Protein AF-A0AAE0PU61-F1 (afdb_monomer)

Organism: NCBI:txid175788

Mean predicted aligned error: 19.9 Å

Secondary structure (DSSP, 8-state):
-GGGT-SEEEEE-----EEEEEEEETTEEEEEEES-SSS--EEEEEEHHHHTTEEEEEE--SSEEEEEEEETTEEEEEEEEEPPPTTS-HHHHHHHHHHHHHHHHTS-TTSEEEEEEE------S--TTTTTTB-S---S---HHHHHHHHHHHHTTEEEHHHHS---GGGT--EEETTEEE--EEEEEEGGGGGGEEEEEE--S--SSSSB--EEEEE------HHHHHHHHHHTT-S---SSHHHHHHHHHHHHHHHH-------------TT--HHHHHHHHHHHHHHHHHHHH--HHHHHHHHHHHHHHHHHHHHHHHHHHHHHHHHTTSTTTHHHHHHHHHHHHHHH-S-SS-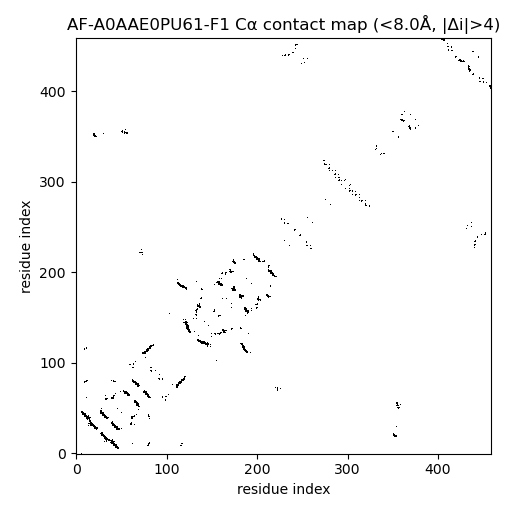--EE-TTS-EE-SHHHHHHHHHHHHHTT---------------------PPPPHHHHHHHHHHSPSSPPP-TT---HHHHHHHTHHHHHHHHHHHHHHT--

Foldseek 3Di:
DVVVPDFKDKDKFPLDDDQWWADPDPQKIKGKHDHGSPGIIIIMIGGNVQLQQWQDWADQYSFWIWTWGDDLNAIEIEIEGEADADPDDPVSRVVRLVSVVVVLVVDDPRHKYKYWYQQNWFLAAQQVVQVQAAARAGDHHGDPSNVVVSVSCVVSQKHFLLRNDDDDPQFSFFFDDPHDTGHRITMIIHSVQSVQWDDWTWDPDDPPDPTGTDIDTHGHDPNPCVLLVLLLVLLVVPPAQPLDDVRNLCSQVVSCCVRVNDPPPPDPPPPCPLLDDPVLVVLVVLLVVLVVVCVVPVDPVSVVVSVVSVVVSVVVSVVSVVVSVVVLVVCCVDPVSVVVVVVVVVVVVCNGDSHNDNQWDADPVRDIDNDPVVVVVRVCVVCVVPDDDDDDDDDDDDDDDDDWDDDDADDLVVLVVVLVPDDFPDQDDVSNRGSSSLVSSPVSSSVSCSSVVNVVRRD

pLDDT: mean 71.34, std 15.71, range [29.19, 94.38]

InterPro domains:
  IPR005135 Endonuclease/exonuclease/phosphatase [PF03372] (5-191)
  IPR027124 SWR1-complex protein 5/Craniofacial development protein 1/2 [PTHR23227] (2-211)
  IPR036691 Endonuclease/exonuclease/phosphatase superfamily [G3DSA:3.60.10.10] (1-221)
  IPR036691 Endonuclease/exonuclease/phosphatase superfamily [SSF56219] (4-207)

Radius of gyration: 30.16 Å; Cα contacts (8 Å, |Δi|>4): 672; chains: 1; bounding box: 73×70×90 Å

Nearest PDB structures (foldseek):
  5inm-assembly3_C  TM=6.857E-01  e=8.714E-07  Mus musculus
  4gyz-assembly8_H  TM=6.698E-01  e=1.082E-06  Mus musculus
  4gyz-assembly4_D  TM=6.738E-01  e=1.417E-06  Mus musculus
  4gyz-assembly6_F  TM=6.454E-01  e=8.256E-07  Mus musculus
  5inn-assembly3_C  TM=6.880E-01  e=4.175E-06  Mus musculus

Structure (mmCIF, N/CA/C/O backbone):
data_AF-A0AAE0PU61-F1
#
_entry.id   AF-A0AAE0PU61-F1
#
loop_
_atom_site.group_PDB
_atom_site.id
_atom_site.type_symbol
_atom_site.label_atom_id
_atom_site.label_alt_id
_atom_site.label_comp_id
_atom_site.label_asym_id
_atom_site.label_entity_id
_atom_site.label_seq_id
_atom_site.pdbx_PDB_ins_code
_atom_site.Cartn_x
_atom_site.Cartn_y
_atom_site.Cartn_z
_atom_site.occupancy
_atom_site.B_iso_or_equiv
_atom_site.auth_seq_id
_atom_site.auth_comp_id
_atom_site.auth_asym_id
_atom_site.auth_atom_id
_atom_site.pdbx_PDB_model_num
ATOM 1 N N . MET A 1 1 ? -6.285 -12.494 -4.888 1.00 71.38 1 MET A N 1
ATOM 2 C CA . MET A 1 1 ? -6.160 -11.889 -3.542 1.00 71.38 1 MET A CA 1
ATOM 3 C C . MET A 1 1 ? -6.629 -12.823 -2.428 1.00 71.38 1 MET A C 1
ATOM 5 O O . MET A 1 1 ? -5.791 -13.165 -1.607 1.00 71.38 1 MET A O 1
ATOM 9 N N . GLU A 1 2 ? -7.872 -13.331 -2.422 1.00 77.75 2 GLU A N 1
ATOM 10 C CA . GLU A 1 2 ? -8.379 -14.229 -1.353 1.00 77.75 2 GLU A CA 1
ATOM 11 C C . GLU A 1 2 ? -7.504 -15.466 -1.082 1.00 77.75 2 GLU A C 1
ATOM 13 O O . GLU A 1 2 ? -7.088 -15.694 0.051 1.00 77.75 2 GLU A O 1
ATOM 18 N N . ARG A 1 3 ? -7.150 -16.237 -2.124 1.00 77.81 3 ARG A N 1
ATOM 19 C CA . ARG A 1 3 ? -6.332 -17.462 -1.984 1.00 77.81 3 ARG A CA 1
ATOM 20 C C . ARG A 1 3 ? -4.969 -17.213 -1.335 1.00 77.81 3 ARG A C 1
ATOM 22 O O . ARG A 1 3 ? -4.445 -18.078 -0.641 1.00 77.81 3 ARG A O 1
ATOM 29 N N . ARG A 1 4 ? -4.393 -16.034 -1.578 1.00 74.88 4 ARG A N 1
ATOM 30 C CA . ARG A 1 4 ? -3.062 -15.636 -1.100 1.00 74.88 4 ARG A CA 1
ATOM 31 C C . ARG A 1 4 ? -3.112 -14.727 0.125 1.00 74.88 4 ARG A C 1
ATOM 33 O O . ARG A 1 4 ? -2.050 -14.375 0.621 1.00 74.88 4 ARG A O 1
ATOM 40 N N . LYS A 1 5 ? -4.315 -14.394 0.615 1.00 82.06 5 LYS A N 1
ATOM 41 C CA . LYS A 1 5 ? -4.548 -13.473 1.737 1.00 82.06 5 LYS A CA 1
ATOM 42 C C . LYS A 1 5 ? -3.778 -12.157 1.561 1.00 82.06 5 LYS A C 1
ATOM 44 O O . LYS A 1 5 ? -3.074 -11.722 2.459 1.00 82.06 5 LYS A O 1
ATOM 49 N N . VAL A 1 6 ? -3.864 -11.584 0.359 1.00 85.31 6 VAL A N 1
ATOM 50 C CA . VAL A 1 6 ? -3.263 -10.279 0.050 1.00 85.31 6 VAL A CA 1
ATOM 51 C C . VAL A 1 6 ? -4.215 -9.191 0.524 1.00 85.31 6 VAL A C 1
ATOM 53 O O . VAL A 1 6 ? -5.368 -9.172 0.090 1.00 85.31 6 VAL A O 1
ATOM 56 N N . ASP A 1 7 ? -3.728 -8.307 1.391 1.00 89.50 7 ASP A N 1
ATOM 57 C CA . ASP A 1 7 ? -4.545 -7.245 1.979 1.00 89.50 7 ASP A CA 1
ATOM 58 C C . ASP A 1 7 ? -4.499 -5.928 1.186 1.00 89.50 7 ASP A C 1
ATOM 60 O O . ASP A 1 7 ? -5.493 -5.200 1.127 1.00 89.50 7 ASP A O 1
ATOM 64 N N . ILE A 1 8 ? -3.351 -5.638 0.567 1.00 91.88 8 ILE A N 1
ATOM 65 C CA . ILE A 1 8 ? -3.090 -4.449 -0.251 1.00 91.88 8 ILE A CA 1
ATOM 66 C C . ILE A 1 8 ? -2.424 -4.910 -1.546 1.00 91.88 8 ILE A C 1
ATOM 68 O O . ILE A 1 8 ? -1.459 -5.675 -1.502 1.00 91.88 8 ILE A O 1
ATOM 72 N N . LEU A 1 9 ? -2.927 -4.453 -2.689 1.00 90.62 9 LEU A N 1
ATOM 73 C CA . LEU A 1 9 ? -2.391 -4.798 -4.002 1.00 90.62 9 LEU A CA 1
ATOM 74 C C . LEU A 1 9 ? -2.256 -3.548 -4.870 1.00 90.62 9 LEU A C 1
ATOM 76 O O . LEU A 1 9 ? -3.255 -2.907 -5.181 1.00 90.62 9 LEU A O 1
ATOM 80 N N . CYS A 1 10 ? -1.039 -3.247 -5.311 1.00 91.06 10 CYS A N 1
ATOM 81 C CA . CYS A 1 10 ? -0.798 -2.277 -6.375 1.00 91.06 10 CYS A CA 1
ATOM 82 C C . CYS A 1 10 ? -1.057 -2.942 -7.733 1.00 91.06 10 CYS A C 1
ATOM 84 O O . CYS A 1 10 ? -0.626 -4.074 -7.956 1.00 91.06 10 CYS A O 1
ATOM 86 N N . VAL A 1 11 ? -1.777 -2.256 -8.617 1.00 88.94 11 VAL A N 1
ATOM 87 C CA . VAL A 1 11 ? -2.079 -2.707 -9.978 1.00 88.94 11 VAL A CA 1
ATOM 88 C C . VAL A 1 11 ? -1.690 -1.625 -10.977 1.00 88.94 11 VAL A C 1
ATOM 90 O O . VAL A 1 11 ? -2.043 -0.460 -10.823 1.00 88.94 11 VAL A O 1
ATOM 93 N N . GLN A 1 12 ? -0.968 -2.023 -12.013 1.00 87.75 12 GLN A N 1
ATOM 94 C CA . GLN A 1 12 ? -0.508 -1.163 -13.097 1.00 87.75 12 GLN A CA 1
ATOM 95 C C . GLN A 1 12 ? -1.198 -1.567 -14.405 1.00 87.75 12 GLN A C 1
ATOM 97 O O . GLN A 1 12 ? -1.795 -2.642 -14.498 1.00 87.75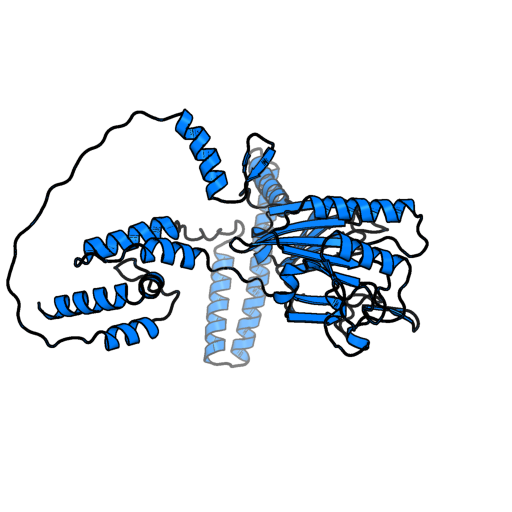 12 GLN A O 1
ATOM 102 N N . GLU A 1 13 ? -1.150 -0.684 -15.402 1.00 82.94 13 GLU A N 1
ATOM 103 C CA . GLU A 1 13 ? -1.823 -0.842 -16.697 1.00 82.94 13 GLU A CA 1
ATOM 104 C C . GLU A 1 13 ? -3.320 -1.168 -16.589 1.00 82.94 13 GLU A C 1
ATOM 106 O O . GLU A 1 13 ? -3.851 -2.020 -17.307 1.00 82.94 13 GLU A O 1
ATOM 111 N N . THR A 1 14 ? -4.035 -0.484 -15.693 1.00 76.62 14 THR A N 1
ATOM 112 C CA . THR A 1 14 ? -5.470 -0.749 -15.513 1.00 76.62 14 THR A CA 1
ATOM 113 C C . THR A 1 14 ? -6.280 -0.428 -16.767 1.00 76.62 14 THR A C 1
ATOM 115 O O . THR A 1 14 ? -7.287 -1.092 -17.006 1.00 76.62 14 THR A O 1
ATOM 118 N N . ARG A 1 15 ? -5.842 0.542 -17.591 1.00 79.69 15 ARG A N 1
ATOM 119 C CA . ARG A 1 15 ? -6.536 1.021 -18.805 1.00 79.69 15 ARG A CA 1
ATOM 120 C C . ARG A 1 15 ? -7.971 1.467 -18.514 1.00 79.69 15 ARG A C 1
ATOM 122 O O . ARG A 1 15 ? -8.880 1.301 -19.326 1.00 79.69 15 ARG A O 1
ATOM 129 N N . TRP A 1 16 ? -8.204 1.980 -17.308 1.00 75.25 16 TRP A N 1
ATOM 130 C CA . TRP A 1 16 ? -9.504 2.476 -16.870 1.00 75.25 16 TRP A CA 1
ATOM 131 C C . TRP A 1 16 ? -9.503 3.995 -16.865 1.00 75.25 16 TRP A C 1
ATOM 133 O O . TRP A 1 16 ? -8.624 4.623 -16.285 1.00 75.25 16 TRP A O 1
ATOM 143 N N . LYS A 1 17 ? -10.540 4.587 -17.459 1.00 76.50 17 LYS A N 1
ATOM 144 C CA . LYS A 1 17 ? -10.719 6.037 -17.462 1.00 76.50 17 LYS A CA 1
ATOM 145 C C . LYS A 1 17 ? -11.409 6.512 -16.182 1.00 76.50 17 LYS A C 1
ATOM 147 O O . LYS A 1 17 ? -12.466 6.000 -15.797 1.00 76.50 17 LYS A O 1
ATOM 152 N N . GLY A 1 18 ? -10.843 7.541 -15.567 1.00 75.31 18 GLY A N 1
ATOM 153 C CA . GLY A 1 18 ? -11.414 8.280 -14.449 1.00 75.31 18 GLY A CA 1
ATOM 154 C C . GLY A 1 18 ? -10.573 8.236 -13.176 1.00 75.31 18 GLY A C 1
ATOM 155 O O . GLY A 1 18 ? -9.631 7.465 -13.041 1.00 75.31 18 GLY A O 1
ATOM 156 N N . SER A 1 19 ? -10.979 9.080 -12.231 1.00 79.06 19 SER A N 1
ATOM 157 C CA . SER A 1 19 ? -10.423 9.207 -10.884 1.00 79.06 19 SER A CA 1
ATOM 158 C C . SER A 1 19 ? -11.501 8.806 -9.884 1.00 79.06 19 SER A C 1
ATOM 160 O O . SER A 1 19 ? -12.337 9.630 -9.513 1.00 79.06 19 SER A O 1
ATOM 162 N N . LYS A 1 20 ? -11.603 7.514 -9.557 1.00 80.56 20 LYS A N 1
ATOM 163 C CA . LYS A 1 20 ? -12.694 7.004 -8.706 1.00 80.56 20 LYS A CA 1
ATOM 164 C C . LYS A 1 20 ? -12.220 5.888 -7.785 1.00 80.56 20 LYS A C 1
ATOM 166 O O . LYS A 1 20 ? -11.161 5.288 -7.983 1.00 80.56 20 LYS A O 1
ATOM 171 N N . ALA A 1 21 ? -13.042 5.596 -6.785 1.00 83.75 21 ALA A N 1
ATOM 172 C CA . ALA A 1 21 ? -12.974 4.366 -6.018 1.00 83.75 21 ALA A CA 1
ATOM 173 C C . ALA A 1 21 ? -14.195 3.490 -6.343 1.00 83.75 21 ALA A C 1
ATOM 175 O O . ALA A 1 21 ? -15.315 3.987 -6.480 1.00 83.75 21 ALA A O 1
ATOM 176 N N . ARG A 1 22 ? -13.995 2.179 -6.495 1.00 80.12 22 ARG A N 1
ATOM 177 C CA . ARG A 1 22 ? -15.056 1.217 -6.821 1.00 80.12 22 ARG A CA 1
ATOM 178 C C . ARG A 1 22 ? -14.879 -0.068 -6.026 1.00 80.12 22 ARG A C 1
ATOM 180 O O . ARG A 1 22 ? -13.806 -0.662 -6.022 1.00 80.12 22 ARG A O 1
ATOM 187 N N . SER A 1 23 ? -15.954 -0.547 -5.412 1.00 81.88 23 SER A N 1
ATOM 188 C CA . SER A 1 23 ? -15.981 -1.888 -4.824 1.00 81.88 23 SER A CA 1
ATOM 189 C C . SER A 1 23 ? -16.016 -2.935 -5.938 1.00 81.88 23 SER A C 1
ATOM 191 O O . SER A 1 23 ? -16.924 -2.927 -6.772 1.00 81.88 23 SER A O 1
ATOM 193 N N . ILE A 1 24 ? -15.024 -3.825 -5.967 1.00 79.44 24 ILE A N 1
ATOM 194 C CA . ILE A 1 24 ? -14.870 -4.858 -7.010 1.00 79.44 24 ILE A CA 1
ATOM 195 C C . ILE A 1 24 ? -15.526 -6.196 -6.620 1.00 79.44 24 ILE A C 1
ATOM 197 O O . ILE A 1 24 ? -15.450 -7.167 -7.367 1.00 79.44 24 ILE A O 1
ATOM 201 N N . GLY A 1 25 ? -16.217 -6.233 -5.474 1.00 72.75 25 GLY A N 1
ATOM 202 C CA . GLY A 1 25 ? -16.814 -7.441 -4.901 1.00 72.75 25 GLY A CA 1
ATOM 203 C C . GLY A 1 25 ? -15.822 -8.229 -4.041 1.00 72.75 25 GLY A C 1
ATOM 204 O O . GLY A 1 25 ? -14.668 -7.833 -3.893 1.00 72.75 25 GLY A O 1
ATOM 205 N N . ALA A 1 26 ? -16.289 -9.326 -3.433 1.00 76.56 26 ALA A N 1
ATOM 206 C CA . ALA A 1 26 ? -15.468 -10.227 -2.610 1.00 76.56 26 ALA A CA 1
ATOM 207 C C . ALA A 1 26 ? -14.738 -9.555 -1.420 1.00 76.56 26 ALA A C 1
ATOM 209 O O . ALA A 1 26 ? -13.710 -10.037 -0.957 1.00 76.56 26 ALA A O 1
ATOM 210 N N . GLY A 1 27 ? -15.260 -8.430 -0.920 1.00 82.88 27 GLY A N 1
ATOM 211 C CA . GLY A 1 27 ? -14.648 -7.699 0.191 1.00 82.88 27 GLY A CA 1
ATOM 212 C C . GLY A 1 27 ? -13.408 -6.886 -0.189 1.00 82.88 27 GLY A C 1
ATOM 213 O O . GLY A 1 27 ? -12.531 -6.703 0.653 1.00 82.88 27 GLY A O 1
ATOM 214 N N . PHE A 1 28 ? -13.308 -6.402 -1.434 1.00 87.38 28 PHE A N 1
ATOM 215 C CA . PHE A 1 28 ? -12.217 -5.532 -1.893 1.00 87.38 28 PHE A CA 1
ATOM 216 C C . PHE A 1 28 ? -12.733 -4.239 -2.543 1.00 87.38 28 PHE A C 1
ATOM 218 O O . PHE A 1 28 ? -13.743 -4.230 -3.260 1.00 87.38 28 PHE A O 1
ATOM 225 N N . LYS A 1 29 ? -11.995 -3.143 -2.337 1.00 87.81 29 LYS A N 1
ATOM 226 C CA . LYS A 1 29 ? -12.228 -1.825 -2.942 1.00 87.81 29 LYS A CA 1
ATOM 227 C C . LYS A 1 29 ? -11.000 -1.394 -3.739 1.00 87.81 29 LYS A C 1
ATOM 229 O O . LYS A 1 29 ? -9.892 -1.388 -3.217 1.00 87.81 29 LYS A O 1
ATOM 234 N N . LEU A 1 30 ? -11.206 -1.043 -5.003 1.00 88.31 30 LEU A N 1
ATOM 235 C CA . LEU A 1 30 ? -10.186 -0.527 -5.911 1.00 88.31 30 LEU A CA 1
ATOM 236 C C . LEU A 1 30 ? -10.234 0.999 -5.917 1.00 88.31 30 LEU A C 1
ATOM 238 O O . LEU A 1 30 ? -11.283 1.584 -6.181 1.00 88.31 30 LEU A O 1
ATOM 242 N N . PHE A 1 31 ? -9.090 1.627 -5.704 1.00 88.75 31 PHE A N 1
ATOM 243 C CA . PHE A 1 31 ? -8.839 3.030 -6.003 1.00 88.75 31 PHE A CA 1
ATOM 244 C C . PHE A 1 31 ? -8.047 3.063 -7.298 1.00 88.75 31 PHE A C 1
ATOM 246 O O . PHE A 1 31 ? -7.057 2.347 -7.402 1.00 88.75 31 PHE A O 1
ATOM 253 N N . TYR A 1 32 ? -8.476 3.835 -8.290 1.00 86.88 32 TYR A N 1
ATOM 254 C CA . TYR A 1 32 ? -7.767 3.902 -9.564 1.00 86.88 32 TYR A CA 1
ATOM 255 C C . TYR A 1 32 ? -7.710 5.327 -10.101 1.00 86.88 32 TYR A C 1
ATOM 257 O O . TYR A 1 32 ? -8.532 6.185 -9.745 1.00 86.88 32 TYR A O 1
ATOM 265 N N . TYR A 1 33 ? -6.717 5.553 -10.950 1.00 84.62 33 TYR A N 1
ATOM 266 C CA . TYR A 1 33 ? -6.574 6.758 -11.742 1.00 84.62 3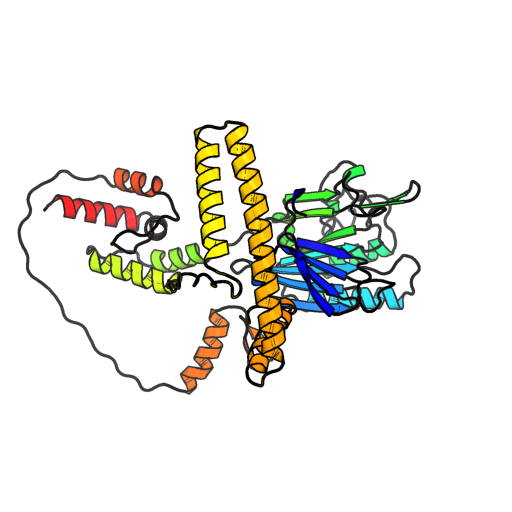3 TYR A CA 1
ATOM 267 C C . TYR A 1 33 ? -6.051 6.404 -13.131 1.00 84.62 33 TYR A C 1
ATOM 269 O O . TYR A 1 33 ? -5.031 5.730 -13.275 1.00 84.62 33 TYR A O 1
ATOM 277 N N . GLY A 1 34 ? -6.755 6.872 -14.154 1.00 79.88 34 GLY A N 1
ATOM 278 C CA . GLY A 1 34 ? -6.312 6.759 -15.535 1.00 79.88 34 GLY A CA 1
ATOM 279 C C . GLY A 1 34 ? -7.008 7.779 -16.425 1.00 79.88 34 GLY A C 1
ATOM 280 O O . GLY A 1 34 ? -8.180 8.114 -16.227 1.00 79.88 34 GLY A O 1
ATOM 281 N N . VAL A 1 35 ? -6.266 8.304 -17.396 1.00 74.88 35 VAL A N 1
ATOM 282 C CA . VAL A 1 35 ? -6.741 9.359 -18.304 1.00 74.88 35 VAL A CA 1
ATOM 283 C C . VAL A 1 35 ? -7.385 8.751 -19.553 1.00 74.88 35 VAL A C 1
ATOM 285 O O . VAL A 1 35 ? -8.445 9.208 -19.994 1.00 74.88 35 VAL A O 1
ATOM 288 N N . ASP A 1 36 ? -6.797 7.673 -20.077 1.00 69.25 36 ASP A N 1
ATOM 289 C CA . ASP A 1 36 ? -7.268 6.963 -21.264 1.00 69.25 36 ASP A CA 1
ATOM 290 C C . ASP A 1 36 ? -7.668 5.512 -20.937 1.00 69.25 36 ASP A C 1
ATOM 292 O O . ASP A 1 36 ? -7.096 4.830 -20.092 1.00 69.25 36 ASP A O 1
ATOM 296 N N . SER A 1 37 ? -8.680 5.032 -21.650 1.00 64.12 37 SER A N 1
ATOM 297 C CA . SER A 1 37 ? -9.130 3.639 -21.667 1.00 64.12 37 SER A CA 1
ATOM 298 C C . SER A 1 37 ? -8.220 2.695 -22.465 1.00 64.12 37 SER A C 1
ATOM 300 O O . SER A 1 37 ? -8.425 1.483 -22.448 1.00 64.12 37 SER A O 1
ATOM 302 N N . LYS A 1 38 ? -7.247 3.230 -23.217 1.00 60.03 38 LYS A N 1
ATOM 303 C CA . LYS A 1 38 ? -6.366 2.439 -24.094 1.00 60.03 38 LYS A CA 1
ATOM 304 C C . LYS A 1 38 ? -4.930 2.306 -23.588 1.00 60.03 38 LYS A C 1
ATOM 306 O O . LYS A 1 38 ? -4.262 1.347 -23.973 1.00 60.03 38 LYS A O 1
ATOM 311 N N . ARG A 1 39 ? -4.445 3.237 -22.760 1.00 66.06 39 ARG A N 1
ATOM 312 C CA . ARG A 1 39 ? -3.043 3.315 -22.315 1.00 66.06 39 ARG A CA 1
ATOM 313 C C . ARG A 1 39 ? -2.956 3.687 -20.834 1.00 66.06 39 ARG A C 1
ATOM 315 O O . ARG A 1 39 ? -3.805 4.425 -20.346 1.00 66.06 39 ARG A O 1
ATOM 322 N N . ASN A 1 40 ? -1.904 3.200 -20.172 1.00 77.00 40 ASN A N 1
ATOM 323 C CA . ASN A 1 40 ? -1.546 3.498 -18.780 1.00 77.00 40 ASN A CA 1
ATOM 324 C C . ASN A 1 40 ? -2.662 3.187 -17.760 1.00 77.00 40 ASN A C 1
ATOM 326 O O . ASN A 1 40 ? -3.604 2.436 -18.033 1.00 77.00 40 ASN A O 1
ATOM 330 N N . GLY A 1 41 ? -2.515 3.727 -16.552 1.00 81.62 41 GLY A N 1
ATOM 331 C CA . GLY A 1 41 ? -3.471 3.614 -15.466 1.00 81.62 41 GLY A CA 1
ATOM 332 C C . GLY A 1 41 ? -2.888 2.859 -14.284 1.00 81.62 41 GLY A C 1
ATOM 333 O O . GLY A 1 41 ? -2.422 1.726 -14.416 1.00 81.62 41 GLY A O 1
ATOM 334 N N . VAL A 1 42 ? -3.006 3.465 -13.112 1.00 86.50 42 VAL A N 1
ATOM 335 C CA . VAL A 1 42 ? -2.578 2.893 -11.837 1.00 86.50 42 VAL A CA 1
ATOM 336 C C . VAL A 1 42 ? -3.773 2.666 -10.929 1.00 86.50 42 VAL A C 1
ATOM 338 O O . VAL A 1 42 ? -4.804 3.342 -11.017 1.00 86.50 42 VAL A O 1
ATOM 341 N N . GLY A 1 43 ? -3.653 1.667 -10.069 1.00 88.94 43 GLY A N 1
ATOM 342 C CA . GLY A 1 43 ? -4.646 1.357 -9.064 1.00 88.94 43 GLY A CA 1
ATOM 343 C C . GLY A 1 43 ? -4.030 0.772 -7.804 1.00 88.94 43 GLY A C 1
ATOM 344 O O . GLY A 1 43 ? -2.988 0.125 -7.826 1.00 88.94 43 GLY A O 1
ATOM 345 N N . VAL A 1 44 ? -4.726 0.955 -6.690 1.00 91.31 44 VAL A N 1
ATOM 346 C CA . VAL A 1 44 ? -4.458 0.249 -5.441 1.00 91.31 44 VAL A CA 1
ATOM 347 C C . VAL A 1 44 ? -5.753 -0.399 -4.986 1.00 91.31 44 VAL A C 1
ATOM 349 O O . VAL A 1 44 ? -6.774 0.263 -4.792 1.00 91.31 44 VAL A O 1
ATOM 352 N N . VAL A 1 45 ? -5.726 -1.717 -4.838 1.00 91.12 45 VAL A N 1
ATOM 353 C CA . VAL A 1 45 ? -6.820 -2.497 -4.275 1.00 91.12 45 VAL A CA 1
ATOM 354 C C . VAL A 1 45 ? -6.560 -2.718 -2.795 1.00 91.12 45 VAL A C 1
ATOM 356 O O . VAL A 1 45 ? -5.500 -3.201 -2.402 1.00 91.12 45 VAL A O 1
ATOM 359 N N . LEU A 1 46 ? -7.560 -2.399 -1.983 1.00 91.19 46 LEU A N 1
ATOM 360 C CA . LEU A 1 46 ? -7.559 -2.603 -0.544 1.00 91.19 46 LEU A CA 1
ATOM 361 C C . LEU A 1 46 ? -8.646 -3.591 -0.146 1.00 91.19 46 LEU A C 1
ATOM 363 O O . LEU A 1 46 ? -9.757 -3.576 -0.686 1.00 91.19 46 LEU A O 1
ATOM 367 N N . LYS A 1 47 ? -8.348 -4.422 0.848 1.00 89.00 47 LYS A N 1
ATOM 368 C CA . LYS A 1 47 ? -9.368 -5.184 1.567 1.00 89.00 47 LYS A CA 1
ATOM 369 C C . LYS A 1 47 ? -10.373 -4.220 2.210 1.00 89.00 47 LYS A C 1
ATOM 371 O O . LYS A 1 47 ? -9.991 -3.195 2.767 1.00 89.00 47 LYS A O 1
ATOM 376 N N . GLU A 1 48 ? -11.660 -4.547 2.163 1.00 83.31 48 GLU A N 1
ATOM 377 C CA . GLU A 1 48 ? -12.758 -3.686 2.629 1.00 83.31 48 GLU A CA 1
ATOM 378 C C . GLU A 1 48 ? -12.602 -3.279 4.104 1.00 83.31 48 GLU A C 1
ATOM 380 O O . GLU A 1 48 ? -12.881 -2.143 4.479 1.00 83.31 48 GLU A O 1
ATOM 385 N N . GLU A 1 49 ? -12.042 -4.166 4.929 1.00 83.31 49 GLU A N 1
ATOM 386 C CA . GLU A 1 49 ? -11.711 -3.896 6.333 1.00 83.31 49 GLU A CA 1
ATOM 387 C C . GLU A 1 49 ? -10.714 -2.743 6.524 1.00 83.31 49 GLU A C 1
ATOM 389 O O . GLU A 1 49 ? -10.714 -2.127 7.591 1.00 83.31 49 GLU A O 1
ATOM 394 N N . PHE A 1 50 ? -9.874 -2.467 5.522 1.00 84.75 50 PHE A N 1
ATOM 395 C CA . PHE A 1 50 ? -8.848 -1.420 5.537 1.00 84.75 50 PHE A CA 1
ATOM 396 C C . PHE A 1 50 ? -9.321 -0.132 4.861 1.00 84.75 50 PHE A C 1
ATOM 398 O O . PHE A 1 50 ? -8.679 0.903 4.998 1.00 84.75 50 PHE A O 1
ATOM 405 N N . VAL A 1 51 ? -10.476 -0.141 4.188 1.00 83.25 51 VAL A N 1
ATOM 406 C CA . VAL A 1 51 ? -11.041 1.067 3.559 1.00 83.25 51 VAL A CA 1
ATOM 407 C C . VAL A 1 51 ? -11.344 2.144 4.602 1.00 83.25 51 VAL A C 1
ATOM 409 O O . VAL A 1 51 ? -11.145 3.325 4.344 1.00 83.25 51 VAL A O 1
ATOM 412 N N . ARG A 1 52 ? -11.759 1.747 5.810 1.00 78.69 52 ARG A N 1
ATOM 413 C CA . ARG A 1 52 ? -11.971 2.670 6.942 1.00 78.69 52 ARG A CA 1
ATOM 414 C C . ARG A 1 52 ? -10.683 3.312 7.468 1.00 78.69 52 ARG A C 1
ATOM 416 O O . ARG A 1 52 ? -10.764 4.285 8.204 1.00 78.69 52 ARG A O 1
ATOM 423 N N . ASN A 1 53 ? -9.529 2.732 7.142 1.00 84.69 53 ASN A N 1
ATOM 424 C CA . ASN A 1 53 ? -8.213 3.199 7.561 1.00 84.69 53 ASN A CA 1
ATOM 425 C C . ASN A 1 53 ? -7.601 4.170 6.538 1.00 84.69 53 ASN A C 1
ATOM 427 O O . ASN A 1 53 ? -6.540 4.720 6.806 1.00 84.69 53 ASN A O 1
ATOM 431 N N . VAL A 1 54 ? -8.247 4.385 5.384 1.00 86.75 54 VAL A N 1
ATOM 432 C CA . VAL A 1 54 ? -7.804 5.345 4.364 1.00 86.75 54 VAL A CA 1
ATOM 433 C C . VAL A 1 54 ? -8.038 6.764 4.868 1.00 86.75 54 VAL A C 1
ATOM 435 O O . VAL A 1 54 ? -9.179 7.168 5.096 1.00 86.75 54 VAL A O 1
ATOM 438 N N . LEU A 1 55 ? -6.949 7.513 5.019 1.00 83.19 55 LEU A N 1
ATOM 439 C CA . LEU A 1 55 ? -6.966 8.922 5.401 1.00 83.19 55 LEU A CA 1
ATOM 440 C C . LEU A 1 55 ? -6.908 9.846 4.188 1.00 83.19 55 LEU A C 1
ATOM 442 O O . LEU A 1 55 ? -7.576 10.875 4.167 1.00 83.19 55 LEU A O 1
ATOM 446 N N . GLU A 1 56 ? -6.104 9.486 3.189 1.00 85.12 56 GLU A N 1
ATOM 447 C CA . GLU A 1 56 ? -5.858 10.322 2.018 1.00 85.12 56 GLU A CA 1
ATOM 448 C C . GLU A 1 56 ? -5.571 9.455 0.790 1.00 85.12 56 GLU A C 1
ATOM 450 O O . GLU A 1 56 ? -4.926 8.409 0.885 1.00 85.12 56 GLU A O 1
ATOM 455 N N . VAL A 1 57 ? -6.046 9.905 -0.372 1.00 87.31 57 VAL A N 1
ATOM 456 C CA . VAL A 1 57 ? -5.751 9.295 -1.671 1.00 87.31 57 VAL A CA 1
ATOM 457 C C . VAL A 1 57 ? -5.240 10.393 -2.597 1.00 87.31 57 VAL A C 1
ATOM 459 O O . VAL A 1 57 ? -6.019 11.218 -3.073 1.00 87.31 57 VAL A O 1
ATOM 462 N N . LYS A 1 58 ? -3.932 10.401 -2.860 1.00 86.25 58 LYS A N 1
ATOM 463 C CA . LYS A 1 58 ? -3.286 11.321 -3.800 1.00 86.25 58 LYS A CA 1
ATOM 464 C C . LYS A 1 58 ? -3.152 10.639 -5.156 1.00 86.25 58 LYS A C 1
ATOM 466 O O . LYS A 1 58 ? -2.513 9.596 -5.280 1.00 86.25 58 LYS A O 1
ATOM 471 N N . ARG A 1 59 ? -3.765 11.218 -6.183 1.00 86.25 59 ARG A N 1
ATOM 472 C CA . ARG A 1 59 ? -3.666 10.750 -7.571 1.00 86.25 59 ARG A CA 1
ATOM 473 C C . ARG A 1 59 ? -2.918 11.809 -8.354 1.00 86.25 59 ARG A C 1
ATOM 475 O O . ARG A 1 59 ? -3.513 12.821 -8.704 1.00 86.25 59 ARG A O 1
ATOM 482 N N . VAL A 1 60 ? -1.621 11.592 -8.530 1.00 84.12 60 VAL A N 1
ATOM 483 C CA . VAL A 1 60 ? -0.730 12.575 -9.151 1.00 84.12 60 VAL A CA 1
ATOM 484 C C . VAL A 1 60 ? -0.857 12.478 -10.666 1.00 84.12 60 VAL A C 1
ATOM 486 O O . VAL A 1 60 ? -1.206 13.453 -11.323 1.00 84.12 60 VAL A O 1
ATOM 489 N N . SER A 1 61 ? -0.701 11.269 -11.208 1.00 85.81 61 SER A N 1
ATOM 490 C CA . SER A 1 61 ? -0.773 11.006 -12.646 1.00 85.81 61 SER A CA 1
ATOM 491 C C . SER A 1 61 ? -1.305 9.602 -12.939 1.00 85.81 61 SER A C 1
ATOM 493 O O . SER A 1 61 ? -1.494 8.784 -12.036 1.00 85.81 61 SER A O 1
ATOM 495 N N . ASP A 1 62 ? -1.550 9.284 -14.216 1.00 84.56 62 ASP A N 1
ATOM 496 C CA . ASP A 1 62 ? -1.928 7.937 -14.685 1.00 84.56 62 ASP A CA 1
ATOM 497 C C . ASP A 1 62 ? -0.812 6.893 -14.503 1.00 84.56 62 ASP A C 1
ATOM 499 O O . ASP A 1 62 ? -1.002 5.719 -14.842 1.00 84.56 62 ASP A O 1
ATOM 503 N N . ARG A 1 63 ? 0.321 7.324 -13.935 1.00 86.75 63 ARG A N 1
ATOM 504 C CA . ARG A 1 63 ? 1.502 6.536 -13.597 1.00 86.75 63 ARG A CA 1
ATOM 505 C C . ARG A 1 63 ? 1.833 6.532 -12.110 1.00 86.75 63 ARG A C 1
ATOM 507 O O . ARG A 1 63 ? 2.501 5.597 -11.686 1.00 86.75 63 ARG A O 1
ATOM 514 N N . VAL A 1 64 ? 1.401 7.521 -11.326 1.00 89.38 64 VAL A N 1
ATOM 515 C CA . VAL A 1 64 ? 1.731 7.620 -9.895 1.00 89.38 64 VAL A CA 1
ATOM 516 C C . VAL A 1 64 ? 0.487 7.897 -9.059 1.00 89.38 64 VAL A C 1
ATOM 518 O O . VAL A 1 64 ? -0.230 8.884 -9.243 1.00 89.38 64 VAL A O 1
ATOM 521 N N . MET A 1 65 ? 0.262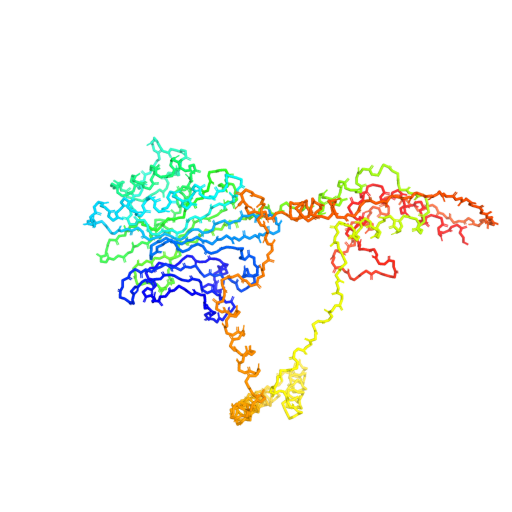 7.040 -8.067 1.00 92.00 65 MET A N 1
ATOM 522 C CA . MET A 1 65 ? -0.747 7.258 -7.035 1.00 92.00 65 MET A CA 1
ATOM 523 C C . MET A 1 65 ? -0.236 6.851 -5.659 1.00 92.00 65 MET A C 1
ATOM 525 O O . MET A 1 65 ? 0.541 5.910 -5.526 1.00 92.00 65 MET A O 1
ATOM 529 N N . SER A 1 66 ? -0.715 7.529 -4.623 1.00 92.75 66 SER A N 1
ATOM 530 C CA . SER A 1 66 ? -0.361 7.265 -3.232 1.00 92.75 66 SER A CA 1
ATOM 531 C C . SER A 1 66 ? -1.611 7.185 -2.363 1.00 92.75 66 SER A C 1
ATOM 533 O O . SER A 1 66 ? -2.531 7.996 -2.486 1.00 92.75 66 SER A O 1
ATOM 535 N N . LEU A 1 67 ? -1.663 6.181 -1.493 1.00 92.69 67 LEU A N 1
ATOM 536 C CA . LEU A 1 67 ? -2.708 5.996 -0.494 1.00 92.69 67 LEU A CA 1
ATOM 537 C C . LEU A 1 67 ? -2.095 6.059 0.897 1.00 92.69 67 LEU A C 1
ATOM 539 O O . LEU A 1 67 ? -1.193 5.286 1.220 1.00 92.69 67 LEU A O 1
ATOM 543 N N . LYS A 1 68 ? -2.651 6.922 1.743 1.00 91.19 68 LYS A N 1
ATOM 544 C CA . LYS A 1 68 ? -2.276 7.045 3.147 1.00 91.19 68 LYS A CA 1
ATOM 545 C C . LYS A 1 68 ? -3.255 6.275 4.022 1.00 91.19 68 LYS A C 1
ATOM 547 O O . LYS A 1 68 ? -4.456 6.553 4.017 1.00 91.19 68 LYS A O 1
ATOM 552 N N . LEU A 1 69 ? -2.734 5.316 4.775 1.00 90.38 69 LEU A N 1
ATOM 553 C CA . LEU A 1 69 ? -3.470 4.430 5.670 1.00 90.38 69 LEU A CA 1
ATOM 554 C C . LEU A 1 69 ? -3.018 4.635 7.118 1.00 90.38 69 LEU A C 1
ATOM 556 O O . LEU A 1 69 ? -1.829 4.772 7.385 1.00 90.38 69 LEU A O 1
ATOM 560 N N . GLU A 1 70 ? -3.953 4.586 8.061 1.00 85.75 70 GLU A N 1
ATOM 561 C CA . GLU A 1 70 ? -3.668 4.619 9.499 1.00 85.75 70 GLU A CA 1
ATOM 562 C C . GLU A 1 70 ? -4.028 3.283 10.152 1.00 85.75 70 GLU A C 1
ATOM 564 O O . GLU A 1 70 ? -5.199 2.906 10.214 1.00 85.75 70 GLU A O 1
ATOM 569 N N . PHE A 1 71 ? -3.043 2.582 10.707 1.00 81.25 71 PHE A N 1
ATOM 570 C CA . PHE A 1 71 ? -3.244 1.355 11.474 1.00 81.25 71 PHE A CA 1
ATOM 571 C C . PHE A 1 71 ? -2.878 1.574 12.940 1.00 81.25 71 PHE A C 1
ATOM 573 O O . PHE A 1 71 ? -1.708 1.514 13.305 1.00 81.25 71 PHE A O 1
ATOM 580 N N . GLU A 1 72 ? -3.888 1.806 13.785 1.00 75.06 72 GLU A N 1
ATOM 581 C CA . GLU A 1 72 ? -3.727 1.907 15.247 1.00 75.06 72 GLU A CA 1
ATOM 582 C C . GLU A 1 72 ? -2.593 2.875 15.671 1.00 75.06 72 GLU A C 1
ATOM 584 O O . GLU A 1 72 ? -1.796 2.569 16.557 1.00 75.06 72 GLU A O 1
ATOM 589 N N . GLY A 1 73 ? -2.516 4.048 15.026 1.00 69.44 73 GLY A N 1
ATOM 590 C CA . GLY A 1 73 ? -1.488 5.070 15.264 1.00 69.44 73 GLY A CA 1
ATOM 591 C C . GLY A 1 73 ? -0.228 4.957 14.393 1.00 69.44 73 GLY A C 1
ATOM 592 O O . GLY A 1 73 ? 0.614 5.851 14.432 1.00 69.44 73 GLY A O 1
ATOM 593 N N . VAL A 1 74 ? -0.089 3.903 13.583 1.00 81.62 74 VAL A N 1
ATOM 594 C CA . VAL A 1 74 ? 0.991 3.768 12.591 1.00 81.62 74 VAL A CA 1
ATOM 595 C C . VAL A 1 74 ? 0.500 4.243 11.226 1.00 81.62 74 VAL A C 1
ATOM 597 O O . VAL A 1 74 ? -0.442 3.681 10.669 1.00 81.62 74 VAL A O 1
ATOM 600 N N . MET A 1 75 ? 1.164 5.252 10.665 1.00 85.88 75 MET A N 1
ATOM 601 C CA . MET A 1 75 ? 0.878 5.761 9.321 1.00 85.88 75 MET A CA 1
ATOM 602 C C . MET A 1 75 ? 1.647 4.949 8.278 1.00 85.88 75 MET A C 1
ATOM 604 O O . MET A 1 75 ? 2.876 4.876 8.337 1.00 85.88 75 MET A O 1
ATOM 608 N N . LEU A 1 76 ? 0.930 4.352 7.328 1.00 91.81 76 LEU A N 1
ATOM 609 C CA . LEU A 1 76 ? 1.472 3.621 6.187 1.00 91.81 76 LEU A CA 1
ATOM 610 C C . LEU A 1 76 ? 1.060 4.300 4.882 1.00 91.81 76 LEU A C 1
ATOM 612 O O . LEU A 1 76 ? -0.122 4.385 4.564 1.00 91.81 76 LEU A O 1
ATOM 616 N N . ASN A 1 77 ? 2.043 4.708 4.092 1.00 93.12 77 ASN A N 1
ATOM 617 C CA . ASN A 1 77 ? 1.854 5.237 2.752 1.00 93.12 77 ASN A CA 1
ATOM 618 C C . ASN A 1 77 ? 2.170 4.142 1.736 1.00 93.12 77 ASN A C 1
ATOM 620 O O . ASN A 1 77 ? 3.267 3.580 1.729 1.00 93.12 77 ASN A O 1
ATOM 624 N N . VAL A 1 78 ? 1.194 3.832 0.892 1.00 94.06 78 VAL A N 1
ATOM 625 C CA . VAL A 1 78 ? 1.316 2.869 -0.199 1.00 94.06 78 VAL A CA 1
ATOM 626 C C . VAL A 1 78 ? 1.347 3.642 -1.502 1.00 94.06 78 VAL A C 1
ATOM 628 O O . VAL A 1 78 ? 0.347 4.246 -1.882 1.00 94.06 78 VAL A O 1
ATOM 631 N N . VAL A 1 79 ? 2.481 3.604 -2.190 1.00 93.94 79 VAL A N 1
ATOM 632 C CA . VAL A 1 79 ? 2.662 4.265 -3.483 1.00 93.94 79 VAL A CA 1
ATOM 633 C C . VAL A 1 79 ? 2.636 3.209 -4.581 1.00 93.94 79 VAL A C 1
ATOM 635 O O . VAL A 1 79 ? 3.314 2.185 -4.492 1.00 93.94 79 VAL A O 1
ATOM 638 N N . SER A 1 80 ? 1.844 3.441 -5.621 1.00 93.56 80 SER A N 1
ATOM 639 C CA . SER A 1 80 ? 1.855 2.646 -6.842 1.00 93.56 80 SER A CA 1
ATOM 640 C C . SER A 1 80 ? 2.401 3.485 -7.987 1.00 93.56 80 SER A C 1
ATOM 642 O O . SER A 1 80 ? 1.908 4.584 -8.237 1.00 93.56 80 SER A O 1
ATOM 644 N N . GLY A 1 81 ? 3.433 2.954 -8.642 1.00 91.19 81 GLY A N 1
ATOM 645 C CA . GLY A 1 81 ? 4.128 3.589 -9.758 1.00 91.19 81 GLY A CA 1
ATOM 646 C C . GLY A 1 81 ? 4.118 2.718 -11.016 1.00 91.19 81 GLY A C 1
ATOM 647 O O . GLY A 1 81 ? 4.180 1.489 -10.925 1.00 91.19 81 GLY A O 1
ATOM 648 N N . TYR A 1 82 ? 4.062 3.352 -12.183 1.00 88.69 82 TYR A N 1
ATOM 649 C CA . TYR A 1 82 ? 4.245 2.728 -13.492 1.00 88.69 82 TYR A CA 1
ATOM 650 C C . TYR A 1 82 ? 5.179 3.580 -14.360 1.00 88.69 82 TYR A C 1
ATOM 652 O O . TYR A 1 82 ? 4.752 4.541 -15.015 1.00 88.69 82 TYR A O 1
ATOM 660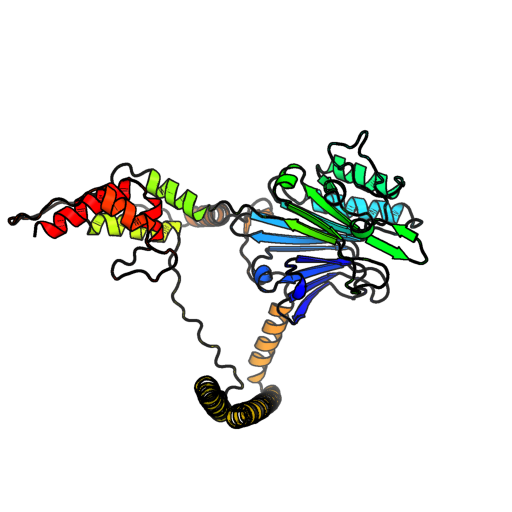 N N . ALA A 1 83 ? 6.465 3.232 -14.353 1.00 86.06 83 ALA A N 1
ATOM 661 C CA . ALA A 1 83 ? 7.488 3.971 -15.075 1.00 86.06 83 ALA A CA 1
ATOM 662 C C . ALA A 1 83 ? 7.321 3.824 -16.602 1.00 86.06 83 ALA A C 1
ATOM 664 O O . ALA A 1 83 ? 6.825 2.799 -17.080 1.00 86.06 83 ALA A O 1
ATOM 665 N N . PRO A 1 84 ? 7.728 4.827 -17.397 1.00 84.31 84 PRO A N 1
ATOM 666 C CA . PRO A 1 84 ? 7.760 4.721 -18.856 1.00 84.31 84 PRO A CA 1
ATOM 667 C C . PRO A 1 84 ? 8.626 3.550 -19.353 1.00 84.31 84 PRO A C 1
ATOM 669 O O . PRO A 1 84 ? 9.546 3.106 -18.669 1.00 84.31 84 PRO A O 1
ATOM 672 N N . GLN A 1 85 ? 8.336 3.048 -20.556 1.00 77.56 85 GLN A N 1
ATOM 673 C CA . GLN A 1 85 ? 9.086 1.937 -21.151 1.00 77.56 85 GLN A CA 1
ATOM 674 C C . GLN A 1 85 ? 10.483 2.370 -21.624 1.00 77.56 85 GLN A C 1
ATOM 676 O O . GLN A 1 85 ? 10.755 3.547 -21.881 1.00 77.56 85 GLN A O 1
ATOM 681 N N . VAL A 1 86 ? 11.372 1.386 -21.788 1.00 70.50 86 VAL A N 1
ATOM 682 C CA . VAL A 1 86 ? 12.705 1.586 -22.370 1.00 70.50 86 VAL A CA 1
ATOM 683 C C . VAL A 1 86 ? 12.550 2.107 -23.806 1.00 70.50 86 VAL A C 1
ATOM 685 O O . VAL A 1 86 ? 11.978 1.427 -24.655 1.00 70.50 86 VAL A O 1
ATOM 688 N N . GLY A 1 87 ? 13.044 3.321 -24.063 1.00 67.81 87 GLY A N 1
ATOM 689 C CA . GLY A 1 87 ? 12.941 4.013 -25.356 1.00 67.81 87 GLY A CA 1
ATOM 690 C C . GLY A 1 87 ? 11.909 5.147 -25.422 1.00 67.81 87 GLY A C 1
ATOM 691 O O . GLY A 1 87 ? 11.855 5.832 -26.438 1.00 67.81 87 GLY A O 1
ATOM 692 N N . CYS A 1 88 ? 11.123 5.379 -24.363 1.00 74.69 88 CYS A N 1
ATOM 693 C CA . CYS A 1 88 ? 10.330 6.607 -24.224 1.00 74.69 88 CYS A CA 1
ATOM 694 C C . CYS A 1 88 ? 11.232 7.847 -24.109 1.00 74.69 88 CYS A C 1
ATOM 696 O O . CYS A 1 88 ? 12.387 7.739 -23.681 1.00 74.69 88 CYS A O 1
ATOM 698 N N . GLU A 1 89 ? 10.684 9.015 -24.457 1.00 76.00 89 GLU A N 1
ATOM 699 C CA . GLU A 1 89 ? 11.411 10.283 -24.386 1.00 76.00 89 GLU A CA 1
ATOM 700 C C . GLU A 1 89 ? 11.894 10.581 -22.965 1.00 76.00 89 GLU A C 1
ATOM 702 O O . GLU A 1 89 ? 11.246 10.224 -21.975 1.00 76.00 89 GLU A O 1
ATOM 707 N N . LEU A 1 90 ? 13.053 11.239 -22.871 1.00 70.75 90 LEU A N 1
ATOM 708 C CA . LEU A 1 90 ? 13.673 11.561 -21.588 1.00 70.75 90 LEU A CA 1
ATOM 709 C C . LEU A 1 90 ? 12.744 12.423 -20.722 1.00 70.75 90 LEU A C 1
ATOM 711 O O . LEU A 1 90 ? 12.625 12.157 -19.531 1.00 70.75 90 LEU A O 1
ATOM 715 N N . GLU A 1 91 ? 12.005 13.354 -21.331 1.00 72.44 91 GLU A N 1
ATOM 716 C CA . GLU A 1 91 ? 11.054 14.231 -20.640 1.00 72.44 91 GLU A CA 1
ATOM 717 C C . GLU A 1 91 ? 9.943 13.444 -19.919 1.00 72.44 91 GLU A C 1
ATOM 719 O O . GLU A 1 91 ? 9.577 13.757 -18.786 1.00 72.44 91 GLU A O 1
ATOM 724 N N . GLU A 1 92 ? 9.432 12.358 -20.517 1.00 77.94 92 GLU A N 1
ATOM 725 C CA . GLU A 1 92 ? 8.431 11.509 -19.855 1.00 77.94 92 GLU A CA 1
ATOM 726 C C . GLU A 1 92 ? 9.011 10.758 -18.654 1.00 77.94 92 GLU A C 1
ATOM 728 O O . GLU A 1 92 ? 8.310 10.544 -17.658 1.00 77.94 92 GLU A O 1
ATOM 733 N N . LYS A 1 93 ? 10.278 10.337 -18.752 1.00 77.50 93 LYS A N 1
ATOM 734 C CA . LYS A 1 93 ? 10.987 9.667 -17.658 1.00 77.50 93 LYS A CA 1
ATOM 735 C C . LYS A 1 93 ? 11.250 10.646 -16.522 1.00 77.50 93 LYS A C 1
ATOM 737 O O . LYS A 1 93 ? 10.931 10.327 -15.381 1.00 77.50 93 LYS A O 1
ATOM 742 N N . GLU A 1 94 ? 11.779 11.826 -16.829 1.00 77.00 94 GLU A N 1
ATOM 743 C CA . GLU A 1 94 ? 12.040 12.886 -15.852 1.00 77.00 94 GLU A CA 1
ATOM 744 C C . GLU A 1 94 ? 10.759 13.291 -15.128 1.00 77.00 94 GLU A C 1
ATOM 746 O O . GLU A 1 94 ? 10.741 13.282 -13.899 1.00 77.00 94 GLU A O 1
ATOM 751 N N . ARG A 1 95 ? 9.656 13.502 -15.859 1.00 82.12 95 ARG A N 1
ATOM 752 C CA . ARG A 1 95 ? 8.353 13.814 -15.258 1.00 82.12 95 ARG A CA 1
ATOM 753 C C . ARG A 1 95 ? 7.906 12.749 -14.256 1.00 82.12 95 ARG A C 1
ATOM 755 O O . ARG A 1 95 ? 7.487 13.095 -13.158 1.00 82.12 95 ARG A O 1
ATOM 762 N N . PHE A 1 96 ? 8.018 11.463 -14.600 1.00 85.94 96 PHE A N 1
ATOM 763 C CA . PHE A 1 96 ? 7.657 10.373 -13.683 1.00 85.94 96 PHE A CA 1
ATOM 764 C C . PHE A 1 96 ? 8.496 10.387 -12.397 1.00 85.94 96 PHE A C 1
ATOM 766 O O . PHE A 1 96 ? 7.952 10.204 -11.308 1.00 85.94 96 PHE A O 1
ATOM 773 N N . TRP A 1 97 ? 9.809 10.600 -12.510 1.00 82.81 97 TRP A N 1
ATOM 774 C CA . TRP A 1 97 ? 10.695 10.644 -11.345 1.00 82.81 97 TRP A CA 1
ATOM 775 C C . TRP A 1 97 ? 10.448 11.882 -10.484 1.00 82.81 97 TRP A C 1
ATOM 777 O O . TRP A 1 97 ? 10.371 11.743 -9.268 1.00 82.81 97 TRP A O 1
ATOM 787 N N . SER A 1 98 ? 10.220 13.050 -11.089 1.00 80.12 98 SER A N 1
ATOM 788 C CA . SER A 1 98 ? 9.845 14.267 -10.361 1.00 80.12 98 SER A CA 1
ATOM 789 C C . SER A 1 98 ? 8.518 14.112 -9.614 1.00 80.12 98 SER A C 1
ATOM 791 O O . SER A 1 98 ? 8.429 14.484 -8.448 1.00 80.12 98 SER A O 1
ATOM 793 N N . GLU A 1 99 ? 7.504 13.509 -10.241 1.00 87.62 99 GLU A N 1
ATOM 794 C CA . GLU A 1 99 ? 6.220 13.210 -9.588 1.00 87.62 99 GLU A CA 1
ATOM 795 C C . GLU A 1 99 ? 6.392 12.243 -8.405 1.00 87.62 99 GLU A C 1
ATOM 797 O O . GLU A 1 99 ? 5.744 12.392 -7.366 1.00 87.62 99 GLU A O 1
ATOM 802 N N . LEU A 1 100 ? 7.254 11.231 -8.548 1.00 86.88 100 LEU A N 1
ATOM 803 C CA . LEU A 1 100 ? 7.535 10.281 -7.475 1.00 86.88 100 LEU A CA 1
ATOM 804 C C . LEU A 1 100 ? 8.309 10.941 -6.325 1.00 86.88 100 LEU A C 1
ATOM 806 O O . LEU A 1 100 ? 7.989 10.680 -5.163 1.00 86.88 100 LEU A O 1
ATOM 810 N N . ASP A 1 101 ? 9.272 11.808 -6.638 1.00 82.94 101 ASP A N 1
ATOM 811 C CA . ASP A 1 101 ? 10.039 12.576 -5.656 1.00 82.94 101 ASP A CA 1
ATOM 812 C C . ASP A 1 101 ? 9.122 13.502 -4.847 1.00 82.94 101 ASP A C 1
ATOM 814 O O . ASP A 1 101 ? 9.138 13.448 -3.617 1.00 82.94 101 ASP A O 1
ATOM 818 N N . GLU A 1 102 ? 8.224 14.243 -5.501 1.00 84.75 102 GLU A N 1
ATOM 819 C CA . GLU A 1 102 ? 7.252 15.116 -4.828 1.00 84.75 102 GLU A CA 1
ATOM 820 C C . GLU A 1 102 ? 6.342 14.329 -3.866 1.00 84.75 102 GLU A C 1
ATOM 822 O O . GLU A 1 102 ? 6.082 14.743 -2.728 1.00 84.75 102 GLU A O 1
ATOM 827 N N . VAL A 1 103 ? 5.878 13.143 -4.282 1.00 88.69 103 VAL A N 1
ATOM 828 C CA . VAL A 1 103 ? 5.092 12.260 -3.407 1.00 88.69 103 VAL A CA 1
ATOM 829 C C . VAL A 1 103 ? 5.903 11.855 -2.182 1.00 88.69 103 VAL A C 1
ATOM 831 O O . VAL A 1 103 ? 5.361 11.892 -1.073 1.00 88.69 103 VAL A O 1
ATOM 834 N N . MET A 1 104 ? 7.170 11.486 -2.361 1.00 83.19 104 MET A N 1
ATOM 835 C CA . MET A 1 104 ? 8.050 11.055 -1.274 1.00 83.19 104 MET A CA 1
ATOM 836 C C . MET A 1 104 ? 8.398 12.190 -0.312 1.00 83.19 104 MET A C 1
ATOM 838 O O . MET A 1 104 ? 8.342 11.980 0.902 1.00 83.19 104 MET A O 1
ATOM 842 N N . GLU A 1 105 ? 8.680 13.385 -0.824 1.00 80.12 105 GLU A N 1
ATOM 843 C CA . GLU A 1 105 ? 8.940 14.590 -0.030 1.00 80.12 105 GLU A CA 1
ATOM 844 C C . GLU A 1 105 ? 7.711 15.016 0.777 1.00 80.12 105 GLU A C 1
ATOM 846 O O . GLU A 1 105 ? 7.827 15.469 1.918 1.00 80.12 105 GLU A O 1
ATOM 851 N N . SER A 1 106 ? 6.509 14.787 0.240 1.00 80.38 106 SER A N 1
ATOM 852 C CA . SER A 1 106 ? 5.265 15.060 0.962 1.00 80.38 106 SER A CA 1
ATOM 853 C C . SER A 1 106 ? 5.018 14.123 2.155 1.00 80.38 106 SER A C 1
ATOM 855 O O . SER A 1 106 ? 4.127 14.393 2.969 1.00 80.38 106 SER A O 1
ATOM 857 N N . ILE A 1 107 ? 5.762 13.013 2.265 1.00 82.19 107 ILE A N 1
ATOM 858 C CA . ILE A 1 107 ? 5.583 11.999 3.309 1.00 82.19 107 ILE A CA 1
ATOM 859 C C . ILE A 1 107 ? 6.622 12.191 4.429 1.00 82.19 107 ILE A C 1
ATOM 861 O O . ILE A 1 107 ? 7.811 11.921 4.225 1.00 82.19 107 ILE A O 1
ATOM 865 N N . PRO A 1 108 ? 6.199 12.524 5.666 1.00 78.94 108 PRO A N 1
ATOM 866 C CA . PRO A 1 108 ? 7.113 12.702 6.794 1.00 78.94 108 PRO A CA 1
ATOM 867 C C . PRO A 1 108 ? 7.997 11.474 7.033 1.00 78.94 108 PRO A C 1
ATOM 869 O O . PRO A 1 108 ? 7.521 10.340 6.963 1.00 78.94 108 PRO A O 1
ATOM 872 N N . THR A 1 109 ? 9.270 11.681 7.376 1.00 72.56 109 THR A N 1
ATOM 873 C CA . THR A 1 109 ? 10.287 10.622 7.572 1.00 72.56 109 THR A CA 1
ATOM 874 C C . THR A 1 109 ? 9.917 9.572 8.628 1.00 72.56 109 THR A C 1
ATOM 876 O O . THR A 1 109 ? 10.335 8.421 8.525 1.00 72.56 109 THR A O 1
ATOM 879 N N . GLY A 1 110 ? 9.083 9.927 9.612 1.00 72.44 110 GLY A N 1
ATOM 880 C CA . GLY A 1 110 ? 8.597 9.003 10.645 1.00 72.44 110 GLY A CA 1
ATOM 881 C C . GLY A 1 110 ? 7.528 8.004 10.176 1.00 72.44 110 GLY A C 1
ATOM 882 O O . GLY A 1 110 ? 7.306 6.984 10.834 1.00 72.44 110 GLY A O 1
ATOM 883 N N . GLU A 1 111 ? 6.868 8.266 9.046 1.00 86.12 111 GLU A N 1
ATOM 884 C CA . GLU A 1 111 ? 5.817 7.396 8.513 1.00 86.12 111 GLU A CA 1
ATOM 885 C C . GLU A 1 111 ? 6.399 6.193 7.753 1.00 86.12 111 GLU A C 1
ATOM 887 O O . GLU A 1 111 ? 7.544 6.198 7.299 1.00 86.12 111 GLU A O 1
ATOM 892 N N . ARG A 1 112 ? 5.623 5.118 7.616 1.00 88.75 112 ARG A N 1
ATOM 893 C CA . ARG A 1 112 ? 6.020 3.954 6.815 1.00 88.75 112 ARG A CA 1
ATOM 894 C C . ARG A 1 112 ? 5.710 4.218 5.351 1.00 88.75 112 ARG A C 1
ATOM 896 O O . ARG A 1 112 ? 4.656 4.772 5.041 1.00 88.75 112 ARG A O 1
ATOM 903 N N . VAL A 1 113 ? 6.602 3.798 4.458 1.00 92.38 113 VAL A N 1
ATOM 904 C CA . VAL A 1 113 ? 6.391 3.890 3.008 1.00 92.38 113 VAL A CA 1
ATOM 905 C C . VAL A 1 113 ? 6.677 2.547 2.364 1.00 92.38 113 VAL A C 1
ATOM 907 O O . VAL A 1 113 ? 7.733 1.955 2.600 1.00 92.38 113 VAL A O 1
ATOM 910 N N . VAL A 1 114 ? 5.735 2.089 1.544 1.00 94.38 114 VAL A N 1
ATOM 911 C CA . VAL A 1 114 ? 5.885 0.930 0.668 1.00 94.38 114 VAL A CA 1
ATOM 912 C C . VAL A 1 114 ? 5.519 1.357 -0.745 1.00 94.38 114 VAL A C 1
ATOM 914 O O . VAL A 1 114 ? 4.391 1.778 -0.998 1.00 94.38 114 VAL A O 1
ATOM 917 N N . ILE A 1 115 ? 6.467 1.235 -1.666 1.00 94.25 115 ILE A N 1
ATOM 918 C CA . ILE A 1 115 ? 6.260 1.513 -3.086 1.00 94.25 115 ILE A CA 1
ATOM 919 C C . ILE A 1 115 ? 6.159 0.176 -3.805 1.00 94.25 115 ILE A C 1
ATOM 921 O O . ILE A 1 115 ? 7.076 -0.635 -3.718 1.00 94.25 115 ILE A O 1
ATOM 925 N N . GLY A 1 116 ? 5.051 -0.064 -4.498 1.00 93.88 116 GLY A N 1
ATOM 926 C CA . GLY A 1 116 ? 4.883 -1.196 -5.404 1.00 93.88 116 GLY A CA 1
ATOM 927 C C . GLY A 1 116 ? 4.763 -0.682 -6.827 1.00 93.88 116 GLY A C 1
ATOM 928 O O . GLY A 1 116 ? 3.712 -0.151 -7.201 1.00 93.88 116 GLY A O 1
ATOM 929 N N . ALA A 1 117 ? 5.827 -0.825 -7.609 1.00 91.31 117 ALA A N 1
ATOM 930 C CA . ALA A 1 117 ? 5.895 -0.224 -8.930 1.00 91.31 117 ALA A CA 1
ATOM 931 C C . ALA A 1 117 ? 6.536 -1.144 -9.966 1.00 91.31 117 ALA A C 1
ATOM 933 O O . ALA A 1 117 ? 7.418 -1.946 -9.653 1.00 91.31 117 ALA A O 1
ATOM 934 N N . ASP A 1 118 ? 6.080 -0.987 -11.203 1.00 90.38 118 ASP A N 1
ATOM 935 C CA . ASP A 1 118 ? 6.784 -1.487 -12.375 1.00 90.38 118 ASP A CA 1
ATOM 936 C C . ASP A 1 118 ? 7.683 -0.359 -12.876 1.00 90.38 118 ASP A C 1
ATOM 938 O O . ASP A 1 118 ? 7.201 0.680 -13.337 1.00 90.38 118 ASP A O 1
ATOM 942 N N . PHE A 1 119 ? 8.988 -0.534 -12.693 1.00 87.25 119 PHE A N 1
ATOM 943 C CA . PHE A 1 119 ? 9.979 0.472 -13.052 1.00 87.25 119 PHE A CA 1
ATOM 944 C C . PHE A 1 119 ? 10.530 0.282 -14.464 1.00 87.25 119 PHE A C 1
ATOM 946 O O . PHE A 1 119 ? 11.320 1.114 -14.904 1.00 87.25 119 PHE A O 1
ATOM 953 N N . ASN A 1 120 ? 10.166 -0.798 -15.171 1.00 86.06 120 ASN A N 1
ATOM 954 C CA . ASN A 1 120 ? 10.724 -1.128 -16.488 1.00 86.06 120 ASN A CA 1
ATOM 955 C C . ASN A 1 120 ? 12.275 -1.148 -16.544 1.00 86.06 120 ASN A C 1
ATOM 957 O O . ASN A 1 120 ? 12.869 -1.108 -17.621 1.00 86.06 120 ASN A O 1
ATOM 961 N N . GLY A 1 121 ? 12.939 -1.246 -15.387 1.00 83.75 121 GLY A N 1
ATOM 962 C CA . GLY A 1 121 ? 14.393 -1.235 -15.230 1.00 83.75 121 GLY A CA 1
ATOM 963 C C . GLY A 1 121 ? 14.922 -2.540 -14.643 1.00 83.75 121 GLY A C 1
ATOM 964 O O . GLY A 1 121 ? 14.192 -3.281 -13.996 1.00 83.75 121 GLY A O 1
ATOM 965 N N . HIS A 1 122 ? 16.200 -2.829 -14.863 1.00 85.62 122 HIS A N 1
ATOM 966 C CA . HIS A 1 122 ? 16.922 -3.973 -14.314 1.00 85.62 122 HIS A CA 1
ATOM 967 C C . HIS A 1 122 ? 17.971 -3.470 -13.331 1.00 85.62 122 HIS A C 1
ATOM 969 O O . HIS A 1 122 ? 18.979 -2.900 -13.733 1.00 85.62 122 HIS A O 1
ATOM 975 N N . VAL A 1 123 ? 17.743 -3.689 -12.038 1.00 84.44 123 VAL A N 1
ATOM 976 C CA . VAL A 1 123 ? 18.672 -3.275 -10.966 1.00 84.44 123 VAL A CA 1
ATOM 977 C C . VAL A 1 123 ? 19.979 -4.091 -10.972 1.00 84.44 123 VAL A C 1
ATOM 979 O O . VAL A 1 123 ? 21.016 -3.602 -10.527 1.00 84.44 123 VAL A O 1
ATOM 982 N N . GLY A 1 124 ? 19.948 -5.302 -11.530 1.00 83.81 124 GLY A N 1
ATOM 983 C CA . GLY A 1 124 ? 21.109 -6.174 -11.696 1.00 83.81 124 GLY A CA 1
ATOM 984 C C . GLY A 1 124 ? 21.426 -7.074 -10.492 1.00 83.81 124 GLY A C 1
ATOM 985 O O . GLY A 1 124 ? 20.855 -6.911 -9.414 1.00 83.81 124 GLY A O 1
ATOM 986 N N . GLU A 1 125 ? 22.300 -8.062 -10.693 1.00 84.94 125 GLU A N 1
ATOM 987 C CA . GLU A 1 125 ? 22.825 -8.986 -9.678 1.00 84.94 125 GLU A CA 1
ATOM 988 C C . GLU A 1 125 ? 24.023 -8.387 -8.919 1.00 84.94 125 GLU A C 1
ATOM 990 O O . GLU A 1 125 ? 24.839 -7.665 -9.488 1.00 84.94 125 GLU A O 1
ATOM 995 N N . GLY A 1 126 ? 24.144 -8.715 -7.627 1.00 79.31 126 GLY A N 1
ATOM 996 C CA . GLY A 1 126 ? 25.174 -8.153 -6.751 1.00 79.31 126 GLY A CA 1
ATOM 997 C C . GLY A 1 126 ? 24.827 -6.752 -6.242 1.00 79.31 126 GLY A C 1
ATOM 998 O O . GLY A 1 126 ? 23.893 -6.122 -6.712 1.00 79.31 126 GLY A O 1
ATOM 999 N N . ASN A 1 127 ? 25.551 -6.280 -5.229 1.00 83.44 127 ASN A N 1
ATOM 1000 C CA . ASN A 1 127 ? 25.289 -4.994 -4.572 1.00 83.44 127 ASN A CA 1
ATOM 1001 C C . ASN A 1 127 ? 26.551 -4.143 -4.370 1.00 83.44 127 ASN A C 1
ATOM 1003 O O . ASN A 1 127 ? 26.561 -3.245 -3.533 1.00 83.44 127 ASN A O 1
ATOM 1007 N N . THR A 1 128 ? 27.627 -4.430 -5.102 1.00 73.88 128 THR A N 1
ATOM 1008 C CA . THR A 1 128 ? 28.911 -3.735 -4.962 1.00 73.88 128 THR A CA 1
ATOM 1009 C C . THR A 1 128 ? 28.742 -2.235 -5.234 1.00 73.88 128 THR A C 1
ATOM 1011 O O . THR A 1 128 ? 28.403 -1.849 -6.346 1.00 73.88 128 THR A O 1
ATOM 1014 N N . GLY A 1 129 ? 28.960 -1.395 -4.214 1.00 74.00 129 GLY A N 1
ATOM 1015 C CA . GLY A 1 129 ? 28.761 0.065 -4.280 1.00 74.00 129 GLY A CA 1
ATOM 1016 C C . GLY A 1 129 ? 27.345 0.558 -3.934 1.00 74.00 129 GLY A C 1
ATOM 1017 O O . GLY A 1 129 ? 27.124 1.765 -3.822 1.00 74.00 129 GLY A O 1
ATOM 1018 N N . ASP A 1 130 ? 26.402 -0.362 -3.711 1.00 83.25 130 ASP A N 1
ATOM 1019 C CA . ASP A 1 130 ? 24.985 -0.087 -3.428 1.00 83.25 130 ASP A CA 1
ATOM 1020 C C . ASP A 1 130 ? 24.446 -0.918 -2.249 1.00 83.25 130 ASP A C 1
ATOM 1022 O O . ASP A 1 130 ? 23.236 -1.082 -2.084 1.00 83.25 130 ASP A O 1
ATOM 1026 N N . GLU A 1 131 ? 25.340 -1.454 -1.413 1.00 83.00 131 GLU A N 1
ATOM 1027 C CA . GLU A 1 131 ? 25.026 -2.398 -0.327 1.00 83.00 131 GLU A CA 1
ATOM 1028 C C . GLU A 1 131 ? 23.987 -1.862 0.662 1.00 83.00 131 GLU A C 1
ATOM 1030 O O . GLU A 1 131 ? 23.242 -2.610 1.296 1.00 83.00 131 GLU A O 1
ATOM 1035 N N . GLU A 1 132 ? 23.930 -0.542 0.758 1.00 80.56 132 GLU A N 1
ATOM 1036 C CA . GLU A 1 132 ? 23.006 0.213 1.579 1.00 80.56 132 GLU A CA 1
ATOM 1037 C C . GLU A 1 132 ? 21.541 0.075 1.153 1.00 80.56 132 GLU A C 1
ATOM 1039 O O . GLU A 1 132 ? 20.657 0.001 2.011 1.00 80.56 132 GLU A O 1
ATOM 1044 N N . VAL A 1 133 ? 21.288 0.031 -0.156 1.00 83.75 133 VAL A N 1
ATOM 1045 C CA . VAL A 1 133 ? 19.947 0.141 -0.754 1.00 83.75 133 VAL A CA 1
ATOM 1046 C C . VAL A 1 133 ? 19.488 -1.145 -1.424 1.00 83.75 133 VAL A C 1
ATOM 1048 O O . VAL A 1 133 ? 18.296 -1.320 -1.672 1.00 83.75 133 VAL A O 1
ATOM 1051 N N . MET A 1 134 ? 20.402 -2.069 -1.716 1.00 86.88 134 MET A N 1
ATOM 1052 C CA . MET A 1 134 ? 20.061 -3.335 -2.351 1.00 86.88 134 MET A CA 1
ATOM 1053 C C . MET A 1 134 ? 20.829 -4.523 -1.769 1.00 86.88 134 MET A C 1
ATOM 1055 O O . MET A 1 134 ? 21.989 -4.437 -1.361 1.00 86.88 134 MET A O 1
ATOM 1059 N N . GLY A 1 135 ? 20.162 -5.675 -1.754 1.00 86.31 135 GLY A N 1
ATOM 1060 C CA . GLY A 1 135 ? 20.783 -6.957 -1.455 1.00 86.31 135 GLY A CA 1
ATOM 1061 C C . GLY A 1 135 ? 21.457 -7.590 -2.674 1.00 86.31 135 GLY A C 1
ATOM 1062 O O . GLY A 1 135 ? 21.406 -7.081 -3.790 1.00 86.31 135 GLY A O 1
ATOM 1063 N N . LYS A 1 136 ? 22.078 -8.751 -2.455 1.00 86.50 136 LYS A N 1
ATOM 1064 C CA . LYS A 1 136 ? 22.914 -9.445 -3.451 1.00 86.50 136 LYS A CA 1
ATOM 1065 C C . LYS A 1 136 ? 22.120 -10.205 -4.518 1.00 86.50 136 LYS A C 1
ATOM 1067 O O . LYS A 1 136 ? 22.691 -10.607 -5.523 1.00 86.50 136 LYS A O 1
ATOM 1072 N N . PHE A 1 137 ? 20.82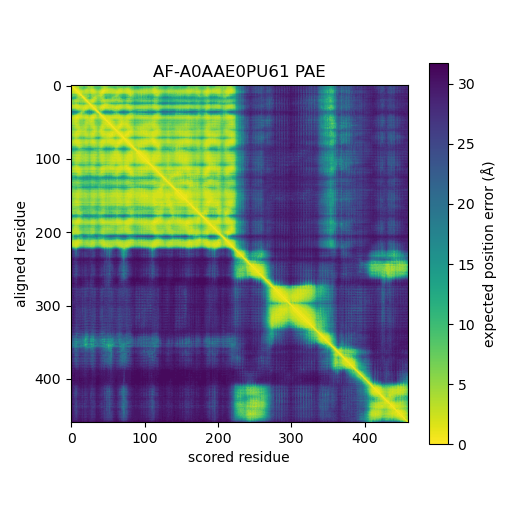3 -10.431 -4.306 1.00 84.50 137 PHE A N 1
ATOM 1073 C CA . PHE A 1 137 ? 20.036 -11.416 -5.057 1.00 84.50 137 PHE A CA 1
ATOM 1074 C C . PHE A 1 137 ? 19.185 -10.814 -6.183 1.00 84.50 137 PHE A C 1
ATOM 1076 O O . PHE A 1 137 ? 18.086 -11.309 -6.447 1.00 84.50 137 PHE A O 1
ATOM 1083 N N . GLY A 1 138 ? 19.655 -9.748 -6.830 1.00 80.56 138 GLY A N 1
ATOM 1084 C CA . GLY A 1 138 ? 19.030 -9.252 -8.057 1.00 80.56 138 GLY A CA 1
ATOM 1085 C C . GLY A 1 138 ? 19.221 -10.198 -9.249 1.00 80.56 138 GLY A C 1
ATOM 1086 O O . GLY A 1 138 ? 19.758 -11.298 -9.114 1.00 80.56 138 GLY A O 1
ATOM 1087 N N . VAL A 1 139 ? 18.699 -9.808 -10.411 1.00 80.12 139 VAL A N 1
ATOM 1088 C CA . VAL A 1 139 ? 18.667 -10.650 -11.617 1.00 80.12 139 VAL A CA 1
ATOM 1089 C C . VAL A 1 139 ? 19.241 -9.874 -12.798 1.00 80.12 139 VAL A C 1
ATOM 1091 O O . VAL A 1 139 ? 18.841 -8.730 -13.010 1.00 80.12 139 VAL A O 1
ATOM 1094 N N . LYS A 1 140 ? 20.081 -10.546 -13.602 1.00 80.25 140 LYS A N 1
ATOM 1095 C CA . LYS A 1 140 ? 20.741 -10.017 -14.815 1.00 80.25 140 LYS A CA 1
ATOM 1096 C C . LYS A 1 140 ? 21.715 -8.869 -14.537 1.00 80.25 140 LYS A C 1
ATOM 1098 O O . LYS A 1 140 ? 22.042 -8.589 -13.396 1.00 80.25 140 LYS A O 1
ATOM 1103 N N . GLU A 1 141 ? 22.219 -8.247 -15.596 1.00 80.94 141 GLU A N 1
ATOM 1104 C CA . GLU A 1 141 ? 23.022 -7.031 -15.525 1.00 80.94 141 GLU A CA 1
ATOM 1105 C C . GLU A 1 141 ? 22.143 -5.790 -15.352 1.00 80.94 141 GLU A C 1
ATOM 1107 O O . GLU A 1 141 ? 20.965 -5.773 -15.732 1.00 80.94 141 GLU A O 1
ATOM 1112 N N . ARG A 1 142 ? 22.733 -4.748 -14.764 1.00 82.12 142 ARG A N 1
ATOM 1113 C CA . ARG A 1 142 ? 22.063 -3.473 -14.530 1.00 82.12 142 ARG A CA 1
ATOM 1114 C C . ARG A 1 142 ? 21.933 -2.678 -15.831 1.00 82.12 142 ARG A C 1
ATOM 1116 O O . ARG A 1 142 ? 22.910 -2.543 -16.561 1.00 82.12 142 ARG A O 1
ATOM 1123 N N . ASN A 1 143 ? 20.753 -2.117 -16.100 1.00 82.69 143 ASN A N 1
ATOM 1124 C CA . ASN A 1 143 ? 20.546 -1.159 -17.196 1.00 82.69 143 ASN A CA 1
ATOM 1125 C C . ASN A 1 143 ? 20.433 0.287 -16.673 1.00 82.69 143 ASN A C 1
ATOM 1127 O O . ASN A 1 143 ? 20.378 0.515 -15.464 1.00 82.69 143 ASN A O 1
ATOM 1131 N N . LEU A 1 144 ? 20.373 1.262 -17.587 1.00 77.69 144 LEU A N 1
ATOM 1132 C CA . LEU A 1 144 ? 20.240 2.685 -17.252 1.00 77.69 144 LEU A CA 1
ATOM 1133 C C . LEU A 1 144 ? 19.013 2.944 -16.361 1.00 77.69 144 LEU A C 1
ATOM 1135 O O . LEU A 1 144 ? 19.129 3.582 -15.320 1.00 77.69 144 LEU A O 1
ATOM 1139 N N . GLU A 1 145 ? 17.849 2.400 -16.722 1.00 81.62 145 GLU A N 1
ATOM 1140 C CA . GLU A 1 145 ? 16.614 2.549 -15.943 1.00 81.62 145 GLU A CA 1
ATOM 1141 C C . GLU A 1 145 ? 16.740 1.947 -14.536 1.00 81.62 145 GLU A C 1
ATOM 1143 O O . GLU A 1 145 ? 16.250 2.510 -13.561 1.00 81.62 145 GLU A O 1
ATOM 1148 N N . GLY A 1 146 ? 17.431 0.818 -14.401 1.00 83.19 146 GLY A N 1
ATOM 1149 C CA . GLY A 1 146 ? 17.723 0.195 -13.118 1.00 83.19 146 GLY A CA 1
ATOM 1150 C C . GLY A 1 146 ? 18.695 1.010 -12.276 1.00 83.19 146 GLY A C 1
ATOM 1151 O O . GLY A 1 146 ? 18.536 1.048 -11.059 1.00 83.19 146 GLY A O 1
ATOM 1152 N N . GLN A 1 147 ? 19.646 1.712 -12.901 1.00 81.94 147 GLN A N 1
ATOM 1153 C CA . GLN A 1 147 ? 20.488 2.682 -12.202 1.00 81.94 147 GLN A CA 1
ATOM 1154 C C . GLN A 1 147 ? 19.647 3.842 -11.656 1.00 81.94 147 GLN A C 1
ATOM 1156 O O . GLN A 1 147 ? 19.811 4.185 -10.492 1.00 81.94 147 GLN A O 1
ATOM 1161 N N . MET A 1 148 ? 18.668 4.355 -12.414 1.00 81.00 148 MET A N 1
ATOM 1162 C CA . MET A 1 148 ? 17.749 5.391 -11.911 1.00 81.00 148 MET A CA 1
ATOM 1163 C C . MET A 1 148 ? 16.962 4.918 -10.679 1.00 81.00 148 MET A C 1
ATOM 1165 O O . MET A 1 148 ? 16.794 5.682 -9.731 1.00 81.00 148 MET A O 1
ATOM 1169 N N . VAL A 1 149 ? 16.531 3.649 -10.645 1.00 86.94 149 VAL A N 1
ATOM 1170 C CA . VAL A 1 149 ? 15.868 3.053 -9.467 1.00 86.94 149 VAL A CA 1
ATOM 1171 C C . VAL A 1 149 ? 16.810 3.008 -8.261 1.00 86.94 149 VAL A C 1
ATOM 1173 O O . VAL A 1 149 ? 16.392 3.318 -7.146 1.00 86.94 149 VAL A O 1
ATOM 1176 N N . VAL A 1 150 ? 18.074 2.628 -8.467 1.00 85.19 150 VAL A N 1
ATOM 1177 C CA . VAL A 1 150 ? 19.091 2.585 -7.402 1.00 85.19 150 VAL A CA 1
ATOM 1178 C C . VAL A 1 150 ? 19.419 3.991 -6.901 1.00 85.19 150 VAL A C 1
ATOM 1180 O O . VAL A 1 150 ? 19.472 4.208 -5.692 1.00 85.19 150 VAL A O 1
ATOM 1183 N N . ASP A 1 151 ? 19.573 4.956 -7.803 1.00 80.44 151 ASP A N 1
ATOM 1184 C CA . ASP A 1 151 ? 19.860 6.350 -7.465 1.00 80.44 151 ASP A CA 1
ATOM 1185 C C . ASP A 1 151 ? 18.698 6.984 -6.699 1.00 80.44 151 ASP A C 1
ATOM 1187 O O . ASP A 1 151 ? 18.916 7.669 -5.699 1.00 80.44 151 ASP A O 1
ATOM 1191 N N . PHE A 1 152 ? 17.458 6.710 -7.112 1.00 82.88 152 PHE A N 1
ATOM 1192 C CA . PHE A 1 152 ? 16.258 7.089 -6.367 1.00 82.88 152 PHE A CA 1
ATOM 1193 C C . PHE A 1 152 ? 16.241 6.445 -4.975 1.00 82.88 152 PHE A C 1
ATOM 1195 O O . PHE A 1 152 ? 15.999 7.123 -3.975 1.00 82.88 152 PHE A O 1
ATOM 1202 N N . ALA A 1 153 ? 16.562 5.150 -4.884 1.00 85.69 153 ALA A N 1
ATOM 1203 C CA . ALA A 1 153 ? 16.604 4.446 -3.610 1.00 85.69 153 ALA A CA 1
ATOM 1204 C C . ALA A 1 153 ? 17.662 5.027 -2.656 1.00 85.69 153 ALA A C 1
ATOM 1206 O O . ALA A 1 153 ? 17.392 5.156 -1.464 1.00 85.69 153 ALA A O 1
ATOM 1207 N N . LYS A 1 154 ? 18.822 5.454 -3.169 1.00 80.38 154 LYS A N 1
ATOM 1208 C CA . LYS A 1 154 ? 19.842 6.167 -2.382 1.00 80.38 154 LYS A CA 1
ATOM 1209 C C . LYS A 1 154 ? 19.348 7.524 -1.901 1.00 80.38 154 LYS A C 1
ATOM 1211 O O . LYS A 1 154 ? 19.492 7.839 -0.724 1.00 80.38 154 LYS A O 1
ATOM 1216 N N . ARG A 1 155 ? 18.749 8.311 -2.796 1.00 77.81 155 ARG A N 1
ATOM 1217 C CA . ARG A 1 155 ? 18.294 9.679 -2.505 1.00 77.81 155 ARG A CA 1
ATOM 1218 C C . ARG A 1 155 ? 17.204 9.713 -1.434 1.00 77.81 155 ARG A C 1
ATOM 1220 O O . ARG A 1 155 ? 17.238 10.570 -0.559 1.00 77.81 155 ARG A O 1
ATOM 1227 N N . MET A 1 156 ? 16.276 8.758 -1.491 1.00 78.69 156 MET A N 1
ATOM 1228 C CA . MET A 1 156 ? 15.104 8.685 -0.611 1.00 78.69 156 MET A CA 1
ATOM 1229 C C . MET A 1 156 ? 15.258 7.696 0.558 1.00 78.69 156 MET A C 1
ATOM 1231 O O . MET A 1 156 ? 14.275 7.396 1.239 1.00 78.69 156 MET A O 1
ATOM 1235 N N . ASP A 1 157 ? 16.469 7.177 0.793 1.00 84.25 157 ASP A N 1
ATOM 1236 C CA . ASP A 1 157 ? 16.785 6.192 1.842 1.00 84.25 157 ASP A CA 1
ATOM 1237 C C . ASP A 1 157 ? 15.852 4.958 1.817 1.00 84.25 157 ASP A C 1
ATOM 1239 O O . ASP A 1 157 ? 15.283 4.508 2.821 1.00 84.25 157 ASP A O 1
ATOM 1243 N N . MET A 1 158 ? 15.667 4.401 0.620 1.00 88.38 158 MET A N 1
ATOM 1244 C CA . MET A 1 158 ? 14.824 3.237 0.353 1.00 88.38 158 MET A CA 1
ATOM 1245 C C . MET A 1 158 ? 15.670 1.981 0.120 1.00 88.38 158 MET A C 1
ATOM 1247 O O . MET A 1 158 ? 16.777 2.025 -0.406 1.00 88.38 158 MET A O 1
ATOM 1251 N N . GLY A 1 159 ? 15.128 0.833 0.510 1.00 90.19 159 GLY A N 1
ATOM 1252 C CA . GLY A 1 159 ? 15.669 -0.489 0.234 1.00 90.19 159 GLY A CA 1
ATOM 1253 C C . GLY A 1 159 ? 14.859 -1.202 -0.846 1.00 90.19 159 GLY A C 1
ATOM 1254 O O . GLY A 1 159 ? 13.628 -1.275 -0.764 1.00 90.19 159 GLY A O 1
ATOM 1255 N N . VAL A 1 160 ? 15.548 -1.776 -1.831 1.00 92.38 160 VAL A N 1
ATOM 1256 C CA . VAL A 1 160 ? 14.971 -2.627 -2.878 1.00 92.38 160 VAL A CA 1
ATOM 1257 C C . VAL A 1 160 ? 14.677 -4.007 -2.298 1.00 92.38 160 VAL A C 1
ATOM 1259 O O . VAL A 1 160 ? 15.516 -4.903 -2.290 1.00 92.38 160 VAL A O 1
ATOM 1262 N N . VAL A 1 161 ? 13.456 -4.205 -1.806 1.00 92.12 161 VAL A N 1
ATOM 1263 C CA . VAL A 1 161 ? 13.068 -5.380 -1.009 1.00 92.12 161 VAL A CA 1
ATOM 1264 C C . VAL A 1 161 ? 13.318 -6.697 -1.753 1.00 92.12 161 VAL A C 1
ATOM 1266 O O . VAL A 1 161 ? 13.741 -7.689 -1.158 1.00 92.12 161 VAL A O 1
ATOM 1269 N N . ASN A 1 162 ? 13.089 -6.707 -3.066 1.00 89.38 162 ASN A N 1
ATOM 1270 C CA . ASN A 1 162 ? 13.217 -7.895 -3.908 1.00 89.38 162 ASN A CA 1
ATOM 1271 C C . ASN A 1 162 ? 14.633 -8.500 -3.907 1.00 89.38 162 ASN A C 1
ATOM 1273 O O . ASN A 1 162 ? 14.763 -9.703 -4.128 1.00 89.38 162 ASN A O 1
ATOM 1277 N N . THR A 1 163 ? 15.681 -7.704 -3.673 1.00 88.25 163 THR A N 1
ATOM 1278 C CA . THR A 1 163 ? 17.082 -8.146 -3.803 1.00 88.25 163 THR A CA 1
ATOM 1279 C C . THR A 1 163 ? 17.686 -8.659 -2.492 1.00 88.25 163 THR A C 1
ATOM 1281 O O . THR A 1 163 ? 18.749 -9.279 -2.512 1.00 88.25 163 THR A O 1
ATOM 1284 N N . TYR A 1 164 ? 17.016 -8.469 -1.347 1.00 87.81 164 TYR A N 1
ATOM 1285 C CA . TYR A 1 164 ? 17.508 -8.921 -0.035 1.00 87.81 164 TYR A CA 1
ATOM 1286 C C . TYR A 1 164 ? 17.261 -10.406 0.251 1.00 87.81 164 TYR A C 1
ATOM 1288 O O . 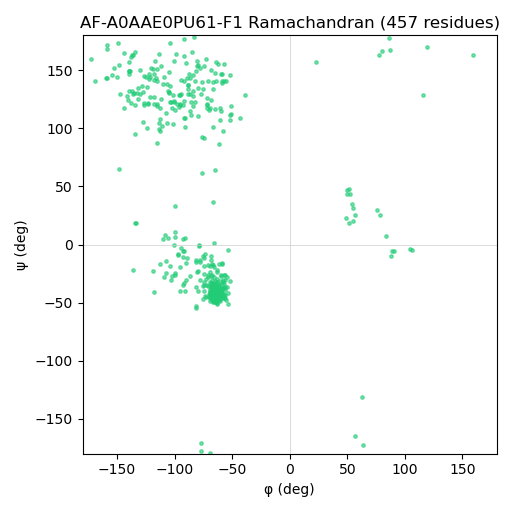TYR A 1 164 ? 17.981 -11.006 1.048 1.00 87.81 164 TYR A O 1
ATOM 1296 N N . PHE A 1 165 ? 16.267 -11.026 -0.391 1.00 87.44 165 PHE A N 1
ATOM 1297 C CA . PHE A 1 165 ? 15.872 -12.402 -0.090 1.00 87.44 165 PHE A CA 1
ATOM 1298 C C . PHE A 1 165 ? 16.436 -13.397 -1.105 1.00 87.44 165 PHE A C 1
ATOM 1300 O O . PHE A 1 165 ? 16.138 -13.333 -2.298 1.00 87.44 165 PHE A O 1
ATOM 1307 N N . GLN A 1 166 ? 17.179 -14.394 -0.621 1.00 86.38 166 GLN A N 1
ATOM 1308 C CA . GLN A 1 166 ? 17.629 -15.502 -1.458 1.00 86.38 166 GLN A CA 1
ATOM 1309 C C . GLN A 1 166 ? 16.435 -16.381 -1.856 1.00 86.38 166 GLN A C 1
ATOM 1311 O O . GLN A 1 166 ? 15.775 -16.989 -1.009 1.00 86.38 166 GLN A O 1
ATOM 1316 N N . LYS A 1 167 ? 16.154 -16.463 -3.158 1.00 85.81 167 LYS A N 1
ATOM 1317 C CA . LYS A 1 167 ? 15.084 -17.287 -3.738 1.00 85.81 167 LYS A CA 1
ATOM 1318 C C . LYS A 1 167 ? 15.587 -18.023 -4.977 1.00 85.81 167 LYS A C 1
ATOM 1320 O O . LYS A 1 167 ? 16.599 -17.651 -5.564 1.00 85.81 167 LYS A O 1
ATOM 1325 N N . ARG A 1 168 ? 14.844 -19.056 -5.389 1.00 81.69 168 ARG A N 1
ATOM 1326 C CA . ARG A 1 168 ? 15.040 -19.707 -6.693 1.00 81.69 168 ARG A CA 1
ATOM 1327 C C . ARG A 1 168 ? 14.835 -18.684 -7.806 1.00 81.69 168 ARG A C 1
ATOM 1329 O O . ARG A 1 168 ? 13.977 -17.814 -7.676 1.00 81.69 168 ARG A O 1
ATOM 1336 N N . GLU A 1 169 ? 15.574 -18.822 -8.899 1.00 78.38 169 GLU A N 1
ATOM 1337 C CA . GLU A 1 169 ? 15.543 -17.878 -10.020 1.00 78.38 169 GLU A CA 1
ATOM 1338 C C . GLU A 1 169 ? 14.122 -17.633 -10.553 1.00 78.38 169 GLU A C 1
ATOM 1340 O O . GLU A 1 169 ? 13.705 -16.489 -10.729 1.00 78.38 169 GLU A O 1
ATOM 1345 N N . GLU A 1 170 ? 13.314 -18.688 -10.668 1.00 78.50 170 GLU A N 1
ATOM 1346 C CA . GLU A 1 170 ? 11.914 -18.595 -11.097 1.00 78.50 170 GLU A CA 1
ATOM 1347 C C . GLU A 1 170 ? 11.049 -17.690 -10.207 1.00 78.50 170 GLU A C 1
ATOM 1349 O O . GLU A 1 170 ? 10.100 -17.077 -10.694 1.00 78.50 170 GLU A O 1
ATOM 1354 N N . HIS A 1 171 ? 11.374 -17.606 -8.914 1.00 81.50 171 HIS A N 1
ATOM 1355 C CA . HIS A 1 171 ? 10.680 -16.792 -7.913 1.00 81.50 171 HIS A CA 1
ATOM 1356 C C . HIS A 1 171 ? 11.276 -15.378 -7.782 1.00 81.50 171 HIS A C 1
ATOM 1358 O O . HIS A 1 171 ? 10.857 -14.636 -6.891 1.00 81.50 171 HIS A O 1
ATOM 1364 N N . ARG A 1 172 ? 12.245 -15.011 -8.634 1.00 81.31 172 ARG A N 1
ATOM 1365 C CA . ARG A 1 172 ? 12.812 -13.654 -8.750 1.00 81.31 172 ARG A CA 1
ATOM 1366 C C . ARG A 1 172 ? 12.414 -12.954 -10.050 1.00 81.31 172 ARG A C 1
ATOM 1368 O O . ARG A 1 172 ? 12.340 -11.730 -10.082 1.00 81.31 172 ARG A O 1
ATOM 1375 N N . VAL A 1 173 ? 12.145 -13.728 -11.102 1.00 83.19 173 VAL A N 1
ATOM 1376 C CA . VAL A 1 173 ? 11.697 -13.239 -12.414 1.00 83.19 173 VAL A CA 1
ATOM 1377 C C . VAL A 1 173 ? 10.259 -12.740 -12.323 1.00 83.19 173 VAL A C 1
ATOM 1379 O O . VAL A 1 173 ? 9.366 -13.535 -12.025 1.00 83.19 173 VAL A O 1
ATOM 1382 N N . THR A 1 174 ? 10.029 -11.463 -12.631 1.00 82.88 174 THR A N 1
ATOM 1383 C CA . THR A 1 174 ? 8.702 -10.826 -12.578 1.00 82.88 174 THR A CA 1
ATOM 1384 C C . THR A 1 174 ? 8.043 -10.725 -13.950 1.00 82.88 174 THR A C 1
ATOM 1386 O O . THR A 1 174 ? 6.825 -10.798 -14.032 1.00 82.88 174 THR A O 1
ATOM 1389 N N . TYR A 1 175 ? 8.818 -10.690 -15.035 1.00 83.12 175 TYR A N 1
ATOM 1390 C CA . TYR A 1 175 ? 8.311 -10.615 -16.403 1.00 83.12 175 TYR A CA 1
ATOM 1391 C C . TYR A 1 175 ? 8.845 -11.761 -17.264 1.00 83.12 175 TYR A C 1
ATOM 1393 O O . TYR A 1 175 ? 10.037 -12.082 -17.231 1.00 83.12 175 TYR A O 1
ATOM 1401 N N . LYS A 1 176 ? 7.970 -12.388 -18.059 1.00 81.88 176 LYS A N 1
ATOM 1402 C CA . LYS A 1 176 ? 8.351 -13.428 -19.021 1.00 81.88 176 LYS A CA 1
ATOM 1403 C C . LYS A 1 176 ? 7.624 -13.250 -20.354 1.00 81.88 176 LYS A C 1
ATOM 1405 O O . LYS A 1 176 ? 6.400 -13.326 -20.409 1.00 81.88 176 LYS A O 1
ATOM 1410 N N . SER A 1 177 ? 8.377 -13.092 -21.442 1.00 77.75 177 SER A N 1
ATOM 1411 C CA . SER A 1 177 ? 7.831 -13.007 -22.804 1.00 77.75 177 SER A CA 1
ATOM 1412 C C . SER A 1 177 ? 8.799 -13.612 -23.820 1.00 77.75 177 SER A C 1
ATOM 1414 O O . SER A 1 177 ? 9.988 -13.303 -23.801 1.00 77.75 177 SER A O 1
ATOM 1416 N N . GLY A 1 178 ? 8.308 -14.508 -24.685 1.00 64.88 178 GLY A N 1
ATOM 1417 C CA . GLY A 1 178 ? 9.077 -15.052 -25.817 1.00 64.88 178 GLY A CA 1
ATOM 1418 C C . GLY A 1 178 ? 10.437 -15.673 -25.458 1.00 64.88 178 GLY A C 1
ATOM 1419 O O . GLY A 1 178 ? 11.393 -15.503 -26.201 1.00 64.88 178 GLY A O 1
ATOM 1420 N N . GLY A 1 179 ? 10.557 -16.326 -24.295 1.00 67.25 179 GLY A N 1
ATOM 1421 C CA . GLY A 1 179 ? 11.820 -16.914 -23.814 1.00 67.25 179 GLY A CA 1
ATOM 1422 C C . GLY A 1 179 ? 12.719 -15.965 -23.009 1.00 67.25 179 GLY A C 1
ATOM 1423 O O . GLY A 1 179 ? 13.645 -16.426 -22.348 1.00 67.25 179 GLY A O 1
ATOM 1424 N N . ARG A 1 180 ? 12.420 -14.660 -22.972 1.00 72.25 180 ARG A N 1
ATOM 1425 C CA . ARG A 1 180 ? 13.110 -13.693 -22.106 1.00 72.25 180 ARG A CA 1
ATOM 1426 C C . ARG A 1 180 ? 12.454 -13.663 -20.729 1.00 72.25 180 ARG A C 1
ATOM 1428 O O . ARG A 1 180 ? 11.240 -13.510 -20.625 1.00 72.25 180 ARG A O 1
ATOM 1435 N N . SER A 1 181 ? 13.276 -13.784 -19.692 1.00 79.81 181 SER A N 1
ATOM 1436 C CA . SER A 1 181 ? 12.891 -13.680 -18.280 1.00 79.81 181 SER A CA 1
ATOM 1437 C C . SER A 1 181 ? 13.576 -12.460 -17.674 1.00 79.81 181 SER A C 1
ATOM 1439 O O . SER A 1 181 ? 14.800 -12.379 -17.731 1.00 79.81 181 SER A O 1
ATOM 1441 N N . THR A 1 182 ? 12.839 -11.495 -17.142 1.00 82.44 182 THR A N 1
ATOM 1442 C CA . THR A 1 182 ? 13.395 -10.265 -16.554 1.00 82.44 182 THR A CA 1
ATOM 1443 C C . THR A 1 182 ? 12.748 -9.932 -15.211 1.00 82.44 182 THR A C 1
ATOM 1445 O O . THR A 1 182 ? 11.723 -10.501 -14.829 1.00 82.44 182 THR A O 1
ATOM 1448 N N . GLN A 1 183 ? 13.384 -9.028 -14.471 1.00 85.06 183 GLN A N 1
ATOM 1449 C CA . GLN A 1 183 ? 12.854 -8.426 -13.255 1.00 85.06 183 GLN A CA 1
ATOM 1450 C C . GLN A 1 183 ? 12.673 -6.932 -13.525 1.00 85.06 183 GLN A C 1
ATOM 1452 O O . GLN A 1 183 ? 13.645 -6.278 -13.892 1.00 85.06 183 GLN A O 1
ATOM 1457 N N . VAL A 1 184 ? 11.436 -6.450 -13.423 1.00 87.88 184 VAL A N 1
ATOM 1458 C CA . VAL A 1 184 ? 11.043 -5.048 -13.686 1.00 87.88 184 VAL A CA 1
ATOM 1459 C C . VAL A 1 184 ? 10.082 -4.502 -12.627 1.00 87.88 184 VAL A C 1
ATOM 1461 O O . VAL A 1 184 ? 10.031 -3.297 -12.389 1.00 87.88 184 VAL A O 1
ATOM 1464 N N . ASP A 1 185 ? 9.387 -5.401 -11.925 1.00 90.50 185 ASP A N 1
ATOM 1465 C CA . ASP A 1 185 ? 8.468 -5.078 -10.842 1.00 90.50 185 ASP A CA 1
ATOM 1466 C C . ASP A 1 185 ? 9.214 -5.127 -9.501 1.00 90.50 185 ASP A C 1
ATOM 1468 O O . ASP A 1 185 ? 9.724 -6.179 -9.091 1.00 90.50 185 ASP A O 1
ATOM 1472 N N . TYR A 1 186 ? 9.254 -4.006 -8.783 1.00 91.31 186 TYR A N 1
ATOM 1473 C CA . TYR A 1 186 ? 9.970 -3.893 -7.515 1.00 91.31 186 TYR A CA 1
ATOM 1474 C C . TYR A 1 186 ? 9.065 -3.401 -6.395 1.00 91.31 186 TYR A C 1
ATOM 1476 O O . TYR A 1 186 ? 8.193 -2.549 -6.575 1.00 91.31 186 TYR A O 1
ATOM 1484 N N . ILE A 1 187 ? 9.319 -3.941 -5.204 1.00 94.00 187 ILE A N 1
ATOM 1485 C CA . ILE A 1 187 ? 8.800 -3.397 -3.960 1.00 94.00 187 ILE A CA 1
ATOM 1486 C C . ILE A 1 187 ? 9.945 -2.654 -3.280 1.00 94.00 187 ILE A C 1
ATOM 1488 O O . ILE A 1 187 ? 10.995 -3.244 -3.019 1.00 94.00 187 ILE A O 1
ATOM 1492 N N . LEU A 1 188 ? 9.745 -1.369 -3.000 1.00 93.75 188 LEU A N 1
ATOM 1493 C CA . LEU A 1 188 ? 10.670 -0.548 -2.223 1.00 93.75 188 LEU A CA 1
ATOM 1494 C C . LEU A 1 188 ? 10.053 -0.242 -0.860 1.00 93.75 188 LEU A C 1
ATOM 1496 O O . LEU A 1 188 ? 8.844 -0.025 -0.751 1.00 93.75 188 LEU A O 1
ATOM 1500 N N . CYS A 1 189 ? 10.873 -0.183 0.181 1.00 93.00 189 CYS A N 1
ATOM 1501 C CA . CYS A 1 189 ? 10.456 0.306 1.494 1.00 93.00 189 CYS A CA 1
ATOM 1502 C C . CYS A 1 189 ? 11.531 1.201 2.099 1.00 93.00 189 CYS A C 1
ATOM 1504 O O . CYS A 1 189 ? 12.691 1.097 1.718 1.00 93.00 189 CYS A O 1
ATOM 1506 N N . ARG A 1 190 ? 11.192 2.029 3.088 1.00 89.00 190 ARG A N 1
ATOM 1507 C CA . ARG A 1 190 ? 12.219 2.788 3.822 1.00 89.00 190 ARG A CA 1
ATOM 1508 C C . ARG A 1 190 ? 13.230 1.857 4.486 1.00 89.00 190 ARG A C 1
ATOM 1510 O O . ARG A 1 190 ? 12.843 0.834 5.063 1.00 89.00 190 ARG A O 1
ATOM 1517 N N . ARG A 1 191 ? 14.511 2.231 4.461 1.00 85.06 191 ARG A N 1
ATOM 1518 C CA . ARG A 1 191 ? 15.606 1.426 5.034 1.00 85.06 191 ARG A CA 1
ATOM 1519 C C . ARG A 1 191 ? 15.400 1.145 6.516 1.00 85.06 191 ARG A C 1
ATOM 1521 O O . ARG A 1 191 ? 15.495 -0.004 6.947 1.00 85.06 191 ARG A O 1
ATOM 1528 N N . GLY A 1 192 ? 14.976 2.153 7.279 1.00 81.12 192 GLY A N 1
ATOM 1529 C CA . GLY A 1 192 ? 14.636 2.003 8.698 1.00 81.12 192 GLY A CA 1
ATOM 1530 C C . GLY A 1 192 ? 13.518 0.988 8.989 1.00 81.12 192 GLY A C 1
ATOM 1531 O O . GLY A 1 192 ? 13.374 0.539 10.128 1.00 81.12 192 GLY A O 1
ATOM 1532 N N . ASN A 1 193 ? 12.732 0.589 7.983 1.00 84.94 193 ASN A N 1
ATOM 1533 C CA . ASN A 1 193 ? 11.601 -0.331 8.128 1.00 84.94 193 ASN A CA 1
ATOM 1534 C C . ASN A 1 193 ? 11.845 -1.699 7.485 1.00 84.94 193 ASN A C 1
ATOM 1536 O O . ASN A 1 193 ? 10.970 -2.558 7.549 1.00 84.94 193 ASN A O 1
ATOM 1540 N N . LEU A 1 194 ? 13.044 -1.959 6.952 1.00 84.00 194 LEU A N 1
ATOM 1541 C CA . LEU A 1 194 ? 13.402 -3.268 6.393 1.00 84.00 194 LEU A CA 1
ATOM 1542 C C . LEU A 1 194 ? 13.219 -4.410 7.407 1.00 84.00 194 LEU A C 1
ATOM 1544 O O . LEU A 1 194 ? 12.839 -5.512 7.027 1.00 84.00 194 LEU A O 1
ATOM 1548 N N . LYS A 1 195 ? 13.399 -4.136 8.708 1.00 85.56 195 LYS A N 1
ATOM 1549 C CA . LYS A 1 195 ? 13.164 -5.104 9.799 1.00 85.56 195 LYS A CA 1
ATOM 1550 C C . LYS A 1 195 ? 11.703 -5.554 9.920 1.00 85.56 195 LYS A C 1
ATOM 1552 O O . LYS A 1 195 ? 11.438 -6.603 10.498 1.00 85.56 195 LYS A O 1
ATOM 1557 N N . GLU A 1 196 ? 10.757 -4.767 9.410 1.00 86.56 196 GLU A N 1
ATOM 1558 C CA . GLU A 1 196 ? 9.329 -5.105 9.401 1.00 86.56 196 GLU A CA 1
ATOM 1559 C C . GLU A 1 196 ? 8.989 -6.055 8.240 1.00 86.56 196 GLU A C 1
ATOM 1561 O O . GLU A 1 196 ? 7.918 -6.667 8.233 1.00 86.56 196 GLU A O 1
ATOM 1566 N N . ILE A 1 197 ? 9.896 -6.230 7.275 1.00 89.75 197 ILE A N 1
ATOM 1567 C CA . ILE A 1 197 ? 9.710 -7.122 6.135 1.00 89.75 197 ILE A CA 1
ATOM 1568 C C . ILE A 1 197 ? 10.270 -8.504 6.448 1.00 89.75 197 ILE A C 1
ATOM 1570 O O . ILE A 1 197 ? 11.442 -8.683 6.759 1.00 89.75 197 ILE A O 1
ATOM 1574 N N . SER A 1 198 ? 9.404 -9.504 6.319 1.00 87.75 198 SER A N 1
ATOM 1575 C CA . SER A 1 198 ? 9.721 -10.897 6.648 1.00 87.75 198 SER A CA 1
ATOM 1576 C C . SER A 1 198 ? 9.992 -11.776 5.429 1.00 87.75 198 SER A C 1
ATOM 1578 O O . SER A 1 198 ? 10.738 -12.745 5.530 1.00 87.75 198 SER A O 1
ATOM 1580 N N . ASP A 1 199 ? 9.370 -11.478 4.288 1.00 88.00 199 ASP A N 1
ATOM 1581 C CA . ASP A 1 199 ? 9.525 -12.256 3.058 1.00 88.00 199 ASP A CA 1
ATOM 1582 C C . ASP A 1 199 ? 9.147 -11.401 1.847 1.00 88.00 199 ASP A C 1
ATOM 1584 O O . ASP A 1 199 ? 8.181 -10.638 1.907 1.00 88.00 199 ASP A O 1
ATOM 1588 N N . CYS A 1 200 ? 9.855 -11.579 0.736 1.00 88.00 200 CYS A N 1
ATOM 1589 C CA . CYS A 1 200 ? 9.453 -11.084 -0.576 1.00 88.00 200 CYS A CA 1
ATOM 1590 C C . CYS A 1 200 ? 9.677 -12.184 -1.614 1.00 88.00 200 CYS A C 1
ATOM 1592 O O . CYS A 1 200 ? 10.732 -12.826 -1.643 1.00 88.00 200 CYS A O 1
ATOM 1594 N N . LYS A 1 201 ? 8.663 -12.455 -2.436 1.00 88.19 201 LYS A N 1
ATOM 1595 C CA . LYS A 1 201 ? 8.727 -13.500 -3.462 1.00 88.19 201 LYS A CA 1
ATOM 1596 C C . LYS A 1 201 ? 7.819 -13.210 -4.641 1.00 88.19 201 LYS A C 1
ATOM 1598 O O . LYS A 1 201 ? 6.742 -12.638 -4.482 1.00 88.19 201 LYS A O 1
ATOM 1603 N N . VAL A 1 202 ? 8.207 -13.725 -5.799 1.00 86.19 202 VAL A N 1
ATOM 1604 C CA . VAL A 1 202 ? 7.336 -13.782 -6.970 1.00 86.19 202 VAL A CA 1
ATOM 1605 C C . VAL A 1 202 ? 6.521 -15.073 -6.949 1.00 86.19 202 VAL A C 1
ATOM 1607 O O . VAL A 1 202 ? 7.047 -16.158 -6.688 1.00 86.19 202 VAL A O 1
ATOM 1610 N N . VAL A 1 203 ? 5.219 -14.965 -7.208 1.00 83.38 203 VAL A N 1
ATOM 1611 C CA . VAL A 1 203 ? 4.312 -16.117 -7.262 1.00 83.38 203 VAL A CA 1
ATOM 1612 C C . VAL A 1 203 ? 4.327 -16.724 -8.665 1.00 83.38 203 VAL A C 1
ATOM 1614 O O . VAL A 1 203 ? 3.884 -16.104 -9.629 1.00 83.38 203 VAL A O 1
ATOM 1617 N N . VAL A 1 204 ? 4.807 -17.966 -8.771 1.00 70.56 204 VAL A N 1
ATOM 1618 C CA . VAL A 1 204 ? 4.810 -18.753 -10.014 1.00 70.56 204 VAL A CA 1
ATOM 1619 C C . VAL A 1 204 ? 3.564 -19.643 -10.062 1.00 70.56 204 VAL A C 1
ATOM 1621 O O . VAL A 1 204 ? 3.259 -20.335 -9.093 1.00 70.56 204 VAL A O 1
ATOM 1624 N N . GLY A 1 205 ? 2.824 -19.609 -11.177 1.00 62.25 205 GLY A N 1
ATOM 1625 C CA . GLY A 1 205 ? 1.695 -20.516 -11.447 1.00 62.25 205 GLY A CA 1
ATOM 1626 C C . GLY A 1 205 ? 0.286 -19.918 -11.336 1.00 62.25 205 GLY A C 1
ATOM 1627 O O . GLY A 1 205 ? -0.678 -20.595 -11.676 1.00 62.25 205 GLY A O 1
ATOM 1628 N N . GLU A 1 206 ? 0.133 -18.659 -10.917 1.00 60.81 206 GLU A N 1
ATOM 1629 C CA . GLU A 1 206 ? -1.153 -17.948 -10.984 1.00 60.81 206 GLU A CA 1
ATOM 1630 C C . GLU A 1 206 ? -1.149 -16.997 -12.186 1.00 60.81 206 GLU A C 1
ATOM 1632 O O . GLU A 1 206 ? -0.510 -15.948 -12.165 1.00 60.81 206 GLU A O 1
ATOM 1637 N N . SER A 1 207 ? -1.844 -17.381 -13.258 1.00 52.44 207 SER A N 1
ATOM 1638 C CA . SER A 1 207 ? -1.951 -16.631 -14.515 1.00 52.44 207 SER A CA 1
ATOM 1639 C C . SER A 1 207 ? -2.912 -15.442 -14.390 1.00 52.44 207 SER A C 1
ATOM 1641 O O . SER A 1 207 ? -3.955 -15.410 -15.042 1.00 52.44 207 SER A O 1
ATOM 1643 N N . VAL A 1 208 ? -2.606 -14.487 -13.510 1.00 59.38 208 VAL A N 1
ATOM 1644 C CA . VAL A 1 208 ? -3.389 -13.240 -13.400 1.00 59.38 208 VAL A CA 1
ATOM 1645 C C . VAL A 1 208 ? -3.067 -12.307 -14.572 1.00 59.38 208 VAL A C 1
ATOM 1647 O O . VAL A 1 208 ? -3.966 -11.672 -15.113 1.00 59.38 208 VAL A O 1
ATOM 1650 N N . ALA A 1 209 ? -1.810 -12.294 -15.022 1.00 62.12 209 ALA A N 1
ATOM 1651 C CA . ALA A 1 209 ? -1.362 -11.617 -16.235 1.00 62.12 209 ALA A CA 1
ATOM 1652 C C . ALA A 1 209 ? -0.538 -12.582 -17.106 1.00 62.12 209 ALA A C 1
ATOM 1654 O O . ALA A 1 209 ? 0.093 -13.513 -16.605 1.00 62.12 209 ALA A O 1
ATOM 1655 N N . ARG A 1 210 ? -0.576 -12.390 -18.433 1.00 67.75 210 ARG A N 1
ATOM 1656 C CA . ARG A 1 210 ? 0.113 -13.269 -19.400 1.00 67.75 210 ARG A CA 1
ATOM 1657 C C . ARG A 1 210 ? 1.638 -13.157 -19.339 1.00 67.75 210 ARG A C 1
ATOM 1659 O O . ARG A 1 210 ? 2.314 -14.140 -19.620 1.00 67.75 210 ARG A O 1
ATOM 1666 N N . GLN A 1 211 ? 2.152 -11.973 -19.009 1.00 80.31 211 GLN A N 1
ATOM 1667 C CA . GLN A 1 211 ? 3.584 -11.658 -19.055 1.00 80.31 211 GLN A CA 1
ATOM 1668 C C . GLN A 1 211 ? 4.158 -11.307 -17.677 1.00 80.31 211 GLN A C 1
ATOM 1670 O O . GLN A 1 211 ? 5.240 -11.785 -17.344 1.00 80.31 211 GLN A O 1
ATOM 1675 N N . HIS A 1 212 ? 3.424 -10.535 -16.867 1.00 83.94 212 HIS A N 1
ATOM 1676 C CA . HIS A 1 212 ? 3.837 -10.158 -15.513 1.00 83.94 212 HIS A CA 1
ATOM 1677 C C . HIS A 1 212 ? 3.409 -11.198 -14.477 1.00 83.94 212 HIS A C 1
ATOM 1679 O O . HIS A 1 212 ? 2.352 -11.829 -14.575 1.00 83.94 212 HIS A O 1
ATOM 1685 N N . ARG A 1 213 ? 4.234 -11.351 -13.449 1.00 85.88 213 ARG A N 1
ATOM 1686 C CA . ARG A 1 213 ? 4.010 -12.214 -12.295 1.00 85.88 213 ARG A CA 1
ATOM 1687 C C . ARG A 1 213 ? 3.894 -11.356 -11.050 1.00 85.88 213 ARG A C 1
ATOM 1689 O O . ARG A 1 213 ? 4.642 -10.409 -10.850 1.00 85.88 213 ARG A O 1
ATOM 1696 N N . MET A 1 214 ? 2.973 -11.740 -10.176 1.00 86.12 214 MET A N 1
ATOM 1697 C CA . MET A 1 214 ? 2.710 -10.998 -8.951 1.00 86.12 214 MET A CA 1
ATOM 1698 C C . MET A 1 214 ? 3.889 -11.107 -7.976 1.00 86.12 214 MET A C 1
ATOM 1700 O O . MET A 1 214 ? 4.270 -12.212 -7.574 1.00 86.12 214 MET A O 1
ATOM 1704 N N . VAL A 1 215 ? 4.411 -9.955 -7.557 1.00 88.50 215 VAL A N 1
ATOM 1705 C CA . VAL A 1 215 ? 5.373 -9.831 -6.456 1.00 88.50 215 VAL A CA 1
ATOM 1706 C C . VAL A 1 215 ? 4.601 -9.671 -5.150 1.00 88.50 215 VAL A C 1
ATOM 1708 O O . VAL A 1 215 ? 3.695 -8.847 -5.051 1.00 88.50 215 VAL A O 1
ATOM 1711 N N . VAL A 1 216 ? 4.931 -10.477 -4.143 1.00 89.69 216 VAL A N 1
ATOM 1712 C CA . VAL A 1 216 ? 4.276 -10.451 -2.833 1.00 89.69 216 VAL A CA 1
ATOM 1713 C C . VAL A 1 216 ? 5.319 -10.222 -1.753 1.00 89.69 216 VAL A C 1
ATOM 1715 O O . VAL A 1 216 ? 6.224 -11.039 -1.576 1.00 89.69 216 VAL A O 1
ATOM 1718 N N . CYS A 1 217 ? 5.141 -9.138 -1.001 1.00 91.19 217 CYS A N 1
ATOM 1719 C CA . CYS A 1 217 ? 5.906 -8.821 0.198 1.00 91.19 217 CYS A CA 1
ATOM 1720 C C . CYS A 1 217 ? 5.042 -9.045 1.444 1.00 91.19 217 CYS A C 1
ATOM 1722 O O . CYS A 1 217 ? 3.863 -8.686 1.470 1.00 91.19 217 CYS A O 1
ATOM 1724 N N . ARG A 1 218 ? 5.628 -9.641 2.485 1.00 91.31 218 ARG A N 1
ATOM 1725 C CA . ARG A 1 218 ? 5.011 -9.797 3.801 1.00 91.31 218 ARG A CA 1
ATOM 1726 C C . ARG A 1 218 ? 5.664 -8.841 4.790 1.00 91.31 218 ARG A C 1
ATOM 1728 O O . ARG A 1 218 ? 6.755 -9.113 5.295 1.00 91.31 218 ARG A O 1
ATOM 1735 N N . MET A 1 219 ? 4.942 -7.777 5.113 1.00 88.94 219 MET A N 1
ATOM 1736 C CA . MET A 1 219 ? 5.322 -6.793 6.121 1.00 88.94 219 MET A CA 1
ATOM 1737 C C . MET A 1 219 ? 4.514 -7.001 7.408 1.00 88.94 219 MET A C 1
ATOM 1739 O O . MET A 1 219 ? 3.305 -7.224 7.359 1.00 88.94 219 MET A O 1
ATOM 1743 N N . THR A 1 220 ? 5.179 -6.938 8.558 1.00 86.25 220 THR A N 1
ATOM 1744 C CA . THR A 1 220 ? 4.564 -7.002 9.887 1.00 86.25 220 THR A CA 1
ATOM 1745 C C . THR A 1 220 ? 4.691 -5.640 10.545 1.00 86.25 220 THR A C 1
ATOM 1747 O O . THR A 1 220 ? 5.749 -5.291 11.063 1.00 86.25 220 THR A O 1
ATOM 1750 N N . LEU A 1 221 ? 3.599 -4.879 10.544 1.00 78.75 221 LEU A N 1
ATOM 1751 C CA . LEU A 1 221 ? 3.545 -3.610 11.257 1.00 78.75 221 LEU A CA 1
ATOM 1752 C C . LEU A 1 221 ? 3.535 -3.887 12.759 1.00 78.75 221 LEU A C 1
ATOM 1754 O O . LEU A 1 221 ? 2.593 -4.486 13.289 1.00 78.75 221 LEU A O 1
ATOM 1758 N N . MET A 1 222 ? 4.579 -3.446 13.459 1.00 63.19 222 MET A N 1
ATOM 1759 C CA . MET A 1 222 ? 4.550 -3.415 14.914 1.00 63.19 222 MET A CA 1
ATOM 1760 C C . MET A 1 222 ? 3.659 -2.265 15.349 1.00 63.19 222 MET A C 1
ATOM 1762 O O . MET A 1 222 ? 4.099 -1.133 15.530 1.00 63.19 222 MET A O 1
ATOM 1766 N N . VAL A 1 223 ? 2.385 -2.578 15.539 1.00 59.66 223 VAL A N 1
ATOM 1767 C CA . VAL A 1 223 ? 1.500 -1.699 16.277 1.00 59.66 223 VAL A CA 1
ATOM 1768 C C . VAL A 1 223 ? 2.002 -1.702 17.714 1.00 59.66 223 VAL A C 1
ATOM 1770 O O . VAL A 1 223 ? 1.783 -2.657 18.471 1.00 59.66 223 VAL A O 1
ATOM 1773 N N . CYS A 1 224 ? 2.725 -0.649 18.100 1.00 46.72 224 CYS A N 1
ATOM 1774 C CA . CYS A 1 224 ? 2.906 -0.358 19.510 1.00 46.72 224 CYS A CA 1
ATOM 1775 C C . CYS A 1 224 ? 1.505 -0.370 20.100 1.00 46.72 224 CYS A C 1
ATOM 1777 O O . CYS A 1 224 ? 0.643 0.388 19.666 1.00 46.72 224 CYS A O 1
ATOM 1779 N N . LYS A 1 225 ? 1.258 -1.271 21.053 1.00 45.56 225 LYS A N 1
ATOM 1780 C CA . LYS A 1 225 ? 0.030 -1.330 21.846 1.00 45.56 225 LYS A CA 1
ATOM 1781 C C . LYS A 1 225 ? -0.046 -0.052 22.689 1.00 45.56 225 LYS A C 1
ATOM 1783 O O . LYS A 1 225 ? 0.022 -0.118 23.913 1.00 45.56 225 LYS A O 1
ATOM 1788 N N . MET A 1 226 ? -0.151 1.111 22.047 1.00 44.88 226 MET A N 1
ATOM 1789 C CA . MET A 1 226 ? -0.091 2.433 22.654 1.00 44.88 226 MET A CA 1
ATOM 1790 C C . MET A 1 226 ? -1.220 2.571 23.660 1.00 44.88 226 MET A C 1
ATOM 1792 O O . MET A 1 226 ? -1.006 3.146 24.712 1.00 44.88 226 MET A O 1
ATOM 1796 N N . LYS A 1 227 ? -2.368 1.916 23.435 1.00 46.47 227 LYS A N 1
ATOM 1797 C CA . LYS A 1 227 ? -3.435 1.826 24.439 1.00 46.47 227 LYS A CA 1
ATOM 1798 C C . LYS A 1 227 ? -2.980 1.144 25.731 1.00 46.47 227 LYS A C 1
ATOM 1800 O O . LYS A 1 227 ? -3.253 1.660 26.801 1.00 46.47 227 LYS A O 1
ATOM 1805 N N . ARG A 1 228 ? -2.232 0.033 25.666 1.00 46.75 228 ARG A N 1
ATOM 1806 C CA . ARG A 1 228 ? -1.692 -0.641 26.865 1.00 46.75 228 ARG A CA 1
ATOM 1807 C C . ARG A 1 228 ? -0.525 0.111 27.488 1.00 46.75 228 ARG A C 1
ATOM 1809 O O . ARG A 1 228 ? -0.373 0.036 28.697 1.00 46.75 228 ARG A O 1
ATOM 1816 N N . GLN A 1 229 ? 0.296 0.797 26.697 1.00 48.41 229 GLN A N 1
ATOM 1817 C CA . GLN A 1 229 ? 1.412 1.590 27.214 1.00 48.41 229 GLN A CA 1
ATOM 1818 C C . GLN A 1 229 ? 0.930 2.894 27.857 1.00 48.41 229 GLN A C 1
ATOM 1820 O O . GLN A 1 229 ? 1.398 3.203 28.942 1.00 48.41 229 GLN A O 1
ATOM 1825 N N . LYS A 1 230 ? -0.069 3.575 27.276 1.00 52.91 230 LYS A N 1
ATOM 1826 C CA . LYS A 1 230 ? -0.782 4.707 27.892 1.00 52.91 230 LYS A CA 1
ATOM 1827 C C . LYS A 1 230 ? -1.534 4.267 29.148 1.00 52.91 230 LYS A C 1
ATOM 1829 O O . LYS A 1 230 ? -1.411 4.931 30.163 1.00 52.91 230 LYS A O 1
ATOM 1834 N N . LEU A 1 231 ? -2.211 3.110 29.136 1.00 52.69 231 LEU A N 1
ATOM 1835 C CA . LEU A 1 231 ? -2.841 2.556 30.347 1.00 52.69 231 LEU A CA 1
ATOM 1836 C C . LEU A 1 231 ? -1.795 2.216 31.418 1.00 52.69 231 LEU A C 1
ATOM 1838 O O . LEU A 1 231 ? -2.003 2.486 32.589 1.00 52.69 231 LEU A O 1
ATOM 1842 N N . ARG A 1 232 ? -0.649 1.653 31.023 1.00 52.84 232 ARG A N 1
ATOM 1843 C CA . ARG A 1 232 ? 0.454 1.298 31.925 1.00 52.84 232 ARG A CA 1
ATOM 1844 C C . ARG A 1 232 ? 1.254 2.514 32.402 1.00 52.84 232 ARG A C 1
ATOM 1846 O O . ARG A 1 232 ? 1.836 2.430 33.466 1.00 52.84 232 ARG A O 1
ATOM 1853 N N . GLN A 1 233 ? 1.283 3.623 31.667 1.00 57.56 233 GLN A N 1
ATOM 1854 C CA . GLN A 1 233 ? 1.845 4.902 32.123 1.00 57.56 233 GLN A CA 1
ATOM 1855 C C . GLN A 1 233 ? 0.860 5.654 33.029 1.00 57.56 233 GLN A C 1
ATOM 1857 O O . GLN A 1 233 ? 1.280 6.184 34.048 1.00 57.56 233 GLN A O 1
ATOM 1862 N N . ALA A 1 234 ? -0.438 5.637 32.708 1.00 58.94 234 ALA A N 1
ATOM 1863 C CA . ALA A 1 234 ? -1.492 6.232 33.531 1.00 58.94 234 ALA A CA 1
ATOM 1864 C C . ALA A 1 234 ? -1.688 5.485 34.862 1.00 58.94 234 ALA A C 1
ATOM 1866 O O . ALA A 1 234 ? -1.841 6.115 35.899 1.00 58.94 234 ALA A O 1
ATOM 1867 N N . LEU A 1 235 ? -1.637 4.148 34.845 1.00 54.84 235 LEU A N 1
ATOM 1868 C CA . LEU A 1 235 ? -1.772 3.312 36.044 1.00 54.84 235 LEU A CA 1
ATOM 1869 C C . LEU A 1 235 ? -0.425 3.012 36.720 1.00 54.84 235 LEU A C 1
ATOM 1871 O O . LEU A 1 235 ? -0.371 2.860 37.930 1.00 54.84 235 LEU A O 1
ATOM 1875 N N . GLY A 1 236 ? 0.678 2.940 35.970 1.00 53.00 236 GLY A N 1
ATOM 1876 C CA . GLY A 1 236 ? 2.020 2.670 36.510 1.00 53.00 236 GLY A CA 1
ATOM 1877 C C . GLY A 1 236 ? 2.703 3.878 37.154 1.00 53.00 236 GLY A C 1
ATOM 1878 O O . GLY A 1 236 ? 3.827 3.739 37.628 1.00 53.00 236 GLY A O 1
ATOM 1879 N N . GLY A 1 237 ? 2.042 5.041 37.168 1.00 48.59 237 GLY A N 1
ATOM 1880 C CA . GLY A 1 237 ? 2.391 6.187 38.011 1.00 48.59 237 GLY A CA 1
ATOM 1881 C C . GLY A 1 237 ? 1.714 6.171 39.389 1.00 48.59 237 GLY A C 1
ATOM 1882 O O . GLY A 1 237 ? 2.115 6.937 40.261 1.00 48.59 237 GLY A O 1
ATOM 1883 N N . GLN A 1 238 ? 0.723 5.301 39.624 1.00 52.12 238 GLN A N 1
ATOM 1884 C CA . GLN A 1 238 ? 0.151 5.093 40.956 1.00 52.12 238 GLN A CA 1
ATOM 1885 C C . GLN A 1 238 ? 0.912 3.974 41.665 1.00 52.12 238 GLN A C 1
ATOM 1887 O O . GLN A 1 238 ? 0.718 2.789 41.408 1.00 52.12 238 GLN A O 1
ATOM 1892 N N . VAL A 1 239 ? 1.806 4.374 42.567 1.00 52.31 239 VAL A N 1
ATOM 1893 C CA . VAL A 1 239 ? 2.628 3.463 43.380 1.00 52.31 239 VAL A CA 1
ATOM 1894 C C . VAL A 1 239 ? 1.804 2.807 44.504 1.00 52.31 239 VAL A C 1
ATOM 1896 O O . VAL A 1 239 ? 2.247 1.826 45.091 1.00 52.31 239 VAL A O 1
ATOM 1899 N N . VAL A 1 240 ? 0.581 3.287 44.772 1.00 56.91 240 VAL A N 1
ATOM 1900 C CA . VAL A 1 240 ? -0.309 2.767 45.820 1.00 56.91 240 VAL A CA 1
ATOM 1901 C C . VAL A 1 240 ? -1.761 2.829 45.334 1.00 56.91 240 VAL A C 1
ATOM 1903 O O . VAL A 1 240 ? -2.271 3.913 45.054 1.00 56.91 240 VAL A O 1
ATOM 1906 N N . LEU A 1 241 ? -2.416 1.671 45.209 1.00 62.47 241 LEU A N 1
ATOM 1907 C CA . LEU A 1 241 ? -3.874 1.605 45.063 1.00 62.47 241 LEU A CA 1
ATOM 1908 C C . LEU A 1 241 ? -4.505 1.856 46.445 1.00 62.47 241 LEU A C 1
ATOM 1910 O O . LEU A 1 241 ? -3.955 1.354 47.429 1.00 62.47 241 LEU A O 1
ATOM 1914 N N . PRO A 1 242 ? -5.610 2.618 46.544 1.00 65.75 242 PRO A N 1
ATOM 1915 C CA . PRO A 1 242 ? -6.363 2.753 47.791 1.00 65.75 242 PRO A CA 1
ATOM 1916 C C . PRO A 1 242 ? -6.701 1.376 48.374 1.00 65.75 242 PRO A C 1
ATOM 1918 O O . PRO A 1 242 ? -6.946 0.440 47.622 1.00 65.75 242 PRO A O 1
ATOM 1921 N N . ASP A 1 243 ? -6.727 1.229 49.700 1.00 64.94 243 ASP A N 1
ATOM 1922 C CA . ASP A 1 243 ? -7.063 -0.065 50.322 1.00 64.94 243 ASP A CA 1
ATOM 1923 C C . ASP A 1 243 ? -8.576 -0.400 50.208 1.00 64.94 243 ASP A C 1
ATOM 1925 O O . ASP A 1 243 ? -8.974 -1.528 50.478 1.00 64.94 243 ASP A O 1
ATOM 1929 N N . ASP A 1 244 ? -9.408 0.545 49.745 1.00 74.50 244 ASP A N 1
ATOM 1930 C CA . ASP A 1 244 ? -10.859 0.407 49.555 1.00 74.50 244 ASP A CA 1
ATOM 1931 C C . ASP A 1 244 ? -11.256 0.002 48.114 1.00 74.50 244 ASP A C 1
ATOM 1933 O O . ASP A 1 244 ? -10.671 0.470 47.125 1.00 74.50 244 ASP A O 1
ATOM 1937 N N . TRP A 1 245 ? -12.272 -0.864 47.985 1.00 73.06 245 TRP A N 1
ATOM 1938 C CA . TRP A 1 245 ? -12.729 -1.400 46.696 1.00 73.06 245 TRP A CA 1
ATOM 1939 C C . TRP A 1 245 ? -13.501 -0.406 45.855 1.00 73.06 245 TRP A C 1
ATOM 1941 O O . TRP A 1 245 ? -13.238 -0.325 44.656 1.00 73.06 245 TRP A O 1
ATOM 1951 N N . GLU A 1 246 ? -14.424 0.349 46.440 1.00 72.69 246 GLU A N 1
ATOM 1952 C CA . GLU A 1 246 ? -15.240 1.296 45.681 1.00 72.69 246 GLU A CA 1
ATOM 1953 C C . GLU A 1 246 ? -14.356 2.387 45.081 1.00 72.69 246 GLU A C 1
ATOM 1955 O O . GLU A 1 246 ? -14.416 2.639 43.874 1.00 72.69 246 GLU A O 1
ATOM 1960 N N . THR A 1 247 ? -13.429 2.914 45.878 1.00 72.31 247 THR A N 1
ATOM 1961 C CA . THR A 1 247 ? -12.457 3.930 45.466 1.00 72.31 247 THR A CA 1
ATOM 1962 C C . THR A 1 247 ? -11.502 3.395 44.397 1.00 72.31 247 THR A C 1
ATOM 1964 O O . THR A 1 247 ? -11.261 4.047 43.379 1.00 72.31 247 THR A O 1
ATOM 1967 N N . THR A 1 248 ? -10.976 2.179 44.568 1.00 71.75 248 THR A N 1
ATOM 1968 C CA . THR A 1 248 ? -10.083 1.559 43.574 1.00 71.75 248 THR A CA 1
ATOM 1969 C C . THR A 1 248 ? -10.820 1.234 42.279 1.00 71.75 248 THR A C 1
ATOM 1971 O O . THR A 1 248 ? -10.310 1.496 41.186 1.00 71.75 248 THR A O 1
ATOM 1974 N N . ALA A 1 249 ? -12.044 0.719 42.373 1.00 73.50 249 ALA A N 1
ATOM 1975 C CA . ALA A 1 249 ? -12.898 0.451 41.228 1.00 73.50 249 ALA A CA 1
ATOM 1976 C C . ALA A 1 249 ? -13.286 1.743 40.504 1.00 73.50 249 ALA A C 1
ATOM 1978 O O . ALA A 1 249 ? -13.366 1.748 39.278 1.00 73.50 249 ALA A O 1
ATOM 1979 N N . GLU A 1 250 ? -13.520 2.848 41.209 1.00 73.69 250 GLU A N 1
ATOM 1980 C CA . GLU A 1 250 ? -13.752 4.161 40.602 1.00 73.69 250 GLU A CA 1
ATOM 1981 C C . GLU A 1 250 ? -12.519 4.699 39.892 1.00 73.69 250 GLU A C 1
ATOM 1983 O O . GLU A 1 250 ? -12.627 5.046 38.718 1.00 73.69 250 GLU A O 1
ATOM 1988 N N . VAL A 1 251 ? -11.345 4.677 40.527 1.00 72.56 251 VAL A N 1
ATOM 1989 C CA . VAL A 1 251 ? -10.078 5.093 39.903 1.00 72.56 251 VAL A CA 1
ATOM 1990 C C . VAL A 1 251 ? -9.803 4.268 38.646 1.00 72.56 251 VAL A C 1
ATOM 1992 O O . VAL A 1 251 ? -9.437 4.813 37.601 1.00 72.56 251 VAL A O 1
ATOM 1995 N N . ILE A 1 252 ? -10.040 2.957 38.703 1.00 72.81 252 ILE A N 1
ATOM 1996 C CA . ILE A 1 252 ? -9.885 2.052 37.564 1.00 72.81 252 ILE A CA 1
ATOM 1997 C C . ILE A 1 252 ? -10.925 2.336 36.474 1.00 72.81 252 ILE A C 1
ATOM 1999 O O . ILE A 1 252 ? -10.562 2.389 35.296 1.00 72.81 252 ILE A O 1
ATOM 2003 N N . ARG A 1 253 ? -12.201 2.542 36.823 1.00 71.62 253 ARG A N 1
ATOM 2004 C CA . ARG A 1 253 ? -13.276 2.854 35.864 1.00 71.62 253 ARG A CA 1
ATOM 2005 C C . ARG A 1 253 ? -13.073 4.220 35.226 1.00 71.62 253 ARG A C 1
ATOM 2007 O O . ARG A 1 253 ? -13.252 4.357 34.021 1.00 71.62 253 ARG A O 1
ATOM 2014 N N . GLU A 1 254 ? -12.692 5.232 35.991 1.00 70.94 254 GLU A N 1
ATOM 2015 C CA . GLU A 1 254 ? -12.412 6.579 35.503 1.00 70.94 254 GLU A CA 1
ATOM 2016 C C . GLU A 1 254 ? -11.171 6.587 34.609 1.00 70.94 254 GLU A C 1
ATOM 2018 O O . GLU A 1 254 ? -11.232 7.091 33.489 1.00 70.94 254 GLU A O 1
ATOM 2023 N N . THR A 1 255 ? -10.081 5.945 35.033 1.00 66.56 255 THR A N 1
ATOM 2024 C CA . THR A 1 255 ? -8.872 5.794 34.208 1.00 66.56 255 THR A CA 1
ATOM 2025 C C . THR A 1 255 ? -9.166 4.978 32.951 1.00 66.56 255 THR A C 1
ATOM 2027 O O . THR A 1 255 ? -8.742 5.340 31.855 1.00 66.56 255 THR A O 1
ATOM 2030 N N . GLY A 1 256 ? -9.954 3.909 33.072 1.00 61.81 256 GLY A N 1
ATOM 2031 C CA . GLY A 1 256 ? -10.434 3.104 31.953 1.00 61.81 256 GLY A CA 1
ATOM 2032 C C . GLY A 1 256 ? -11.270 3.926 30.973 1.00 61.81 256 GLY A C 1
ATOM 2033 O O . GLY A 1 256 ? -10.997 3.898 29.777 1.00 61.81 256 GLY A O 1
ATOM 2034 N N . ARG A 1 257 ? -12.222 4.730 31.459 1.00 66.56 257 ARG A N 1
ATOM 2035 C CA . ARG A 1 257 ? -13.027 5.647 30.636 1.00 66.56 257 ARG A CA 1
ATOM 2036 C C . ARG A 1 257 ? -12.173 6.716 29.959 1.00 66.56 257 ARG A C 1
ATOM 2038 O O . ARG A 1 257 ? -12.351 6.939 28.766 1.00 66.56 257 ARG A O 1
ATOM 2045 N N . LYS A 1 258 ? -11.225 7.322 30.678 1.00 60.88 258 LYS A N 1
ATOM 2046 C CA . LYS A 1 258 ? -10.312 8.351 30.153 1.00 60.88 258 LYS A CA 1
ATOM 2047 C C . LYS A 1 258 ? -9.355 7.803 29.090 1.00 60.88 258 LYS A C 1
ATOM 2049 O O . LYS A 1 258 ? -9.117 8.469 28.091 1.00 60.88 258 LYS A O 1
ATOM 2054 N N . VAL A 1 259 ? -8.810 6.599 29.279 1.00 57.41 259 VAL A N 1
ATOM 2055 C CA . VAL A 1 259 ? -7.769 6.038 28.393 1.00 57.41 259 VAL A CA 1
ATOM 2056 C C . VAL A 1 259 ? -8.345 5.175 27.266 1.00 57.41 259 VAL A C 1
ATOM 2058 O O . VAL A 1 259 ? -7.785 5.138 26.169 1.00 57.41 259 VAL A O 1
ATOM 2061 N N . LEU A 1 260 ? -9.432 4.441 27.517 1.00 54.91 260 LEU A N 1
ATOM 2062 C CA . LEU A 1 260 ? -10.025 3.499 26.557 1.00 54.91 260 LEU A CA 1
ATOM 2063 C C . LEU A 1 260 ? -11.309 4.026 25.900 1.00 54.91 260 LEU A C 1
ATOM 2065 O O . LEU A 1 260 ? -11.664 3.527 24.828 1.00 54.91 260 LEU A O 1
ATOM 2069 N N . GLY A 1 261 ? -11.963 5.031 26.491 1.00 61.09 261 GLY A N 1
ATOM 2070 C CA . GLY A 1 261 ? -13.257 5.555 26.051 1.00 61.09 261 GLY A CA 1
ATOM 2071 C C . GLY A 1 261 ? -14.439 4.663 26.454 1.00 61.09 261 GLY A C 1
ATOM 2072 O O . GLY A 1 261 ? -14.279 3.489 26.787 1.00 61.09 261 GLY A O 1
ATOM 2073 N N . VAL A 1 262 ? -15.655 5.216 26.406 1.00 56.84 262 VAL A N 1
ATOM 2074 C CA . VAL A 1 262 ? -16.904 4.459 26.591 1.00 56.84 262 VAL A CA 1
ATOM 2075 C C . VAL A 1 262 ? -17.438 4.092 25.214 1.00 56.84 262 VAL A C 1
ATOM 2077 O O . VAL A 1 262 ? -17.748 4.971 24.409 1.00 56.84 262 VAL A O 1
ATOM 2080 N N . SER A 1 263 ? -17.561 2.798 24.913 1.00 48.91 263 SER A N 1
ATOM 2081 C CA . SER A 1 263 ? -18.284 2.389 23.711 1.00 48.91 263 SER A CA 1
ATOM 2082 C C . SER A 1 263 ? -19.744 2.795 23.878 1.00 48.91 263 SER A C 1
ATOM 2084 O O . SER A 1 263 ? -20.422 2.275 24.765 1.00 48.91 263 SER A O 1
ATOM 2086 N N . SER A 1 264 ? -20.246 3.700 23.034 1.00 46.00 264 SER A N 1
ATOM 2087 C CA . SER A 1 264 ? -21.685 3.913 22.935 1.00 46.00 264 SER A CA 1
ATOM 2088 C C . SER A 1 264 ? -22.286 2.588 22.485 1.00 46.00 264 SER A C 1
ATOM 2090 O O . SER A 1 264 ? -22.089 2.143 21.355 1.00 46.00 264 SER A O 1
ATOM 2092 N N . GLY A 1 265 ? -22.967 1.905 23.400 1.00 42.97 265 GLY A N 1
ATOM 2093 C CA . GLY A 1 265 ? -23.643 0.635 23.167 1.00 42.97 265 GLY A CA 1
ATOM 2094 C C . GLY A 1 265 ? -24.827 0.760 22.209 1.00 42.97 265 GLY A C 1
ATOM 2095 O O . GLY A 1 265 ? -25.831 0.082 22.404 1.00 42.97 265 GLY A O 1
ATOM 2096 N N . ARG A 1 266 ? -24.738 1.605 21.169 1.00 34.12 266 ARG A N 1
ATOM 2097 C CA . ARG A 1 266 ? -25.593 1.478 19.999 1.00 34.12 266 ARG A CA 1
ATOM 2098 C C . ARG A 1 266 ? -25.335 0.086 19.451 1.00 34.12 266 ARG A C 1
ATOM 2100 O O . ARG A 1 266 ? -24.386 -0.151 18.700 1.00 34.12 266 ARG A O 1
ATOM 2107 N N . ARG A 1 267 ? -26.223 -0.841 19.825 1.00 38.12 267 ARG A N 1
ATOM 2108 C CA . ARG A 1 267 ? -26.574 -1.961 18.963 1.00 38.12 267 ARG A CA 1
ATOM 2109 C C . ARG A 1 267 ? -26.632 -1.371 17.563 1.00 38.12 267 ARG A C 1
ATOM 2111 O O . ARG A 1 267 ? -27.252 -0.326 17.368 1.00 38.12 267 ARG A O 1
ATOM 2118 N N . LYS A 1 268 ? -25.927 -1.996 16.616 1.00 37.72 268 LYS A N 1
ATOM 2119 C CA . LYS A 1 268 ? -26.300 -1.865 15.210 1.00 37.72 268 LYS A CA 1
ATOM 2120 C C . LYS A 1 268 ? -27.817 -1.999 15.222 1.00 37.72 268 LYS A C 1
ATOM 2122 O O . LYS A 1 268 ? -28.304 -3.078 15.543 1.00 37.72 268 LYS A O 1
ATOM 2127 N N . GLU A 1 269 ? -28.538 -0.908 14.986 1.00 37.59 269 GLU A N 1
ATOM 2128 C CA . GLU A 1 269 ? -29.877 -1.043 14.452 1.00 37.59 269 GLU A CA 1
ATOM 2129 C C . GLU A 1 269 ? -29.654 -1.945 13.253 1.00 37.59 269 GLU A C 1
ATOM 2131 O O . GLU A 1 269 ? -28.871 -1.612 12.347 1.00 37.59 269 GLU A O 1
ATOM 2136 N N . ASP A 1 270 ? -30.181 -3.165 13.338 1.00 39.34 270 ASP A N 1
ATOM 2137 C CA . ASP A 1 270 ? -30.301 -3.983 12.158 1.00 39.34 270 ASP A CA 1
ATOM 2138 C C . ASP A 1 270 ? -31.017 -3.070 11.181 1.00 39.34 270 ASP A C 1
ATOM 2140 O O . ASP A 1 270 ? -32.130 -2.617 11.433 1.00 39.34 270 ASP A O 1
ATOM 2144 N N . LYS A 1 271 ? -30.288 -2.657 10.140 1.00 46.31 271 LYS A N 1
ATOM 2145 C CA . LYS A 1 271 ? -30.853 -1.925 9.023 1.00 46.31 271 LYS A CA 1
ATOM 2146 C C . LYS A 1 271 ? -31.867 -2.888 8.438 1.00 46.31 271 LYS A C 1
ATOM 2148 O O . LYS A 1 271 ? -31.497 -3.682 7.566 1.00 46.31 271 LYS A O 1
ATOM 2153 N N . GLU A 1 272 ? -33.086 -2.873 8.969 1.00 45.44 272 GLU A N 1
ATOM 2154 C CA . GLU A 1 272 ? -34.222 -3.552 8.386 1.00 45.44 272 GLU A CA 1
ATOM 2155 C C . GLU A 1 272 ? -34.229 -3.078 6.954 1.00 45.44 272 GLU A C 1
ATOM 2157 O O . GLU A 1 272 ? -34.290 -1.888 6.625 1.00 45.44 272 GLU A O 1
ATOM 2162 N N . THR A 1 273 ? -33.841 -4.015 6.107 1.00 50.59 273 THR A N 1
ATOM 2163 C CA . THR A 1 273 ? -33.449 -3.674 4.763 1.00 50.59 273 THR A CA 1
ATOM 2164 C C . THR A 1 273 ? -34.765 -3.308 4.105 1.00 50.59 273 THR A C 1
ATOM 2166 O O . THR A 1 273 ? -35.698 -4.078 4.203 1.00 50.59 273 THR A O 1
ATOM 2169 N N . TRP A 1 274 ? -34.888 -2.133 3.501 1.00 58.44 274 TRP A N 1
ATOM 2170 C CA . TRP A 1 274 ? -36.155 -1.562 3.004 1.00 58.44 274 TRP A CA 1
ATOM 2171 C C . TRP A 1 274 ? -36.986 -2.452 2.037 1.00 58.44 274 TRP A C 1
ATOM 2173 O O . TRP A 1 274 ? -38.076 -2.066 1.641 1.00 58.44 274 TRP A O 1
ATOM 2183 N N . TRP A 1 275 ? -36.468 -3.621 1.644 1.00 64.06 275 TRP A N 1
ATOM 2184 C CA . TRP A 1 275 ? -37.119 -4.678 0.856 1.00 64.06 275 TRP A CA 1
ATOM 2185 C C . TRP A 1 275 ? -37.518 -5.915 1.692 1.00 64.06 275 TRP A C 1
ATOM 2187 O O . TRP A 1 275 ? -37.905 -6.943 1.136 1.00 64.06 275 TRP A O 1
ATOM 2197 N N . TRP A 1 276 ? -37.349 -5.862 3.014 1.00 57.59 276 TRP A N 1
ATOM 2198 C CA . TRP A 1 276 ? -37.628 -6.938 3.959 1.00 57.59 276 TRP A CA 1
ATOM 2199 C C . TRP A 1 276 ? -39.131 -7.039 4.199 1.00 57.59 276 TRP A C 1
ATOM 2201 O O . TRP A 1 276 ? -39.784 -6.041 4.487 1.00 57.59 276 TRP A O 1
ATOM 2211 N N . ASN A 1 277 ? -39.679 -8.244 4.074 1.00 76.56 277 ASN A N 1
ATOM 2212 C CA . ASN A 1 277 ? -41.093 -8.515 4.292 1.00 76.56 277 ASN A CA 1
ATOM 2213 C C . ASN A 1 277 ? -41.276 -9.818 5.088 1.00 76.56 277 ASN A C 1
ATOM 2215 O O . ASN A 1 277 ? -40.354 -10.636 5.196 1.00 76.56 277 ASN A O 1
ATOM 2219 N N . GLU A 1 278 ? -42.469 -10.009 5.652 1.00 76.62 278 GLU A N 1
ATOM 2220 C CA . GLU A 1 278 ? -42.792 -11.178 6.482 1.00 76.62 278 GLU A CA 1
ATOM 2221 C C . GLU A 1 278 ? -42.612 -12.504 5.723 1.00 76.62 278 GLU A C 1
ATOM 2223 O O . GLU A 1 278 ? -42.141 -13.488 6.290 1.00 76.62 278 GLU A O 1
ATOM 2228 N N . GLU A 1 279 ? -42.870 -12.515 4.412 1.00 78.38 279 GLU A N 1
ATOM 2229 C CA . GLU A 1 279 ? -42.702 -13.689 3.544 1.00 78.38 279 GLU A CA 1
ATOM 2230 C C . GLU A 1 279 ? -41.229 -14.131 3.417 1.00 78.38 279 GLU A C 1
ATOM 2232 O O . GLU A 1 279 ? -40.896 -15.319 3.505 1.00 78.38 279 GLU A O 1
ATOM 2237 N N . VAL A 1 280 ? -40.302 -13.182 3.246 1.00 74.75 280 VAL A N 1
ATOM 2238 C CA . VAL A 1 280 ? -38.854 -13.447 3.223 1.00 74.75 280 VAL A CA 1
ATOM 2239 C C . VAL A 1 280 ? -38.368 -13.893 4.602 1.00 74.75 280 VAL A C 1
ATOM 2241 O O . VAL A 1 280 ? -37.489 -14.752 4.709 1.00 74.75 280 VAL A O 1
ATOM 2244 N N . GLN A 1 281 ? -38.941 -13.346 5.669 1.00 73.50 281 GLN A N 1
ATOM 2245 C CA . GLN A 1 281 ? -38.591 -13.739 7.027 1.00 73.50 281 GLN A CA 1
ATOM 2246 C C . GLN A 1 281 ? -39.016 -15.181 7.333 1.00 73.50 281 GLN A C 1
ATOM 2248 O O . GLN A 1 281 ? -38.181 -15.975 7.780 1.00 73.50 281 GLN A O 1
ATOM 2253 N N . ASP A 1 282 ? -40.265 -15.544 7.043 1.00 81.25 282 ASP A N 1
ATOM 2254 C CA . ASP A 1 282 ? -40.804 -16.893 7.251 1.00 81.25 282 ASP A CA 1
ATOM 2255 C C . ASP A 1 282 ? -40.051 -17.9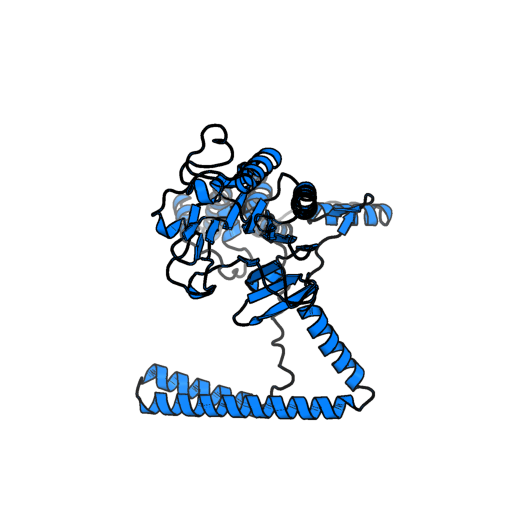37 6.407 1.00 81.25 282 ASP A C 1
ATOM 2257 O O . ASP A 1 282 ? -39.588 -18.965 6.910 1.00 81.25 282 ASP A O 1
ATOM 2261 N N . SER A 1 283 ? -39.777 -17.640 5.137 1.00 79.88 283 SER A N 1
ATOM 2262 C CA . SER A 1 283 ? -38.999 -18.538 4.275 1.00 79.88 283 SER A CA 1
ATOM 2263 C C . SER A 1 283 ? -37.561 -18.765 4.765 1.00 79.88 283 SER A C 1
ATOM 2265 O O . SER A 1 283 ? -37.048 -19.894 4.726 1.00 79.88 283 SER A O 1
ATOM 2267 N N . ILE A 1 284 ? -36.896 -17.730 5.292 1.00 72.62 284 ILE A N 1
ATOM 2268 C CA . ILE A 1 284 ? -35.569 -17.854 5.912 1.00 72.62 284 ILE A CA 1
ATOM 2269 C C . ILE A 1 284 ? -35.640 -18.682 7.198 1.00 72.62 284 ILE A C 1
ATOM 2271 O O . ILE A 1 284 ? -34.730 -19.487 7.437 1.00 72.62 284 ILE A O 1
ATOM 2275 N N . GLN A 1 285 ? -36.686 -18.516 8.010 1.00 76.06 285 GLN A N 1
ATOM 2276 C CA . GLN A 1 285 ? -36.903 -19.317 9.215 1.00 76.06 285 GLN A CA 1
ATOM 2277 C C . GLN A 1 285 ? -37.104 -20.797 8.869 1.00 76.06 285 GLN A C 1
ATOM 2279 O O . GLN A 1 285 ? -36.386 -21.643 9.408 1.00 76.06 285 GLN A O 1
ATOM 2284 N N . ARG A 1 286 ? -37.950 -21.121 7.884 1.00 82.00 286 ARG A N 1
ATOM 2285 C CA . ARG A 1 286 ? -38.138 -22.496 7.378 1.00 82.00 286 ARG A CA 1
ATOM 2286 C C . ARG A 1 286 ? -36.830 -23.112 6.881 1.00 82.00 286 ARG A C 1
ATOM 2288 O O . ARG A 1 286 ? -36.489 -24.235 7.249 1.00 82.00 286 ARG A O 1
ATOM 2295 N N . LYS A 1 287 ? -36.021 -22.354 6.131 1.00 85.62 287 LYS A N 1
ATOM 2296 C CA . LYS A 1 287 ? -34.678 -22.791 5.700 1.00 85.62 287 LYS A CA 1
ATOM 2297 C C . LYS A 1 287 ? -33.743 -23.052 6.890 1.00 85.62 287 LYS A C 1
ATOM 2299 O O . LYS A 1 287 ? -32.950 -23.992 6.847 1.00 85.62 287 LYS A O 1
ATOM 2304 N N . ARG A 1 288 ? -33.785 -22.220 7.940 1.00 69.69 288 ARG A N 1
ATOM 2305 C CA . ARG A 1 288 ? -32.979 -22.413 9.164 1.00 69.69 288 ARG A CA 1
ATOM 2306 C C . ARG A 1 288 ? -33.406 -23.676 9.919 1.00 69.69 288 ARG A C 1
ATOM 2308 O O . ARG A 1 288 ? -32.531 -24.416 10.360 1.00 69.69 288 ARG A O 1
ATOM 2315 N N . LEU A 1 289 ? -34.707 -23.954 10.007 1.00 81.94 289 LEU A N 1
ATOM 2316 C CA . LEU A 1 289 ? -35.238 -25.181 10.612 1.00 81.94 289 LEU A CA 1
ATOM 2317 C C . LEU A 1 289 ? -34.814 -26.431 9.828 1.00 81.94 289 LEU A C 1
ATOM 2319 O O . LEU A 1 289 ? -34.304 -27.373 10.428 1.00 81.94 289 LEU A O 1
ATOM 2323 N N . ALA A 1 290 ? -34.914 -26.412 8.497 1.00 77.38 290 ALA A N 1
ATOM 2324 C CA . ALA A 1 290 ? -34.448 -27.516 7.651 1.00 77.38 290 ALA A CA 1
ATOM 2325 C C . ALA A 1 290 ? -32.927 -27.727 7.733 1.00 77.38 290 ALA A C 1
ATOM 2327 O O . ALA A 1 290 ? -32.447 -28.857 7.747 1.00 77.38 290 ALA A O 1
ATOM 2328 N N . LYS A 1 291 ? -32.146 -26.645 7.869 1.00 64.12 291 LYS A N 1
ATOM 2329 C CA . LYS A 1 291 ? -30.701 -26.742 8.117 1.00 64.12 291 LYS A CA 1
ATOM 2330 C C . LYS A 1 291 ? -30.404 -27.411 9.459 1.00 64.12 291 LYS A C 1
ATOM 2332 O O . LYS A 1 291 ? -29.544 -28.280 9.507 1.00 64.12 291 LYS A O 1
ATOM 2337 N N . LYS A 1 292 ? -31.144 -27.052 10.513 1.00 73.38 292 LYS A N 1
ATOM 2338 C CA . LYS A 1 292 ? -31.020 -27.667 11.842 1.00 73.38 292 LYS A CA 1
ATOM 2339 C C . LYS A 1 292 ? -31.365 -29.163 11.809 1.00 73.38 292 LYS A C 1
ATOM 2341 O O . LYS A 1 292 ? -30.629 -29.945 12.395 1.00 73.38 292 LYS A O 1
ATOM 2346 N N . LYS A 1 293 ? -32.413 -29.558 11.072 1.00 78.19 293 LYS A N 1
ATOM 2347 C CA . LYS A 1 293 ? -32.756 -30.973 10.827 1.00 78.19 293 LYS A CA 1
ATOM 2348 C C . LYS A 1 293 ? -31.644 -31.721 10.081 1.00 78.19 293 LYS A C 1
ATOM 2350 O O . LYS A 1 293 ? -31.218 -32.786 10.512 1.00 78.19 293 LYS A O 1
ATOM 2355 N N . TRP A 1 294 ? -31.104 -31.142 9.005 1.00 70.62 294 TRP A N 1
ATOM 2356 C CA . TRP A 1 294 ? -29.978 -31.745 8.281 1.00 70.62 294 TRP A CA 1
ATOM 2357 C C . TRP A 1 294 ? -28.713 -31.859 9.146 1.00 70.62 294 TRP A C 1
ATOM 2359 O O . TRP A 1 294 ? -28.002 -32.858 9.060 1.00 70.62 294 TRP A O 1
ATOM 2369 N N . ASP A 1 295 ? -28.434 -30.867 9.992 1.00 61.50 295 ASP A N 1
ATOM 2370 C CA . ASP A 1 295 ? -27.267 -30.886 10.877 1.00 61.50 295 ASP A CA 1
ATOM 2371 C C . ASP A 1 295 ? -27.357 -31.965 11.969 1.00 61.50 295 ASP A C 1
ATOM 2373 O O . ASP A 1 295 ? -26.312 -32.451 12.399 1.00 61.50 295 ASP A O 1
ATOM 2377 N N . MET A 1 296 ? -28.568 -32.369 12.371 1.00 70.56 296 MET A N 1
ATOM 2378 C CA . MET A 1 296 ? -28.791 -33.468 13.318 1.00 70.56 296 MET A CA 1
ATOM 2379 C C . MET A 1 296 ? -28.713 -34.843 12.646 1.00 70.56 296 MET A C 1
ATOM 2381 O O . MET A 1 296 ? -27.906 -35.672 13.058 1.00 70.56 296 MET A O 1
ATOM 2385 N N . ASP A 1 297 ? -29.496 -35.071 11.589 1.00 76.00 297 ASP A N 1
ATOM 2386 C CA . ASP A 1 297 ? -29.703 -36.431 11.064 1.00 76.00 297 ASP A CA 1
ATOM 2387 C C . ASP A 1 297 ? -28.755 -36.785 9.900 1.00 76.00 297 ASP A C 1
ATOM 2389 O O . ASP A 1 297 ? -28.563 -37.952 9.573 1.00 76.00 297 ASP A O 1
ATOM 2393 N N . ARG A 1 298 ? -28.158 -35.775 9.244 1.00 69.69 298 ARG A N 1
ATOM 2394 C CA . ARG A 1 298 ? -27.224 -35.878 8.096 1.00 69.69 298 ARG A CA 1
ATOM 2395 C C . ARG A 1 298 ? -27.662 -36.786 6.931 1.00 69.69 298 ARG A C 1
ATOM 2397 O O . ARG A 1 298 ? -26.819 -37.194 6.132 1.00 69.69 298 ARG A O 1
ATOM 2404 N N . THR A 1 299 ? -28.958 -37.036 6.781 1.00 77.25 299 THR A N 1
ATOM 2405 C CA . THR A 1 299 ? -29.541 -37.817 5.681 1.00 77.25 299 THR A CA 1
ATOM 2406 C C . THR A 1 299 ? -29.547 -37.030 4.361 1.00 77.25 299 THR A C 1
ATOM 2408 O O . THR A 1 299 ? -29.558 -35.793 4.346 1.00 77.25 299 THR A O 1
ATOM 2411 N N . GLU A 1 300 ? -29.533 -37.736 3.224 1.00 69.38 300 GLU A N 1
ATOM 2412 C CA . GLU A 1 300 ? -29.524 -37.102 1.894 1.00 69.38 300 GLU A CA 1
ATOM 2413 C C . GLU A 1 300 ? -30.879 -36.446 1.554 1.00 69.38 300 GLU A C 1
ATOM 2415 O O . GLU A 1 300 ? -30.911 -35.419 0.875 1.00 69.38 300 GLU A O 1
ATOM 2420 N N . GLU A 1 301 ? -31.979 -36.953 2.116 1.00 80.50 301 GLU A N 1
ATOM 2421 C CA . GLU A 1 301 ? -33.325 -36.366 2.021 1.00 80.50 301 GLU A CA 1
ATOM 2422 C C . GLU A 1 301 ? -33.392 -34.990 2.700 1.00 80.50 301 GLU A C 1
ATOM 2424 O O . GLU A 1 301 ? -33.758 -34.001 2.062 1.00 80.50 301 GLU A O 1
ATOM 2429 N N . ASN A 1 302 ? -32.908 -34.872 3.943 1.00 77.38 302 ASN A N 1
ATOM 2430 C CA . ASN A 1 302 ? -32.872 -33.594 4.671 1.00 77.38 302 ASN A CA 1
ATOM 2431 C C . ASN A 1 302 ? -31.958 -32.565 3.981 1.00 77.38 302 ASN A C 1
ATOM 2433 O O . ASN A 1 302 ? -32.205 -31.354 3.999 1.00 77.38 302 ASN A O 1
ATOM 2437 N N . LYS A 1 303 ? -30.887 -33.033 3.333 1.00 68.56 303 LYS A N 1
ATOM 2438 C CA . LYS A 1 303 ? -29.996 -32.191 2.525 1.00 68.56 303 LYS A CA 1
ATOM 2439 C C . LYS A 1 303 ? -30.685 -31.691 1.253 1.00 68.56 303 LYS A C 1
ATOM 2441 O O . LYS A 1 303 ? -30.450 -30.544 0.856 1.00 68.56 303 LYS A O 1
ATOM 2446 N N . GLN A 1 304 ? -31.508 -32.520 0.615 1.00 79.62 304 GLN A N 1
ATOM 2447 C CA . GLN A 1 304 ? -32.291 -32.138 -0.556 1.00 79.62 304 GLN A CA 1
ATOM 2448 C C . GLN A 1 304 ? -33.387 -31.128 -0.182 1.00 79.62 304 GLN A C 1
ATOM 2450 O O . GLN A 1 304 ? -33.462 -30.068 -0.807 1.00 79.62 304 GLN A O 1
ATOM 2455 N N . GLU A 1 305 ? -34.124 -31.371 0.905 1.00 83.25 305 GLU A N 1
ATOM 2456 C CA . GLU A 1 305 ? -35.133 -30.449 1.451 1.00 83.25 305 GLU A CA 1
ATOM 2457 C C . GLU A 1 305 ? -34.518 -29.074 1.780 1.00 83.25 305 GLU A C 1
ATOM 2459 O O . GLU A 1 305 ? -35.020 -28.022 1.368 1.00 83.25 305 GLU A O 1
ATOM 2464 N N . TYR A 1 306 ? -33.351 -29.057 2.437 1.00 75.75 306 TYR A N 1
ATOM 2465 C CA . TYR A 1 306 ? -32.610 -27.822 2.698 1.00 75.75 306 TYR A CA 1
ATOM 2466 C C . TYR A 1 306 ? -32.216 -27.081 1.408 1.00 75.75 306 TYR A C 1
ATOM 2468 O O . TYR A 1 306 ? -32.360 -25.854 1.332 1.00 75.75 306 TYR A O 1
ATOM 2476 N N . LYS A 1 307 ? -31.724 -27.791 0.381 1.00 72.25 307 LYS A N 1
ATOM 2477 C CA . LYS A 1 307 ? -31.346 -27.188 -0.912 1.00 72.25 307 LYS A CA 1
ATOM 2478 C C . LYS A 1 307 ? -32.552 -26.590 -1.634 1.00 72.25 307 LYS A C 1
ATOM 2480 O O . LYS A 1 307 ? -32.432 -25.522 -2.242 1.00 72.25 307 LYS A O 1
ATOM 2485 N N . GLU A 1 308 ? -33.704 -27.242 -1.573 1.00 82.44 308 GLU A N 1
ATOM 2486 C CA . GLU A 1 308 ? -34.942 -26.754 -2.180 1.00 82.44 308 GLU A CA 1
ATOM 2487 C C . GLU A 1 308 ? -35.451 -25.493 -1.485 1.00 82.44 308 GLU A C 1
ATOM 2489 O O . GLU A 1 308 ? -35.691 -24.479 -2.153 1.00 82.44 308 GLU A O 1
ATOM 2494 N N . LEU A 1 309 ? -35.489 -25.489 -0.151 1.00 81.94 309 LEU A N 1
ATOM 2495 C CA . LEU A 1 309 ? -35.828 -24.303 0.638 1.00 81.94 309 LEU A CA 1
ATOM 2496 C C . LEU A 1 309 ? -34.823 -23.167 0.424 1.00 81.94 309 LEU A C 1
ATOM 2498 O O . LEU A 1 309 ? -35.210 -22.005 0.318 1.00 81.94 309 LEU A O 1
ATOM 2502 N N . GLN A 1 310 ? -33.535 -23.471 0.254 1.00 60.97 310 GLN A N 1
ATOM 2503 C CA . GLN A 1 310 ? -32.527 -22.470 -0.097 1.00 60.97 310 GLN A CA 1
ATOM 2504 C C . GLN A 1 310 ? -32.802 -21.831 -1.469 1.00 60.97 310 GLN A C 1
ATOM 2506 O O . GLN A 1 310 ? -32.657 -20.614 -1.619 1.00 60.97 310 GLN A O 1
ATOM 2511 N N . ARG A 1 311 ? -33.203 -22.619 -2.476 1.00 69.81 311 ARG A N 1
ATOM 2512 C CA . ARG A 1 311 ? -33.602 -22.100 -3.798 1.00 69.81 311 ARG A CA 1
ATOM 2513 C C . ARG A 1 311 ? -34.894 -21.286 -3.720 1.00 69.81 311 ARG A C 1
ATOM 2515 O O . ARG A 1 311 ? -35.026 -20.312 -4.459 1.00 69.81 311 ARG A O 1
ATOM 2522 N N . ARG A 1 312 ? -35.835 -21.674 -2.856 1.00 76.31 312 ARG A N 1
ATOM 2523 C CA . ARG A 1 312 ? -37.098 -20.955 -2.628 1.00 76.31 312 ARG A CA 1
ATOM 2524 C C . ARG A 1 312 ? -36.856 -19.582 -2.005 1.00 76.31 312 ARG A C 1
ATOM 2526 O O . ARG A 1 312 ? -37.228 -18.587 -2.613 1.00 76.31 312 ARG A O 1
ATOM 2533 N N . VAL A 1 313 ? -36.062 -19.527 -0.933 1.00 72.81 313 VAL A N 1
ATOM 2534 C CA . VAL A 1 313 ? -35.629 -18.270 -0.296 1.00 72.81 313 VAL A CA 1
ATOM 2535 C C . VAL A 1 313 ? -34.934 -17.346 -1.294 1.00 72.81 313 VAL A C 1
ATOM 2537 O O . VAL A 1 313 ? -35.204 -16.152 -1.323 1.00 72.81 313 VAL A O 1
ATOM 2540 N N . LYS A 1 314 ? -34.046 -17.871 -2.153 1.00 60.12 314 LYS A N 1
ATOM 2541 C CA . LYS A 1 314 ? -33.388 -17.045 -3.184 1.00 60.12 314 LYS A CA 1
ATOM 2542 C C . LYS A 1 314 ? -34.395 -16.407 -4.148 1.00 60.12 314 LYS A C 1
ATOM 2544 O O . LYS A 1 314 ? -34.217 -15.246 -4.509 1.00 60.12 314 LYS A O 1
ATOM 2549 N N . ARG A 1 315 ? -35.432 -17.148 -4.552 1.00 71.94 315 ARG A N 1
ATOM 2550 C CA . ARG A 1 315 ? -36.503 -16.646 -5.427 1.00 71.94 315 ARG A CA 1
ATOM 2551 C C . ARG A 1 315 ? -37.357 -15.594 -4.724 1.00 71.94 315 ARG A C 1
ATOM 2553 O O . ARG A 1 315 ? -37.579 -14.536 -5.300 1.00 71.94 315 ARG A O 1
ATOM 2560 N N . GLU A 1 316 ? -37.766 -15.841 -3.484 1.00 76.62 316 GLU A N 1
ATOM 2561 C CA . GLU A 1 316 ? -38.584 -14.905 -2.697 1.00 76.62 316 GLU A CA 1
ATOM 2562 C C . GLU A 1 316 ? -37.830 -13.612 -2.382 1.00 76.62 316 GLU A C 1
ATOM 2564 O O . GLU A 1 316 ? -38.362 -12.531 -2.609 1.00 76.62 316 GLU A O 1
ATOM 2569 N N . VAL A 1 317 ? -36.548 -13.692 -2.011 1.00 68.12 317 VAL A N 1
ATOM 2570 C CA . VAL A 1 317 ? -35.690 -12.506 -1.836 1.00 68.12 317 VAL A CA 1
ATOM 2571 C C . VAL A 1 317 ? -35.549 -11.722 -3.142 1.00 68.12 317 VAL A C 1
ATOM 2573 O O . VAL A 1 317 ? -35.572 -10.495 -3.125 1.00 68.12 317 VAL A O 1
ATOM 2576 N N . SER A 1 318 ? -35.401 -12.403 -4.282 1.00 63.47 318 SER A N 1
ATOM 2577 C CA . SER A 1 318 ? -35.327 -11.729 -5.584 1.00 63.47 318 SER A CA 1
ATOM 2578 C C . SER A 1 318 ? -36.638 -11.026 -5.931 1.00 63.47 318 SER A C 1
ATOM 2580 O O . SER A 1 318 ? -36.610 -9.901 -6.419 1.00 63.47 318 SER A O 1
ATOM 2582 N N . LYS A 1 319 ? -37.778 -11.669 -5.657 1.00 76.00 319 LYS A N 1
ATOM 2583 C CA . LYS A 1 319 ? -39.114 -11.131 -5.929 1.00 76.00 319 LYS A CA 1
ATOM 2584 C C . LYS A 1 319 ? -39.438 -9.943 -5.018 1.00 76.00 319 LYS A C 1
ATOM 2586 O O . LYS A 1 319 ? -39.915 -8.929 -5.511 1.00 76.00 319 LYS A O 1
ATOM 2591 N N . ALA A 1 320 ? -39.109 -10.035 -3.728 1.00 73.69 320 ALA A N 1
ATOM 2592 C CA . ALA A 1 320 ? -39.267 -8.949 -2.761 1.00 73.69 320 ALA A CA 1
ATOM 2593 C C . ALA A 1 320 ? -38.399 -7.736 -3.122 1.00 73.69 320 ALA A C 1
ATOM 2595 O O . ALA A 1 320 ? -38.880 -6.609 -3.109 1.00 73.69 320 ALA A O 1
ATOM 2596 N N . LYS A 1 321 ? -37.146 -7.965 -3.539 1.00 67.19 321 LYS A N 1
ATOM 2597 C CA . LYS A 1 321 ? -36.283 -6.895 -4.055 1.00 67.19 321 LYS A CA 1
ATOM 2598 C C . LYS A 1 321 ? -36.863 -6.248 -5.303 1.00 67.19 321 LYS A C 1
ATOM 2600 O O . LYS A 1 321 ? -36.906 -5.028 -5.354 1.00 67.19 321 LYS A O 1
ATOM 2605 N N . GLN A 1 322 ? -37.298 -7.043 -6.282 1.00 67.81 322 GLN A N 1
ATOM 2606 C CA . GLN A 1 322 ? -37.868 -6.519 -7.524 1.00 67.81 322 GLN A CA 1
ATOM 2607 C C . GLN A 1 322 ? -39.112 -5.673 -7.242 1.00 67.81 322 GLN A C 1
ATOM 2609 O O . GLN A 1 322 ? -39.162 -4.527 -7.661 1.00 67.81 322 GLN A O 1
ATOM 2614 N N . LYS A 1 323 ? -40.045 -6.188 -6.433 1.00 78.31 323 LYS A N 1
ATOM 2615 C CA . LYS A 1 323 ? -41.256 -5.465 -6.029 1.00 78.31 323 LYS A CA 1
ATOM 2616 C C . LYS A 1 323 ? -40.929 -4.158 -5.302 1.00 78.31 323 LYS A C 1
ATOM 2618 O O . LYS A 1 323 ? -41.486 -3.122 -5.636 1.00 78.31 323 LYS A O 1
ATOM 2623 N N . ALA A 1 324 ? -39.980 -4.188 -4.367 1.00 68.94 324 ALA A N 1
ATOM 2624 C CA . ALA A 1 324 ? -39.544 -2.989 -3.664 1.00 68.94 324 ALA A CA 1
ATOM 2625 C C . ALA A 1 324 ? -38.891 -1.973 -4.623 1.00 68.94 324 ALA A C 1
ATOM 2627 O O . ALA A 1 324 ? -39.129 -0.774 -4.499 1.00 68.94 324 ALA A O 1
ATOM 2628 N N . TYR A 1 325 ? -38.098 -2.428 -5.602 1.00 57.09 325 TYR A N 1
ATOM 2629 C CA . TYR A 1 325 ? -37.557 -1.561 -6.651 1.00 57.09 325 TYR A CA 1
ATOM 2630 C C . TYR A 1 325 ? -38.662 -0.953 -7.511 1.00 57.09 325 TYR A C 1
ATOM 2632 O O . TYR A 1 325 ? -38.635 0.252 -7.725 1.00 57.09 325 TYR A O 1
ATOM 2640 N N . ASP A 1 326 ? -39.643 -1.737 -7.950 1.00 72.00 326 ASP A N 1
ATOM 2641 C CA . ASP A 1 326 ? -40.755 -1.257 -8.774 1.00 72.00 326 ASP A CA 1
ATOM 2642 C C . ASP A 1 326 ? -41.611 -0.224 -8.002 1.00 72.00 326 ASP A C 1
ATOM 2644 O O . ASP A 1 326 ? -41.916 0.853 -8.517 1.00 72.00 326 ASP A O 1
ATOM 2648 N N . GLU A 1 327 ? -41.905 -0.469 -6.720 1.00 71.81 327 GLU A N 1
ATOM 2649 C CA . GLU A 1 327 ? -42.594 0.479 -5.822 1.00 71.81 327 GLU A CA 1
ATOM 2650 C C . GLU A 1 327 ? -41.765 1.743 -5.535 1.00 71.81 327 GLU A C 1
ATOM 2652 O O . GLU A 1 327 ? -42.303 2.839 -5.363 1.00 71.81 327 GLU A O 1
ATOM 2657 N N . LEU A 1 328 ? -40.439 1.614 -5.475 1.00 60.19 328 LEU A N 1
ATOM 2658 C CA . LEU A 1 328 ? -39.518 2.742 -5.369 1.00 60.19 328 LEU A CA 1
ATOM 2659 C C . LEU A 1 328 ? -39.497 3.561 -6.667 1.00 60.19 328 LEU A C 1
ATOM 2661 O O . LEU A 1 328 ? -39.569 4.781 -6.589 1.00 60.19 328 LEU A O 1
ATOM 2665 N N . TYR A 1 329 ? -39.458 2.921 -7.839 1.00 60.72 329 TYR A N 1
ATOM 2666 C CA . TYR A 1 329 ? -39.533 3.597 -9.138 1.00 60.72 329 TYR A CA 1
ATOM 2667 C C . TYR A 1 329 ? -40.853 4.346 -9.314 1.00 60.72 329 TYR A C 1
ATOM 2669 O O . TYR A 1 329 ? -40.843 5.484 -9.766 1.00 60.72 329 TYR A O 1
ATOM 2677 N N . THR A 1 330 ? -41.961 3.765 -8.856 1.00 68.44 330 THR A N 1
ATOM 2678 C CA . THR A 1 330 ? -43.280 4.416 -8.891 1.00 68.44 330 THR A CA 1
ATOM 2679 C C . THR A 1 330 ? -43.352 5.615 -7.931 1.00 68.44 330 THR A C 1
ATOM 2681 O O . THR A 1 330 ? -43.943 6.639 -8.256 1.00 68.44 330 THR A O 1
ATOM 2684 N N . ARG A 1 331 ? -42.698 5.545 -6.758 1.00 62.84 331 ARG A N 1
ATOM 2685 C CA . ARG A 1 331 ? -42.586 6.684 -5.819 1.00 62.84 331 ARG A CA 1
ATOM 2686 C C . ARG A 1 331 ? -41.669 7.803 -6.305 1.00 62.84 331 ARG A C 1
ATOM 2688 O O . ARG A 1 331 ? -41.849 8.940 -5.874 1.00 62.84 331 ARG A O 1
ATOM 2695 N N . LEU A 1 332 ? -40.689 7.507 -7.158 1.00 55.00 332 LEU A N 1
ATOM 2696 C CA . LEU A 1 332 ? -39.757 8.504 -7.699 1.00 55.00 332 LEU A CA 1
ATOM 2697 C C . LEU A 1 332 ? -40.434 9.518 -8.640 1.00 55.00 332 LEU A C 1
ATOM 2699 O O . LEU A 1 332 ? -39.875 10.593 -8.827 1.00 55.00 332 LEU A O 1
ATOM 2703 N N . ASP A 1 333 ? -41.639 9.227 -9.143 1.00 56.50 333 ASP A N 1
ATOM 2704 C CA . ASP A 1 333 ? -42.478 10.168 -9.910 1.00 56.50 333 ASP A CA 1
ATOM 2705 C C . ASP A 1 333 ? -43.229 11.186 -9.023 1.00 56.50 333 ASP A C 1
ATOM 2707 O O . ASP A 1 333 ? -43.945 12.059 -9.514 1.00 56.50 333 ASP A O 1
ATOM 2711 N N . THR A 1 334 ? -43.069 11.103 -7.697 1.00 65.94 334 THR A N 1
ATOM 2712 C CA . THR A 1 334 ? -43.714 12.002 -6.729 1.00 65.94 334 THR A CA 1
ATOM 2713 C C . THR A 1 334 ? -42.702 12.917 -6.036 1.00 65.94 334 THR A C 1
ATOM 2715 O O . THR A 1 334 ? -41.534 12.573 -5.850 1.00 65.94 334 THR A O 1
ATOM 2718 N N . ARG A 1 335 ? -43.168 14.086 -5.574 1.00 56.72 335 ARG A N 1
ATOM 2719 C CA . ARG A 1 335 ? -42.349 15.125 -4.912 1.00 56.72 335 ARG A CA 1
ATOM 2720 C C . ARG A 1 335 ? -41.678 14.655 -3.602 1.00 56.72 335 ARG A C 1
ATOM 2722 O O . ARG A 1 335 ? -40.728 15.277 -3.140 1.00 56.72 335 ARG A O 1
ATOM 2729 N N . GLU A 1 336 ? -42.133 13.546 -3.012 1.00 56.22 336 GLU A N 1
ATOM 2730 C CA . GLU A 1 336 ? -41.546 12.928 -1.810 1.00 56.22 336 GLU A CA 1
ATOM 2731 C C . GLU A 1 336 ? -40.400 11.945 -2.128 1.00 56.22 336 GLU A C 1
ATOM 2733 O O . GLU A 1 336 ? -39.471 11.799 -1.324 1.00 56.22 336 GLU A O 1
ATOM 2738 N N . GLY A 1 337 ? -40.401 11.330 -3.320 1.00 52.84 337 GLY A N 1
ATOM 2739 C CA . GLY A 1 337 ? -39.362 10.402 -3.789 1.00 52.84 337 GLY A CA 1
ATOM 2740 C C . GLY A 1 337 ? -38.009 11.067 -4.072 1.00 52.84 337 GLY A C 1
ATOM 2741 O O . GLY A 1 337 ? -36.968 10.406 -4.048 1.00 52.84 337 GLY A O 1
ATOM 2742 N N . GLU A 1 338 ? -37.991 12.392 -4.236 1.00 52.31 338 GLU A N 1
ATOM 2743 C CA . GLU A 1 338 ? -36.777 13.187 -4.436 1.00 52.31 338 GLU A CA 1
ATOM 2744 C C . GLU A 1 338 ? -35.770 12.981 -3.285 1.00 52.31 338 GLU A C 1
ATOM 2746 O O . GLU A 1 338 ? -34.573 12.797 -3.514 1.00 52.31 338 GLU A O 1
ATOM 2751 N N . LYS A 1 339 ? -36.241 12.887 -2.029 1.00 56.53 339 LYS A N 1
ATOM 2752 C CA . LYS A 1 339 ? -35.384 12.636 -0.850 1.00 56.53 339 LYS A CA 1
ATOM 2753 C C . LYS A 1 339 ? -34.757 11.238 -0.849 1.00 56.53 339 LYS A C 1
ATOM 2755 O O . LYS A 1 339 ? -33.625 11.083 -0.380 1.00 56.53 339 LYS A O 1
ATOM 2760 N N . ASP A 1 340 ? -35.453 10.231 -1.371 1.00 55.12 340 ASP A N 1
ATOM 2761 C CA . ASP A 1 340 ? -34.930 8.867 -1.505 1.00 55.12 340 ASP A CA 1
ATOM 2762 C C . ASP A 1 340 ? -33.915 8.768 -2.657 1.00 55.12 340 ASP A C 1
ATOM 2764 O O . ASP A 1 340 ? -32.882 8.105 -2.505 1.00 55.12 340 ASP A O 1
ATOM 2768 N N . LEU A 1 341 ? -34.122 9.522 -3.745 1.00 51.12 341 LEU A N 1
ATOM 2769 C CA . LEU A 1 341 ? -33.128 9.719 -4.803 1.00 51.12 341 LEU A CA 1
ATOM 2770 C C . LEU A 1 341 ? -31.864 10.387 -4.251 1.00 51.12 341 LEU A C 1
ATOM 2772 O O . LEU A 1 341 ? -30.766 9.880 -4.474 1.00 51.12 341 LEU A O 1
ATOM 2776 N N . TYR A 1 342 ? -31.997 11.451 -3.451 1.00 51.31 342 TYR A N 1
ATOM 2777 C CA . TYR A 1 342 ? -30.861 12.073 -2.762 1.00 51.31 342 TYR A CA 1
ATOM 2778 C C . TYR A 1 342 ? -30.181 11.110 -1.786 1.00 51.31 342 TYR A C 1
ATOM 2780 O O . TYR A 1 342 ? -28.959 11.150 -1.654 1.00 51.31 342 TYR A O 1
ATOM 2788 N N . ARG A 1 343 ? -30.914 10.216 -1.111 1.00 57.62 343 ARG A N 1
ATOM 2789 C CA . ARG A 1 343 ? -30.325 9.208 -0.212 1.00 57.62 343 ARG A CA 1
ATOM 2790 C C . ARG A 1 343 ? -29.518 8.160 -0.983 1.00 57.62 343 ARG A C 1
ATOM 2792 O O . ARG A 1 343 ? -28.391 7.867 -0.579 1.00 57.62 343 ARG A O 1
ATOM 2799 N N . LEU A 1 344 ? -30.050 7.642 -2.091 1.00 49.03 344 LEU A N 1
ATOM 2800 C CA . LEU A 1 344 ? -29.375 6.687 -2.982 1.00 49.03 344 LEU A CA 1
ATOM 2801 C C . LEU A 1 344 ? -28.194 7.323 -3.718 1.00 49.03 344 LEU A C 1
ATOM 2803 O O . LEU A 1 344 ? -27.127 6.715 -3.804 1.00 49.03 344 LEU A O 1
ATOM 2807 N N . ALA A 1 345 ? -28.349 8.563 -4.179 1.00 45.84 345 ALA A N 1
ATOM 2808 C CA . ALA A 1 345 ? -27.276 9.367 -4.746 1.00 45.84 345 ALA A CA 1
ATOM 2809 C C . ALA A 1 345 ? -26.185 9.621 -3.700 1.00 45.84 345 ALA A C 1
ATOM 2811 O O . ALA A 1 345 ? -25.026 9.356 -3.983 1.00 45.84 345 ALA A O 1
ATOM 2812 N N . ARG A 1 346 ? -26.531 9.998 -2.458 1.00 54.38 346 ARG A N 1
ATOM 2813 C CA . ARG A 1 346 ? -25.573 10.144 -1.341 1.00 54.38 346 ARG A CA 1
ATOM 2814 C C . ARG A 1 346 ? -24.931 8.827 -0.916 1.00 54.38 346 ARG A C 1
ATOM 2816 O O . ARG A 1 346 ? -23.846 8.845 -0.342 1.00 54.38 346 ARG A O 1
ATOM 2823 N N . GLN A 1 347 ? -25.597 7.689 -1.097 1.00 53.12 347 GLN A N 1
ATOM 2824 C CA . GLN A 1 347 ? -25.012 6.378 -0.822 1.00 53.12 347 GLN A CA 1
ATOM 2825 C C . GLN A 1 347 ? -24.022 5.988 -1.922 1.00 53.12 347 GLN A C 1
ATOM 2827 O O . GLN A 1 347 ? -22.889 5.659 -1.599 1.00 53.12 347 GLN A O 1
ATOM 2832 N N . ARG A 1 348 ? -24.385 6.147 -3.202 1.00 50.62 348 ARG A N 1
ATOM 2833 C CA . ARG A 1 348 ? -23.456 5.984 -4.334 1.00 50.62 348 ARG A CA 1
ATOM 2834 C C . ARG A 1 348 ? -22.278 6.956 -4.278 1.00 50.62 348 ARG A C 1
ATOM 2836 O O . ARG A 1 348 ? -21.156 6.558 -4.567 1.00 50.62 348 ARG A O 1
ATOM 2843 N N . ASP A 1 349 ? -22.523 8.195 -3.874 1.00 49.97 349 ASP A N 1
ATOM 2844 C CA . ASP A 1 349 ? -21.508 9.220 -3.638 1.00 49.97 349 ASP A CA 1
ATOM 2845 C C . ASP A 1 349 ? -20.605 8.838 -2.453 1.00 49.97 349 ASP A C 1
ATOM 2847 O O . ASP A 1 349 ? -19.391 8.880 -2.579 1.00 49.97 349 ASP A O 1
ATOM 2851 N N . ARG A 1 350 ? -21.147 8.337 -1.331 1.00 56.69 350 ARG A N 1
ATOM 2852 C CA . ARG A 1 350 ? -20.336 7.783 -0.221 1.00 56.69 350 ARG A CA 1
ATOM 2853 C C . ARG A 1 350 ? -19.521 6.548 -0.608 1.00 56.69 350 ARG A C 1
ATOM 2855 O O . ARG A 1 350 ? -18.393 6.399 -0.141 1.00 56.69 350 ARG A O 1
ATOM 2862 N N . ASP A 1 351 ? -20.070 5.672 -1.439 1.00 53.06 351 ASP A N 1
ATOM 2863 C CA . ASP A 1 351 ? -19.369 4.483 -1.923 1.00 53.06 351 ASP A CA 1
ATOM 2864 C C . ASP A 1 351 ? -18.253 4.869 -2.913 1.00 53.06 351 ASP A C 1
ATOM 2866 O O . ASP A 1 351 ? -17.172 4.270 -2.884 1.00 53.06 351 ASP A O 1
ATOM 2870 N N . GLY A 1 352 ? -18.489 5.911 -3.722 1.00 44.25 352 GLY A N 1
ATOM 2871 C CA . GLY A 1 352 ? -17.540 6.503 -4.667 1.00 44.25 352 GLY A CA 1
ATOM 2872 C C . GLY A 1 352 ? -16.531 7.483 -4.058 1.00 44.25 352 GLY A C 1
ATOM 2873 O O . GLY A 1 352 ? -15.532 7.780 -4.708 1.00 44.25 352 GLY A O 1
ATOM 2874 N N . LYS A 1 353 ? -16.758 7.956 -2.825 1.00 55.56 353 LYS A N 1
ATOM 2875 C CA . LYS A 1 353 ? -15.838 8.827 -2.086 1.00 55.56 353 LYS A CA 1
ATOM 2876 C C . LYS A 1 353 ? -14.588 8.076 -1.639 1.00 55.56 353 LYS A C 1
ATOM 2878 O O . LYS A 1 353 ? -14.640 6.924 -1.189 1.00 55.56 353 LYS A O 1
ATOM 2883 N N . ASP A 1 354 ? -13.471 8.786 -1.735 1.00 45.00 354 ASP A N 1
ATOM 2884 C CA . ASP A 1 354 ? -12.136 8.282 -1.421 1.00 45.00 354 ASP A CA 1
ATOM 2885 C C . ASP A 1 354 ? -11.912 8.083 0.076 1.00 45.00 354 ASP A C 1
ATOM 2887 O O . ASP A 1 354 ? -11.278 7.116 0.485 1.00 45.00 354 ASP A O 1
ATOM 2891 N N . VAL A 1 355 ? -12.503 8.957 0.889 1.00 52.56 355 VAL A N 1
ATOM 2892 C CA . VAL A 1 355 ? -12.407 8.939 2.349 1.00 52.56 355 VAL A CA 1
ATOM 2893 C C . VAL A 1 355 ? -13.818 8.851 2.920 1.00 52.56 355 VAL A C 1
ATOM 2895 O O . VAL A 1 355 ? -14.675 9.687 2.632 1.00 52.56 355 VAL A O 1
ATOM 2898 N N . GLN A 1 356 ? -14.086 7.809 3.711 1.00 43.62 356 GLN A N 1
ATOM 2899 C CA . GLN A 1 356 ? -15.422 7.557 4.271 1.00 43.62 356 GLN A CA 1
ATOM 2900 C C . GLN A 1 356 ? -15.650 8.222 5.639 1.00 43.62 356 GLN A C 1
ATOM 2902 O O . GLN A 1 356 ? -16.800 8.354 6.059 1.00 43.62 356 GLN A O 1
ATOM 2907 N N . GLN A 1 357 ? -14.587 8.656 6.326 1.00 45.34 357 GLN A N 1
ATOM 2908 C CA . GLN A 1 357 ? -14.649 9.364 7.609 1.00 45.34 357 GLN A CA 1
ATOM 2909 C C . GLN A 1 357 ? -13.602 10.482 7.644 1.00 45.34 357 GLN A C 1
ATOM 2911 O O . GLN A 1 357 ? -12.417 10.219 7.474 1.00 45.34 357 GLN A O 1
ATOM 2916 N N . VAL A 1 358 ? -14.023 11.723 7.893 1.00 39.25 358 VAL A N 1
ATOM 2917 C CA . VAL A 1 358 ? -13.093 12.836 8.133 1.00 39.25 358 VAL A CA 1
ATOM 2918 C C . VAL A 1 358 ? -12.620 12.741 9.585 1.00 39.25 358 VAL A C 1
ATOM 2920 O O . VAL A 1 358 ? -13.413 12.935 10.501 1.00 39.25 358 VAL A O 1
ATOM 2923 N N . ARG A 1 359 ? -11.345 12.401 9.796 1.00 45.88 359 ARG A N 1
ATOM 2924 C CA . ARG A 1 359 ? -10.696 12.326 11.124 1.00 45.88 359 ARG A CA 1
ATOM 2925 C C . ARG A 1 359 ? -9.694 13.459 11.381 1.00 45.88 359 ARG A C 1
ATOM 2927 O O . ARG A 1 359 ? -8.945 13.401 12.346 1.00 45.88 359 ARG A O 1
ATOM 2934 N N . VAL A 1 360 ? -9.629 14.454 10.496 1.00 50.03 360 VAL A N 1
ATOM 2935 C CA . VAL A 1 360 ? -8.437 15.292 10.333 1.00 50.03 360 VAL A CA 1
ATOM 2936 C C . VAL A 1 360 ? -8.822 16.768 10.197 1.00 50.03 360 VAL A C 1
ATOM 2938 O O . VAL A 1 360 ? -9.710 17.102 9.413 1.00 50.03 360 VAL A O 1
ATOM 2941 N N . ILE A 1 361 ? -8.156 17.643 10.958 1.00 52.16 361 ILE A N 1
ATOM 2942 C CA . ILE A 1 361 ? -8.364 19.105 10.984 1.00 52.16 361 ILE A CA 1
ATOM 2943 C C . ILE A 1 361 ? -7.039 19.793 10.627 1.00 52.16 361 ILE A C 1
ATOM 2945 O O . ILE A 1 361 ? -5.976 19.289 10.978 1.00 52.16 361 ILE A O 1
ATOM 2949 N N . LYS A 1 362 ? -7.077 20.917 9.901 1.00 55.59 362 LYS A N 1
ATOM 2950 C CA . LYS A 1 362 ? -5.874 21.708 9.583 1.00 55.59 362 LYS A CA 1
ATOM 2951 C C . LYS A 1 362 ? -5.565 22.718 10.695 1.00 55.59 362 LYS A C 1
ATOM 2953 O O . LYS A 1 362 ? -6.493 23.276 11.285 1.00 55.59 362 LYS A O 1
ATOM 2958 N N . ASP A 1 363 ? -4.286 22.947 10.979 1.00 59.66 363 ASP A N 1
ATOM 2959 C CA . ASP A 1 363 ? -3.839 24.035 11.862 1.00 59.66 363 ASP A CA 1
ATOM 2960 C C . ASP A 1 363 ? -3.872 25.412 11.157 1.00 59.66 363 ASP A C 1
ATOM 2962 O O . ASP A 1 363 ? -4.333 25.523 10.017 1.00 59.66 363 ASP A O 1
ATOM 2966 N N . ARG A 1 364 ? -3.443 26.483 11.851 1.00 52.34 364 ARG A N 1
ATOM 2967 C CA . ARG A 1 364 ? -3.423 27.863 11.314 1.00 52.34 364 ARG A CA 1
ATOM 2968 C C . ARG A 1 364 ? -2.479 28.037 10.115 1.00 52.34 364 ARG A C 1
ATOM 2970 O O . ARG A 1 364 ? -2.734 28.915 9.297 1.00 52.34 364 ARG A O 1
ATOM 2977 N N . ASP A 1 365 ? -1.476 27.175 9.975 1.00 51.56 365 ASP A N 1
ATOM 2978 C CA . ASP A 1 365 ? -0.456 27.234 8.922 1.00 51.56 365 ASP A CA 1
ATOM 2979 C C . ASP A 1 365 ? -0.744 26.257 7.762 1.00 51.56 365 ASP A C 1
ATOM 2981 O O . ASP A 1 365 ? 0.065 26.086 6.850 1.00 51.56 365 ASP A O 1
ATOM 2985 N N . GLY A 1 366 ? -1.910 25.599 7.773 1.00 48.44 366 GLY A N 1
ATOM 2986 C CA . GLY A 1 366 ? -2.365 24.704 6.709 1.00 48.44 366 GLY A CA 1
ATOM 2987 C C . GLY A 1 366 ? -1.827 23.270 6.784 1.00 48.44 366 GLY A C 1
ATOM 2988 O O . GLY A 1 366 ? -2.097 22.485 5.865 1.00 48.44 366 GLY A O 1
ATOM 2989 N N . ARG A 1 367 ? -1.127 22.883 7.860 1.00 52.94 367 ARG A N 1
ATOM 2990 C CA . ARG A 1 367 ? -0.650 21.508 8.084 1.00 52.94 367 ARG A CA 1
ATOM 2991 C C . ARG A 1 367 ? -1.754 20.629 8.662 1.00 52.94 367 ARG A C 1
ATOM 2993 O O . ARG A 1 367 ? -2.667 21.064 9.359 1.00 52.94 367 ARG A O 1
ATOM 3000 N N . VAL A 1 368 ? -1.682 19.349 8.319 1.00 54.78 368 VAL A N 1
ATOM 3001 C CA . VAL A 1 368 ? -2.744 18.366 8.538 1.00 54.78 368 VAL A CA 1
ATOM 3002 C C . VAL A 1 368 ? -2.553 17.687 9.900 1.00 54.78 368 VAL A C 1
ATOM 3004 O O . VAL A 1 368 ? -1.631 16.888 10.067 1.00 54.78 368 VAL A O 1
ATOM 3007 N N . LEU A 1 369 ? -3.419 17.985 10.876 1.00 59.53 369 LEU A N 1
ATOM 3008 C CA . LEU A 1 369 ? -3.358 17.407 12.221 1.00 59.53 369 LEU A CA 1
ATOM 3009 C C . LEU A 1 369 ? -4.091 16.066 12.257 1.00 59.53 369 LEU A C 1
ATOM 3011 O O . LEU A 1 369 ? -5.314 15.994 12.132 1.00 59.53 369 LEU A O 1
ATOM 3015 N N . THR A 1 370 ? -3.320 14.998 12.429 1.00 44.94 370 THR A N 1
ATOM 3016 C CA . THR A 1 370 ? -3.796 13.608 12.387 1.00 44.94 370 THR A CA 1
ATOM 3017 C C . THR A 1 370 ? -3.832 12.940 13.759 1.00 44.94 370 THR A C 1
ATOM 3019 O O . THR A 1 370 ? -4.472 11.903 13.905 1.00 44.94 370 THR A O 1
ATOM 3022 N N . SER A 1 371 ? -3.187 13.522 14.779 1.00 48.84 371 SER A N 1
ATOM 3023 C CA . SER A 1 371 ? -3.262 13.016 16.151 1.00 48.84 371 SER A CA 1
ATOM 3024 C C . SER A 1 371 ? -4.446 13.615 16.904 1.00 48.84 371 SER A C 1
ATOM 3026 O O . SER A 1 371 ? -4.690 14.821 16.849 1.00 48.84 371 SER A O 1
ATOM 3028 N N . GLU A 1 372 ? -5.155 12.770 17.655 1.00 46.06 372 GLU A N 1
ATOM 3029 C CA . GLU A 1 372 ? -6.284 13.169 18.503 1.00 46.06 372 GLU A CA 1
ATOM 3030 C C . GLU A 1 372 ? -5.889 14.287 19.481 1.00 46.06 372 GLU A C 1
ATOM 3032 O O . GLU A 1 372 ? -6.643 15.230 19.655 1.00 46.06 372 GLU A O 1
ATOM 3037 N N . GLU A 1 373 ? -4.658 14.262 20.004 1.00 48.88 373 GLU A N 1
ATOM 3038 C CA . GLU A 1 373 ? -4.086 15.308 20.867 1.00 48.88 373 GLU A CA 1
ATOM 3039 C C . GLU A 1 373 ? -3.887 16.647 20.143 1.00 48.88 373 GLU A C 1
ATOM 3041 O O . GLU A 1 373 ? -4.065 17.695 20.751 1.00 48.88 373 GLU A O 1
ATOM 3046 N N . SER A 1 374 ? -3.535 16.653 18.854 1.00 55.53 374 SER A N 1
ATOM 3047 C CA . SER A 1 374 ? -3.353 17.902 18.096 1.00 55.53 374 SER A CA 1
ATOM 3048 C C . SER A 1 374 ? -4.677 18.469 17.609 1.00 55.53 374 SER A C 1
ATOM 3050 O O . SER A 1 374 ? -4.876 19.680 17.641 1.00 55.53 374 SER A O 1
ATOM 3052 N N . VAL A 1 375 ? -5.607 17.595 17.223 1.00 53.81 375 VAL A N 1
ATOM 3053 C CA . VAL A 1 375 ? -6.992 17.971 16.930 1.00 53.81 375 VAL A CA 1
ATOM 3054 C C . VAL A 1 375 ? -7.648 18.530 18.195 1.00 53.81 375 VAL A C 1
ATOM 3056 O O . VAL A 1 375 ? -8.209 19.619 18.150 1.00 53.81 375 VAL A O 1
ATOM 3059 N N . GLN A 1 376 ? -7.497 17.862 19.341 1.00 51.88 376 GLN A N 1
ATOM 3060 C CA . GLN A 1 376 ? -7.968 18.355 20.636 1.00 51.88 376 GLN A CA 1
ATOM 3061 C C . GLN A 1 376 ? -7.261 19.638 21.060 1.00 51.88 376 GLN A C 1
ATOM 3063 O O . GLN A 1 376 ? -7.939 20.506 21.578 1.00 51.88 376 GLN A O 1
ATOM 3068 N N . ARG A 1 377 ? -5.956 19.817 20.810 1.00 61.06 377 ARG A N 1
ATOM 3069 C CA . ARG A 1 377 ? -5.245 21.079 21.095 1.00 61.06 377 ARG A CA 1
ATOM 3070 C C . ARG A 1 377 ? -5.777 22.229 20.247 1.00 61.06 377 ARG A C 1
ATOM 3072 O O . ARG A 1 377 ? -6.020 23.297 20.780 1.00 61.06 377 ARG A O 1
ATOM 3079 N N . ARG A 1 378 ? -6.068 21.988 18.966 1.00 62.16 378 ARG A N 1
ATOM 3080 C CA . ARG A 1 378 ? -6.685 22.986 18.080 1.00 62.16 378 ARG A CA 1
ATOM 3081 C C . ARG A 1 378 ? -8.118 23.339 18.494 1.00 62.16 378 ARG A C 1
ATOM 3083 O O . ARG A 1 378 ? -8.518 24.493 18.348 1.00 62.16 378 ARG A O 1
ATOM 3090 N N . TRP A 1 379 ? -8.879 22.357 18.985 1.00 46.34 379 TRP A N 1
ATOM 3091 C CA . TRP A 1 379 ? -10.195 22.565 19.604 1.00 46.34 379 TRP A CA 1
ATOM 3092 C C . TRP A 1 379 ? -10.073 23.294 20.945 1.00 46.34 379 TRP A C 1
ATOM 3094 O O . TRP A 1 379 ? -10.843 24.204 21.209 1.00 46.34 379 TRP A O 1
ATOM 3104 N N . LYS A 1 380 ? -9.082 22.939 21.760 1.00 55.94 380 LYS A N 1
ATOM 3105 C CA . LYS A 1 380 ? -8.787 23.537 23.058 1.00 55.94 380 LYS A CA 1
ATOM 3106 C C . LYS A 1 380 ? -8.394 25.003 22.901 1.00 55.94 380 LYS A C 1
ATOM 3108 O O . LYS A 1 380 ? -9.037 25.822 23.517 1.00 55.94 380 LYS A O 1
ATOM 3113 N N . GLU A 1 381 ? -7.483 25.346 21.994 1.00 60.22 381 GLU A N 1
ATOM 3114 C CA . GLU A 1 381 ? -7.133 26.737 21.655 1.00 60.22 381 GLU A CA 1
ATOM 3115 C C . GLU A 1 381 ? -8.354 27.544 21.177 1.00 60.22 381 GLU A C 1
ATOM 3117 O O . GLU A 1 381 ? -8.501 28.708 21.511 1.00 60.22 381 GLU A O 1
ATOM 3122 N N . TYR A 1 382 ? -9.266 26.922 20.419 1.00 51.84 382 TYR A N 1
ATOM 3123 C CA . TYR A 1 382 ? -10.495 27.574 19.950 1.00 51.84 382 TYR A CA 1
ATOM 3124 C C . TYR A 1 382 ? -11.540 27.796 21.060 1.00 51.84 382 TYR A C 1
ATOM 3126 O O . TYR A 1 382 ? -12.325 28.734 20.967 1.00 51.84 382 TYR A O 1
ATOM 3134 N N . PHE A 1 383 ? -11.572 26.935 22.084 1.00 42.84 383 PHE A N 1
ATOM 3135 C CA . PHE A 1 383 ? -12.531 26.997 23.195 1.00 42.84 383 PHE A CA 1
ATOM 3136 C C . PHE A 1 383 ? -11.964 27.652 24.472 1.00 42.84 383 PHE A C 1
ATOM 3138 O O . PHE A 1 383 ? -12.745 28.197 25.246 1.00 42.84 383 PHE A O 1
ATOM 3145 N N . GLU A 1 384 ? -10.642 27.656 24.680 1.00 50.03 384 GLU A N 1
ATOM 3146 C CA . GLU A 1 384 ? -9.939 28.409 25.738 1.00 50.03 384 GLU A CA 1
ATOM 3147 C C . GLU A 1 384 ? -10.093 29.918 25.529 1.00 50.03 384 GLU A C 1
ATOM 3149 O O . GLU A 1 384 ? -10.304 30.638 26.500 1.00 50.03 384 GLU A O 1
ATOM 3154 N N . ASP A 1 385 ? -10.094 30.377 24.273 1.00 51.69 385 ASP A N 1
ATOM 3155 C CA . ASP A 1 385 ? -10.418 31.765 23.913 1.00 51.69 385 ASP A CA 1
ATOM 3156 C C . ASP A 1 385 ? -11.889 32.126 24.215 1.00 51.69 385 ASP A C 1
ATOM 3158 O O . ASP A 1 385 ? -12.240 33.303 24.283 1.00 51.69 385 ASP A O 1
ATOM 3162 N N . LEU A 1 386 ? -12.767 31.126 24.372 1.00 44.31 386 LEU A N 1
ATOM 3163 C CA . LEU A 1 386 ? -14.219 31.310 24.426 1.00 44.31 386 LEU A CA 1
ATOM 3164 C C . LEU A 1 386 ? -14.805 31.238 25.850 1.00 44.31 386 LEU A C 1
ATOM 3166 O O . LEU A 1 386 ? -15.872 31.807 26.064 1.00 44.31 386 LEU A O 1
ATOM 3170 N N . MET A 1 387 ? -14.187 30.526 26.807 1.00 35.56 387 MET A N 1
ATOM 3171 C CA . MET A 1 387 ? -14.893 30.083 28.031 1.00 35.56 387 MET A CA 1
ATOM 3172 C C . MET A 1 387 ? -14.021 29.980 29.308 1.00 35.56 387 MET A C 1
ATOM 3174 O O . MET A 1 387 ? -13.894 28.889 29.859 1.00 35.56 387 MET A O 1
ATOM 3178 N N . ASN A 1 388 ? -13.477 31.084 29.838 1.00 44.66 388 ASN A N 1
ATOM 3179 C CA . ASN A 1 388 ? -12.816 31.090 31.159 1.00 44.66 388 ASN A CA 1
ATOM 3180 C C . ASN A 1 388 ? -13.420 32.128 32.131 1.00 44.66 388 ASN A C 1
ATOM 3182 O O . ASN A 1 388 ? -13.047 33.295 32.098 1.00 44.66 388 ASN A O 1
ATOM 3186 N N . GLU A 1 389 ? -14.281 31.660 33.043 1.00 37.06 389 GLU A N 1
ATOM 3187 C CA . GLU A 1 389 ? -14.465 32.186 34.410 1.00 37.06 389 GLU A CA 1
ATOM 3188 C C . GLU A 1 389 ? -14.558 30.979 35.371 1.00 37.06 389 GLU A C 1
ATOM 3190 O O . GLU A 1 389 ? -15.267 30.007 35.104 1.00 37.06 389 GLU A O 1
ATOM 3195 N N . GLU A 1 390 ? -13.770 31.011 36.447 1.00 33.12 390 GLU A N 1
ATOM 3196 C CA . GLU A 1 390 ? -13.393 29.883 37.320 1.00 33.12 390 GLU A CA 1
ATOM 3197 C C . GLU A 1 390 ? -14.215 29.845 38.629 1.00 33.12 390 GLU A C 1
ATOM 3199 O O . GLU A 1 390 ? -14.720 30.884 39.047 1.00 33.12 390 GLU A O 1
ATOM 3204 N N . ASN A 1 391 ? -14.318 28.684 39.308 1.00 30.31 391 ASN A N 1
ATOM 3205 C CA . ASN A 1 391 ? -14.444 28.584 40.782 1.00 30.31 391 ASN A CA 1
ATOM 3206 C C . ASN A 1 391 ? -14.268 27.138 41.320 1.00 30.31 391 ASN A C 1
ATOM 3208 O O . ASN A 1 391 ? -14.795 26.181 40.753 1.00 30.31 391 ASN A O 1
ATOM 3212 N N . GLU A 1 392 ? -13.579 27.003 42.464 1.00 43.75 392 GLU A N 1
ATOM 3213 C CA . GLU A 1 392 ? -13.255 25.758 43.202 1.00 43.75 392 GLU A CA 1
ATOM 3214 C C . GLU A 1 392 ? -14.196 25.470 44.400 1.00 43.75 392 GLU A C 1
ATOM 3216 O O . GLU A 1 392 ? -14.840 26.400 44.893 1.00 43.75 392 GLU A O 1
ATOM 3221 N N . ARG A 1 393 ? -14.210 24.219 44.934 1.00 32.28 393 ARG A N 1
ATOM 3222 C CA . ARG A 1 393 ? -14.405 23.900 46.383 1.00 32.28 393 ARG A CA 1
ATOM 3223 C C . ARG A 1 393 ? -14.205 22.420 46.806 1.00 32.28 393 ARG A C 1
ATOM 3225 O O . ARG A 1 393 ? -14.270 21.505 45.994 1.00 32.28 393 ARG A O 1
ATOM 3232 N N . GLU A 1 394 ? -13.963 22.257 48.118 1.00 33.56 394 GLU A N 1
ATOM 3233 C CA . GLU A 1 394 ? -13.293 21.181 48.892 1.00 33.56 394 GLU A CA 1
ATOM 3234 C C . GLU A 1 394 ? -14.144 20.001 49.466 1.00 33.56 394 GLU A C 1
ATOM 3236 O O . GLU A 1 394 ? -15.369 19.982 49.393 1.00 33.56 394 GLU A O 1
ATOM 3241 N N . LYS A 1 395 ? -13.427 19.036 50.093 1.00 43.12 395 LYS A N 1
ATOM 3242 C CA . LYS A 1 395 ? -13.789 17.719 50.697 1.00 43.12 395 LYS A CA 1
ATOM 3243 C C . LYS A 1 395 ? -14.295 17.751 52.162 1.00 43.12 395 LYS A C 1
ATOM 3245 O O . LYS A 1 395 ? -13.959 18.679 52.890 1.00 43.12 395 LYS A O 1
ATOM 3250 N N . ARG A 1 396 ? -14.908 16.642 52.648 1.00 29.73 396 ARG A N 1
ATOM 3251 C CA . ARG A 1 396 ? -14.843 16.142 54.060 1.00 29.73 396 ARG A CA 1
ATOM 3252 C C . ARG A 1 396 ? -15.185 14.633 54.226 1.00 29.73 396 ARG A C 1
ATOM 3254 O O . ARG A 1 396 ? -15.636 14.013 53.275 1.00 29.73 396 ARG A O 1
ATOM 3261 N N . VAL A 1 397 ? -14.897 14.086 55.422 1.00 33.94 397 VAL A N 1
ATOM 3262 C CA . VAL A 1 397 ? -14.373 12.737 55.802 1.00 33.94 397 VAL A CA 1
ATOM 3263 C C . VAL A 1 397 ? -15.319 11.889 56.712 1.00 33.94 397 VAL A C 1
ATOM 3265 O O . VAL A 1 397 ? -16.056 12.499 57.477 1.00 33.94 397 VAL A O 1
ATOM 3268 N N . GLU A 1 398 ? -15.218 10.535 56.597 1.00 36.44 398 GLU A N 1
ATOM 3269 C CA . GLU A 1 398 ? -15.437 9.308 57.469 1.00 36.44 398 GLU A CA 1
ATOM 3270 C C . GLU A 1 398 ? -16.363 9.317 58.727 1.00 36.44 398 GLU A C 1
ATOM 3272 O O . GLU A 1 398 ? -16.534 10.354 59.349 1.00 36.44 398 GLU A O 1
ATOM 3277 N N . GLY A 1 399 ? -16.955 8.228 59.280 1.00 41.41 399 GLY A N 1
ATOM 3278 C CA . GLY A 1 399 ? -16.959 6.743 59.132 1.00 41.41 399 GLY A CA 1
ATOM 3279 C C . GLY A 1 399 ? -17.498 6.073 60.445 1.00 41.41 399 GLY A C 1
ATOM 3280 O O . GLY A 1 399 ? -17.516 6.770 61.455 1.00 41.41 399 GLY A O 1
ATOM 3281 N N . VAL A 1 400 ? -17.926 4.781 60.489 1.00 29.19 400 VAL A N 1
ATOM 3282 C CA . VAL A 1 400 ? -18.103 3.940 61.733 1.00 29.19 400 VAL A CA 1
ATOM 3283 C C . VAL A 1 400 ? -17.974 2.410 61.453 1.00 29.19 400 VAL A C 1
ATOM 3285 O O . VAL A 1 400 ? -18.396 1.944 60.401 1.00 29.19 400 VAL A O 1
ATOM 3288 N N . ASN A 1 401 ? -17.417 1.654 62.423 1.00 40.97 401 ASN A N 1
ATOM 3289 C CA . ASN A 1 401 ? -16.950 0.241 62.422 1.00 40.97 401 ASN A CA 1
ATOM 3290 C C . ASN A 1 401 ? -17.964 -0.859 62.857 1.00 40.97 401 ASN A C 1
ATOM 3292 O O . ASN A 1 401 ? -18.835 -0.577 63.679 1.00 40.97 401 ASN A O 1
ATOM 3296 N N . SER A 1 402 ? -17.693 -2.142 62.517 1.00 30.14 402 SER A N 1
ATOM 3297 C CA . SER A 1 402 ? -17.930 -3.328 63.391 1.00 30.14 402 SER A CA 1
ATOM 3298 C C . SER A 1 402 ? -17.086 -4.585 63.024 1.00 30.14 402 SER A C 1
ATOM 3300 O O . SER A 1 402 ? -16.375 -4.574 62.031 1.00 30.14 402 SER A O 1
ATOM 3302 N N . VAL A 1 403 ? -17.137 -5.623 63.879 1.00 44.62 403 VAL A N 1
ATOM 3303 C CA . VAL A 1 403 ? -16.089 -6.599 64.299 1.00 44.62 403 VAL A CA 1
ATOM 3304 C C . VAL A 1 403 ? -15.942 -7.893 63.447 1.00 44.62 403 VAL A C 1
ATOM 3306 O O . VAL A 1 403 ? -16.944 -8.476 63.056 1.00 44.62 403 VAL A O 1
ATOM 3309 N N . GLU A 1 404 ? -14.688 -8.369 63.269 1.00 35.75 404 GLU A N 1
ATOM 3310 C CA . GLU A 1 404 ? -14.213 -9.541 62.475 1.00 35.75 404 GLU A CA 1
ATOM 3311 C C . GLU A 1 404 ? -14.418 -10.943 63.117 1.00 35.75 404 GLU A C 1
ATOM 3313 O O . GLU A 1 404 ? -14.269 -11.120 64.333 1.00 35.75 404 GLU A O 1
ATOM 3318 N N . GLN A 1 405 ? -14.553 -11.976 62.266 1.00 36.72 405 GLN A N 1
ATOM 3319 C CA . GLN A 1 405 ? -14.332 -13.401 62.587 1.00 36.72 405 GLN A CA 1
ATOM 3320 C C . GLN A 1 405 ? -13.257 -14.012 61.647 1.00 36.72 405 GLN A C 1
ATOM 3322 O O . GLN A 1 405 ? -13.126 -13.644 60.488 1.00 36.72 405 GLN A O 1
ATOM 3327 N N . LYS A 1 406 ? -12.389 -14.911 62.143 1.00 45.38 406 LYS A N 1
ATOM 3328 C CA . LYS A 1 406 ? -11.136 -15.294 61.443 1.00 45.38 406 LYS A CA 1
ATOM 3329 C C . LYS A 1 406 ? -11.294 -16.391 60.378 1.00 45.38 406 LYS A C 1
ATOM 3331 O O . LYS A 1 406 ? -11.661 -17.514 60.712 1.00 45.38 406 LYS A O 1
ATOM 3336 N N . VAL A 1 407 ? -10.797 -16.105 59.169 1.00 48.34 407 VAL A N 1
ATOM 3337 C CA . VAL A 1 407 ? -10.514 -17.068 58.083 1.00 48.34 407 VAL A CA 1
ATOM 3338 C C . VAL A 1 407 ? -9.032 -17.034 57.682 1.00 48.34 407 VAL A C 1
ATOM 3340 O O . VAL A 1 407 ? -8.340 -16.020 57.834 1.00 48.34 407 VAL A O 1
ATOM 3343 N N . ASP A 1 408 ? -8.534 -18.171 57.193 1.00 54.59 408 ASP A N 1
ATOM 3344 C CA . ASP A 1 408 ? -7.142 -18.396 56.798 1.00 54.59 408 ASP A CA 1
ATOM 3345 C C . ASP A 1 408 ? -6.647 -17.499 55.648 1.00 54.59 408 ASP A C 1
ATOM 3347 O O . ASP A 1 408 ? -7.406 -16.970 54.832 1.00 54.59 408 ASP A O 1
ATOM 3351 N N . LYS A 1 409 ? -5.321 -17.292 55.601 1.00 59.84 409 LYS A N 1
ATOM 3352 C CA . LYS A 1 409 ? -4.688 -16.290 54.731 1.00 59.84 409 LYS A CA 1
ATOM 3353 C C . LYS A 1 409 ? -4.442 -16.775 53.295 1.00 59.84 409 LYS A C 1
ATOM 3355 O O . LYS A 1 409 ? -3.626 -17.668 53.075 1.00 59.84 409 LYS A O 1
ATOM 3360 N N . ILE A 1 410 ? -5.057 -16.104 52.324 1.00 67.06 410 ILE A N 1
ATOM 3361 C CA . ILE A 1 410 ? -4.837 -16.230 50.879 1.00 67.06 410 ILE A CA 1
ATOM 3362 C C . ILE A 1 410 ? -3.442 -15.729 50.517 1.00 67.06 410 ILE A C 1
ATOM 3364 O O . ILE A 1 410 ? -2.994 -14.661 50.949 1.00 67.06 410 ILE A O 1
ATOM 3368 N N . ARG A 1 411 ? -2.725 -16.499 49.693 1.00 75.50 411 ARG A N 1
ATOM 3369 C CA . ARG A 1 411 ? -1.338 -16.184 49.321 1.00 75.50 411 ARG A CA 1
ATOM 3370 C C . ARG A 1 411 ? -1.287 -15.354 48.037 1.00 75.50 411 ARG A C 1
ATOM 3372 O O . ARG A 1 411 ? -1.957 -15.660 47.054 1.00 75.50 411 ARG A O 1
ATOM 3379 N N . LYS A 1 412 ? -0.385 -14.362 47.981 1.00 77.00 412 LYS A N 1
ATOM 3380 C CA . LYS A 1 412 ? -0.128 -13.533 46.776 1.00 77.00 412 LYS A CA 1
ATOM 3381 C C . LYS A 1 412 ? 0.152 -14.375 45.515 1.00 77.00 412 LYS A C 1
ATOM 3383 O O . LYS A 1 412 ? -0.215 -13.993 44.404 1.00 77.00 412 LYS A O 1
ATOM 3388 N N . ASP A 1 413 ? 0.756 -15.554 45.672 1.00 74.75 413 ASP A N 1
ATOM 3389 C CA . ASP A 1 413 ? 1.042 -16.474 44.564 1.00 74.75 413 ASP A CA 1
ATOM 3390 C C . ASP A 1 413 ? -0.211 -17.088 43.926 1.00 74.75 413 ASP A C 1
ATOM 3392 O O . ASP A 1 413 ? -0.215 -17.372 42.723 1.00 74.75 413 ASP A O 1
ATOM 3396 N N . GLU A 1 414 ? -1.275 -17.282 44.704 1.00 75.00 414 GLU A N 1
ATOM 3397 C CA . GLU A 1 414 ? -2.554 -17.809 44.220 1.00 75.00 414 GLU A CA 1
ATOM 3398 C C . GLU A 1 414 ? -3.247 -16.768 43.343 1.00 75.00 414 GLU A C 1
ATOM 3400 O O . GLU A 1 414 ? -3.637 -17.071 42.211 1.00 75.00 414 GLU A O 1
ATOM 3405 N N . VAL A 1 415 ? -3.265 -15.513 43.799 1.00 78.06 415 VAL A N 1
ATOM 3406 C CA . VAL A 1 415 ? -3.793 -14.360 43.053 1.00 78.06 415 VAL A CA 1
ATOM 3407 C C . VAL A 1 415 ? -3.015 -14.146 41.751 1.00 78.06 415 VAL A C 1
ATOM 3409 O O . VAL A 1 415 ? -3.606 -13.999 40.677 1.00 78.06 415 VAL A O 1
ATOM 3412 N N . ARG A 1 416 ? -1.679 -14.236 41.794 1.00 78.69 416 ARG A N 1
ATOM 3413 C CA . ARG A 1 416 ? -0.830 -14.118 40.596 1.00 78.69 416 ARG A CA 1
ATOM 3414 C C . ARG A 1 416 ? -1.112 -15.224 39.573 1.00 78.69 416 ARG A C 1
ATOM 3416 O O . ARG A 1 416 ? -1.159 -14.961 38.366 1.00 78.69 416 ARG A O 1
ATOM 3423 N N . LYS A 1 417 ? -1.305 -16.469 40.023 1.00 79.38 417 LYS A N 1
ATOM 3424 C CA . LYS A 1 417 ? -1.668 -17.599 39.147 1.00 79.38 417 LYS A CA 1
ATOM 3425 C C . LYS A 1 417 ? -3.077 -17.436 38.569 1.00 79.38 417 LYS A C 1
ATOM 3427 O O . LYS A 1 417 ? -3.271 -17.742 37.390 1.00 79.38 417 LYS A O 1
ATOM 3432 N N . ALA A 1 418 ? -4.028 -16.924 39.351 1.00 78.81 418 ALA A N 1
ATOM 3433 C CA . ALA A 1 418 ? -5.393 -16.657 38.905 1.00 78.81 418 ALA A CA 1
ATOM 3434 C C . ALA A 1 418 ? -5.428 -15.597 37.791 1.00 78.81 418 ALA A C 1
ATOM 3436 O O . ALA A 1 418 ? -5.942 -15.876 36.705 1.00 78.81 418 ALA A O 1
ATOM 3437 N N . LEU A 1 419 ? -4.771 -14.447 37.986 1.00 78.56 419 LEU A N 1
ATOM 3438 C CA . LEU A 1 419 ? -4.693 -13.377 36.980 1.00 78.56 419 LEU A CA 1
ATOM 3439 C C . LEU A 1 419 ? -4.063 -13.846 35.659 1.00 78.56 419 LEU A C 1
ATOM 3441 O O . LEU A 1 419 ? -4.522 -13.469 34.577 1.00 78.56 419 LEU A O 1
ATOM 3445 N N . LYS A 1 420 ? -3.044 -14.717 35.715 1.00 77.50 420 LYS A N 1
ATOM 3446 C CA . LYS A 1 420 ? -2.429 -15.308 34.511 1.00 77.50 420 LYS A CA 1
ATOM 3447 C C . LYS A 1 420 ? -3.376 -16.244 33.752 1.00 77.50 420 LYS A C 1
ATOM 3449 O O . LYS A 1 420 ? -3.305 -16.295 32.525 1.00 77.50 420 LYS A O 1
ATOM 3454 N N . ARG A 1 421 ? -4.250 -16.977 34.452 1.00 76.12 421 ARG A N 1
ATOM 3455 C CA . ARG A 1 421 ? -5.186 -17.950 33.854 1.00 76.12 421 ARG A CA 1
ATOM 3456 C C . ARG A 1 421 ? -6.429 -17.313 33.228 1.00 76.12 421 ARG A C 1
ATOM 3458 O O . ARG A 1 421 ? -7.033 -17.922 32.346 1.00 76.12 421 ARG A O 1
ATOM 3465 N N . MET A 1 422 ? -6.815 -16.108 33.646 1.00 75.06 4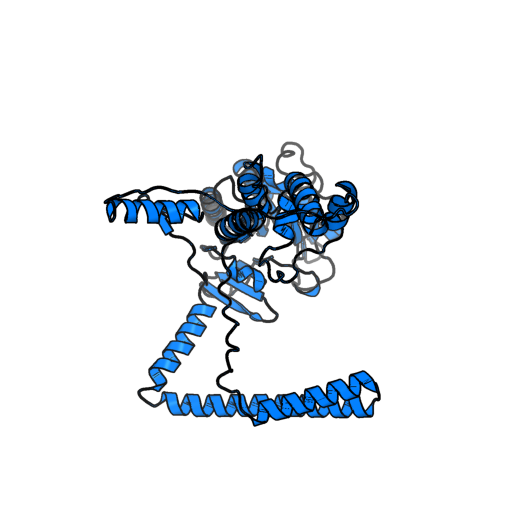22 MET A N 1
ATOM 3466 C CA . MET A 1 422 ? -8.006 -15.434 33.115 1.00 75.06 422 MET A CA 1
ATOM 3467 C C . MET A 1 422 ? -7.862 -15.116 31.616 1.00 75.06 422 MET A C 1
ATOM 3469 O O . MET A 1 422 ? -6.792 -14.722 31.152 1.00 75.06 422 MET A O 1
ATOM 3473 N N . LYS A 1 423 ? -8.933 -15.268 30.827 1.00 62.31 423 LYS A N 1
ATOM 3474 C CA . LYS A 1 423 ? -8.929 -14.979 29.378 1.00 62.31 423 LYS A CA 1
ATOM 3475 C C . LYS A 1 423 ? -9.269 -13.511 29.119 1.00 62.31 423 LYS A C 1
ATOM 3477 O O . LYS A 1 423 ? -10.185 -12.979 29.730 1.00 62.31 423 LYS A O 1
ATOM 3482 N N . SER A 1 424 ? -8.539 -12.885 28.201 1.00 72.62 424 SER A N 1
ATOM 3483 C CA . SER A 1 424 ? -8.809 -11.514 27.753 1.00 72.62 424 SER A CA 1
ATOM 3484 C C . SER A 1 424 ? -9.940 -11.462 26.715 1.00 72.62 424 SER A C 1
ATOM 3486 O O . SER A 1 424 ? -10.156 -12.442 26.000 1.00 72.62 424 SER A O 1
ATOM 3488 N N . GLY A 1 425 ? -10.643 -10.333 26.626 1.00 61.00 425 GLY A N 1
ATOM 3489 C CA . GLY A 1 425 ? -11.748 -10.087 25.696 1.00 61.00 425 GLY A CA 1
ATOM 3490 C C . GLY A 1 425 ? -13.073 -10.724 26.120 1.00 61.00 425 GLY A C 1
ATOM 3491 O O . GLY A 1 425 ? -13.890 -11.064 25.266 1.00 61.00 425 GLY A O 1
ATOM 3492 N N . LYS A 1 426 ? -13.266 -10.955 27.422 1.00 70.81 426 LYS A N 1
ATOM 3493 C CA . LYS A 1 426 ? -14.537 -11.426 27.990 1.00 70.81 426 LYS A CA 1
ATOM 3494 C C . LYS A 1 426 ? -15.416 -10.237 28.380 1.00 70.81 426 LYS A C 1
ATOM 3496 O O . LYS A 1 426 ? -14.907 -9.140 28.580 1.00 70.81 426 LYS A O 1
ATOM 3501 N N . ALA A 1 427 ? -16.730 -10.468 28.440 1.00 55.53 427 ALA A N 1
ATOM 3502 C CA . ALA A 1 427 ? -17.665 -9.476 28.959 1.00 55.53 427 ALA A CA 1
ATOM 3503 C C . ALA A 1 427 ? -17.267 -9.102 30.393 1.00 55.53 427 ALA A C 1
ATOM 3505 O O . ALA A 1 427 ? -16.827 -9.973 31.148 1.00 55.53 427 ALA A O 1
ATOM 3506 N N . VAL A 1 428 ? -17.381 -7.816 30.716 1.00 72.00 428 VAL A N 1
ATOM 3507 C CA . VAL A 1 428 ? -17.136 -7.308 32.068 1.00 72.00 428 VAL A CA 1
ATOM 3508 C C . VAL A 1 428 ? -18.182 -7.873 33.030 1.00 72.00 428 VAL A C 1
ATOM 3510 O O . VAL A 1 428 ? -19.301 -8.188 32.615 1.00 72.00 428 VAL A O 1
ATOM 3513 N N . GLY A 1 429 ? -17.780 -8.093 34.282 1.00 65.62 429 GLY A N 1
ATOM 3514 C CA . GLY A 1 429 ? -18.690 -8.530 35.334 1.00 65.62 429 GLY A CA 1
ATOM 3515 C C . GLY A 1 429 ? -19.553 -7.370 35.843 1.00 65.62 429 GLY A C 1
ATOM 3516 O O . GLY A 1 429 ? -19.517 -6.282 35.271 1.00 65.62 429 GLY A O 1
ATOM 3517 N N . PRO A 1 430 ? -20.303 -7.569 36.940 1.00 65.94 430 PRO A N 1
ATOM 3518 C CA . PRO A 1 430 ? -21.065 -6.502 37.603 1.00 65.94 430 PRO A CA 1
ATOM 3519 C C . PRO A 1 430 ? -20.200 -5.321 38.075 1.00 65.94 430 PRO A C 1
ATOM 3521 O O . PRO A 1 430 ? -20.726 -4.261 38.392 1.00 65.94 430 PRO A O 1
ATOM 3524 N N . ASP A 1 431 ? -18.882 -5.517 38.139 1.00 64.00 431 ASP A N 1
ATOM 3525 C CA . ASP A 1 431 ? -17.884 -4.507 38.478 1.00 64.00 431 ASP A CA 1
ATOM 3526 C C . ASP A 1 431 ? -17.563 -3.548 37.317 1.00 64.00 431 ASP A C 1
ATOM 3528 O O . ASP A 1 431 ? -16.930 -2.518 37.540 1.00 64.00 431 ASP A O 1
ATOM 3532 N N . ASP A 1 432 ? -17.985 -3.858 36.085 1.00 70.12 432 ASP A N 1
ATOM 3533 C CA . ASP A 1 432 ? -17.650 -3.123 34.859 1.00 70.12 432 ASP A CA 1
ATOM 3534 C C . ASP A 1 432 ? -16.130 -2.956 34.618 1.00 70.12 432 ASP A C 1
ATOM 3536 O O . ASP A 1 432 ? -15.701 -2.106 33.828 1.00 70.12 432 ASP A O 1
ATOM 3540 N N . ILE A 1 433 ? -15.287 -3.785 35.251 1.00 73.38 433 ILE A N 1
ATOM 3541 C CA . ILE A 1 433 ? -13.826 -3.725 35.106 1.00 73.38 433 ILE A CA 1
ATOM 3542 C C . ILE A 1 433 ? -13.345 -4.844 34.170 1.00 73.38 433 ILE A C 1
ATOM 3544 O O . ILE A 1 433 ? -13.458 -6.031 34.483 1.00 73.38 433 ILE A O 1
ATOM 3548 N N . PRO A 1 434 ? -12.733 -4.513 33.016 1.00 74.62 434 PRO A N 1
ATOM 3549 C CA . PRO A 1 434 ? -12.136 -5.520 32.154 1.00 74.62 434 PRO A CA 1
ATOM 3550 C C . PRO A 1 434 ? -10.931 -6.189 32.822 1.00 74.62 434 PRO A C 1
ATOM 3552 O O . PRO A 1 434 ? -10.055 -5.527 33.384 1.00 74.62 434 PRO A O 1
ATOM 3555 N N . VAL A 1 435 ? -10.806 -7.507 32.649 1.00 73.12 435 VAL A N 1
ATOM 3556 C CA . VAL A 1 435 ? -9.653 -8.311 33.106 1.00 73.12 435 VAL A CA 1
ATOM 3557 C C . VAL A 1 435 ? -8.319 -7.762 32.574 1.00 73.12 435 VAL A C 1
ATOM 3559 O O . VAL A 1 435 ? -7.262 -7.932 33.184 1.00 73.12 435 VAL A O 1
ATOM 3562 N N . GLU A 1 436 ? -8.341 -7.097 31.421 1.00 73.38 436 GLU A N 1
ATOM 3563 C CA . GLU A 1 436 ? -7.195 -6.410 30.827 1.00 73.38 436 GLU A CA 1
ATOM 3564 C C . GLU A 1 436 ? -6.589 -5.368 31.762 1.00 73.38 436 GLU A C 1
ATOM 3566 O O . GLU A 1 436 ? -5.367 -5.224 31.767 1.00 73.38 436 GLU A O 1
ATOM 3571 N N . VAL A 1 437 ? -7.418 -4.672 32.544 1.00 71.50 437 VAL A N 1
ATOM 3572 C CA . VAL A 1 437 ? -6.973 -3.599 33.435 1.00 71.50 437 VAL A CA 1
ATOM 3573 C C . VAL A 1 437 ? -6.219 -4.180 34.629 1.00 71.50 437 VAL A C 1
ATOM 3575 O O . VAL A 1 437 ? -5.092 -3.766 34.898 1.00 71.50 437 VAL A O 1
ATOM 3578 N N . TRP A 1 438 ? -6.747 -5.245 35.240 1.00 74.56 438 TRP A N 1
ATOM 3579 C CA . TRP A 1 438 ? -6.072 -5.985 36.313 1.00 74.56 438 TRP A CA 1
ATOM 3580 C C . TRP A 1 438 ? -4.729 -6.576 35.877 1.00 74.56 438 TRP A C 1
ATOM 3582 O O . TRP A 1 438 ? -3.735 -6.509 36.597 1.00 74.56 438 TRP A O 1
ATOM 3592 N N . LYS A 1 439 ? -4.654 -7.104 34.652 1.00 75.06 439 LYS A N 1
ATOM 3593 C CA . LYS A 1 439 ? -3.391 -7.607 34.088 1.00 75.06 439 LYS A CA 1
ATOM 3594 C C . LYS A 1 439 ? -2.378 -6.503 33.790 1.00 75.06 439 LYS A C 1
ATOM 3596 O O . LYS A 1 439 ? -1.181 -6.783 33.750 1.00 75.06 439 LYS A O 1
ATOM 3601 N N . CYS A 1 440 ? -2.839 -5.283 33.529 1.00 69.38 440 CYS A N 1
ATOM 3602 C CA . CYS A 1 440 ? -1.980 -4.131 33.265 1.00 69.38 440 CYS A CA 1
ATOM 3603 C C . CYS A 1 440 ? -1.376 -3.536 34.544 1.00 69.38 440 CYS A C 1
ATOM 3605 O O . CYS A 1 440 ? -0.251 -3.045 34.481 1.00 69.38 440 CYS A O 1
ATOM 3607 N N . LEU A 1 441 ? -2.084 -3.626 35.673 1.00 68.25 441 LEU A N 1
ATOM 3608 C CA . LEU A 1 441 ? -1.644 -3.155 36.994 1.00 68.25 441 LEU A CA 1
ATOM 3609 C C . LEU A 1 441 ? -0.515 -3.999 37.618 1.00 68.25 441 LEU A C 1
ATOM 3611 O O . LEU A 1 441 ? 0.181 -3.534 38.516 1.00 68.25 441 LEU A O 1
ATOM 3615 N N . GLY A 1 442 ? -0.285 -5.222 37.131 1.00 75.06 442 GLY A N 1
ATOM 3616 C CA . GLY A 1 442 ? 0.865 -6.035 37.538 1.00 75.06 442 GLY A CA 1
ATOM 3617 C C . GLY A 1 442 ? 0.855 -6.385 39.030 1.00 75.06 442 GLY A C 1
ATOM 3618 O O . GLY A 1 442 ? -0.152 -6.866 39.542 1.00 75.06 442 GLY A O 1
ATOM 3619 N N . GLU A 1 443 ? 1.979 -6.178 39.723 1.00 72.75 443 GLU A N 1
ATOM 3620 C CA . GLU A 1 443 ? 2.102 -6.508 41.152 1.00 72.75 443 GLU A CA 1
ATOM 3621 C C . GLU A 1 443 ? 1.185 -5.656 42.042 1.00 72.75 443 GLU A C 1
ATOM 3623 O O . GLU A 1 443 ? 0.648 -6.192 43.001 1.00 72.75 443 GLU A O 1
ATOM 3628 N N . ALA A 1 444 ? 0.880 -4.401 41.683 1.00 69.88 444 ALA A N 1
ATOM 3629 C CA . ALA A 1 444 ? -0.064 -3.575 42.447 1.00 69.88 444 ALA A CA 1
ATOM 3630 C C . ALA A 1 444 ? -1.464 -4.213 42.512 1.00 69.88 444 ALA A C 1
ATOM 3632 O O . ALA A 1 444 ? -2.090 -4.242 43.568 1.00 69.88 444 ALA A O 1
ATOM 3633 N N . ALA A 1 445 ? -1.924 -4.821 41.411 1.00 73.75 445 ALA A N 1
ATOM 3634 C CA . ALA A 1 445 ? -3.167 -5.593 41.406 1.00 73.75 445 ALA A CA 1
ATOM 3635 C C . ALA A 1 445 ? -3.064 -6.880 42.228 1.00 73.75 445 ALA A C 1
ATOM 3637 O O . ALA A 1 445 ? -4.035 -7.265 42.867 1.00 73.75 445 ALA A O 1
ATOM 3638 N N . VAL A 1 446 ? -1.912 -7.555 42.223 1.00 79.12 446 VAL A N 1
ATOM 3639 C CA . VAL A 1 446 ? -1.705 -8.763 43.038 1.00 79.12 446 VAL A CA 1
ATOM 3640 C C . VAL A 1 446 ? -1.751 -8.416 44.524 1.00 79.12 446 VAL A C 1
ATOM 3642 O O . VAL A 1 446 ? -2.358 -9.155 45.293 1.00 79.12 446 VAL A O 1
ATOM 3645 N N . GLU A 1 447 ? -1.145 -7.303 44.931 1.00 76.62 447 GLU A N 1
ATOM 3646 C CA . GLU A 1 447 ? -1.151 -6.850 46.321 1.00 76.62 447 GLU A CA 1
ATOM 3647 C C . GLU A 1 447 ? -2.526 -6.374 46.772 1.00 76.62 447 GLU A C 1
ATOM 3649 O O . GLU A 1 447 ? -2.989 -6.807 47.827 1.00 76.62 447 GLU A O 1
ATOM 3654 N N . PHE A 1 448 ? -3.193 -5.557 45.956 1.00 76.12 448 PHE A N 1
ATOM 3655 C CA . PHE A 1 448 ? -4.542 -5.079 46.232 1.00 76.12 448 PHE A CA 1
ATOM 3656 C C . PHE A 1 448 ? -5.550 -6.231 46.281 1.00 76.12 448 PHE A C 1
ATOM 3658 O O . PHE A 1 448 ? -6.242 -6.384 47.277 1.00 76.12 448 PHE A O 1
ATOM 3665 N N . LEU A 1 449 ? -5.586 -7.111 45.273 1.00 78.38 449 LEU A N 1
ATOM 3666 C CA . LEU A 1 449 ? -6.523 -8.240 45.256 1.00 78.38 449 LEU A CA 1
ATOM 3667 C C . LEU A 1 449 ? -6.209 -9.264 46.352 1.00 78.38 449 LEU A C 1
ATOM 3669 O O . LEU A 1 449 ? -7.131 -9.837 46.916 1.00 78.38 449 LEU A O 1
ATOM 3673 N N . ALA A 1 450 ? -4.938 -9.494 46.699 1.00 77.81 450 ALA A N 1
ATOM 3674 C CA . ALA A 1 450 ? -4.611 -10.369 47.824 1.00 77.81 450 ALA A CA 1
ATOM 3675 C C . ALA A 1 450 ? -5.108 -9.792 49.155 1.00 77.81 450 ALA A C 1
ATOM 3677 O O . ALA A 1 450 ? -5.655 -10.541 49.956 1.00 77.81 450 ALA A O 1
ATOM 3678 N N . LYS A 1 451 ? -4.956 -8.480 49.381 1.00 72.94 451 LYS A N 1
ATOM 3679 C CA . LYS A 1 451 ? -5.491 -7.796 50.569 1.00 72.94 451 LYS A CA 1
ATOM 3680 C C . LYS A 1 451 ? -7.023 -7.760 50.576 1.00 72.94 451 LYS A C 1
ATOM 3682 O O . LYS A 1 451 ? -7.624 -8.125 51.576 1.00 72.94 451 LYS A O 1
ATOM 3687 N N . PHE A 1 452 ? -7.638 -7.375 49.462 1.00 73.94 452 PHE A N 1
ATOM 3688 C CA . PHE A 1 452 ? -9.085 -7.224 49.329 1.00 73.94 452 PHE A CA 1
ATOM 3689 C C . PHE A 1 452 ? -9.815 -8.556 49.488 1.00 73.94 452 PHE A C 1
ATOM 3691 O O . PHE A 1 452 ? -10.749 -8.673 50.274 1.00 73.94 452 PHE A O 1
ATOM 3698 N N . VAL A 1 453 ? -9.350 -9.598 48.796 1.00 72.62 453 VAL A N 1
ATOM 3699 C CA . VAL A 1 453 ? -9.949 -10.926 48.934 1.00 72.62 453 VAL A CA 1
ATOM 3700 C C . VAL A 1 453 ? -9.729 -11.432 50.363 1.00 72.62 453 VAL A C 1
ATOM 3702 O O . VAL A 1 453 ? -10.653 -11.969 50.952 1.00 72.62 453 VAL A O 1
ATOM 3705 N N . GLN A 1 454 ? -8.570 -11.175 50.982 1.00 68.50 454 GLN A N 1
ATOM 3706 C CA . GLN A 1 454 ? -8.358 -11.501 52.396 1.00 68.50 454 GLN A CA 1
ATOM 3707 C C . GLN A 1 454 ? -9.355 -10.810 53.336 1.00 68.50 454 GLN A C 1
ATOM 3709 O O . GLN A 1 454 ? -9.746 -11.420 54.329 1.00 68.50 454 GLN A O 1
ATOM 3714 N N . GLN A 1 455 ? -9.725 -9.562 53.048 1.00 63.53 455 GLN A N 1
ATOM 3715 C CA . GLN A 1 455 ? -10.695 -8.785 53.818 1.00 63.53 455 GLN A CA 1
ATOM 3716 C C . GLN A 1 455 ? -12.113 -9.339 53.645 1.00 63.53 455 GLN A C 1
ATOM 3718 O O . GLN A 1 455 ? -12.786 -9.562 54.642 1.00 63.53 455 GLN A O 1
ATOM 3723 N N . GLY A 1 456 ? -12.507 -9.696 52.419 1.00 58.91 456 GLY A N 1
ATOM 3724 C CA . GLY A 1 456 ? -13.801 -10.332 52.138 1.00 58.91 456 GLY A CA 1
ATOM 3725 C C . GLY A 1 456 ? -13.956 -11.761 52.675 1.00 58.91 456 GLY A C 1
ATOM 3726 O O . GLY A 1 456 ? -15.052 -12.302 52.641 1.00 58.91 456 GLY A O 1
ATOM 3727 N N . PHE A 1 457 ? -12.875 -12.384 53.155 1.00 52.97 457 PHE A N 1
ATOM 3728 C CA . PHE A 1 457 ? -12.939 -13.641 53.904 1.00 52.97 457 PHE A CA 1
ATOM 3729 C C . PHE A 1 457 ? -12.898 -13.430 55.428 1.00 52.97 457 PHE A C 1
ATOM 3731 O O . PHE A 1 457 ? -13.051 -14.402 56.144 1.00 52.97 457 PHE A O 1
ATOM 3738 N N . ARG A 1 458 ? -12.651 -12.224 55.963 1.00 46.38 458 ARG A N 1
ATOM 3739 C CA . ARG A 1 458 ? -12.648 -11.961 57.425 1.00 46.38 458 ARG A CA 1
ATOM 3740 C C . ARG A 1 458 ? -13.983 -11.449 57.986 1.00 46.38 458 ARG A C 1
ATOM 3742 O O . ARG A 1 458 ? -14.092 -11.242 59.198 1.00 46.38 458 ARG A O 1
ATOM 3749 N N . GLU A 1 459 ? -14.956 -11.241 57.111 1.00 40.66 459 GLU A N 1
ATOM 3750 C CA . GLU A 1 459 ? -16.383 -11.130 57.433 1.00 40.66 459 GLU A CA 1
ATOM 3751 C C . GLU A 1 459 ? -17.029 -12.513 57.317 1.00 40.66 459 GLU A C 1
ATOM 3753 O O . GLU A 1 459 ? -17.902 -12.817 58.161 1.00 40.66 459 GLU A O 1
#

Solvent-accessible surface area (backbone atoms only — not comparable to full-atom values): 26001 Å² total; per-residue (Å²): 88,79,96,74,68,56,56,69,43,63,43,63,65,64,28,42,65,46,82,48,32,46,74,76,53,98,59,30,33,36,36,38,29,12,82,36,63,84,50,52,6,29,28,42,36,33,31,47,88,51,50,81,27,30,72,45,76,50,73,81,46,40,32,34,36,38,38,34,32,50,51,83,88,42,47,38,34,43,32,28,38,45,49,61,58,88,85,58,59,66,68,61,46,50,50,54,50,53,55,52,49,54,56,52,72,73,48,62,87,92,48,46,47,40,36,41,26,37,48,62,18,24,68,12,50,48,28,89,96,38,64,87,29,32,29,57,50,38,56,64,71,61,40,74,54,10,48,52,53,49,53,50,22,59,76,68,49,21,23,41,50,60,15,62,44,89,67,59,68,74,33,61,39,23,31,44,58,98,90,46,72,40,43,31,65,45,43,34,30,37,49,94,49,52,85,36,49,78,49,56,43,32,53,79,89,67,81,84,43,93,40,52,41,58,74,48,72,44,70,55,82,82,62,62,60,53,66,58,52,52,47,35,54,68,52,67,66,53,91,69,78,62,94,48,66,69,62,38,50,46,54,49,47,50,50,43,40,74,69,72,50,76,80,76,81,70,65,77,72,75,73,74,49,94,49,70,49,71,69,49,51,53,41,49,48,53,30,51,51,34,44,53,51,21,72,71,70,65,43,71,64,40,48,48,53,26,52,52,37,50,54,47,36,53,50,46,49,50,49,37,42,50,52,41,49,53,57,47,57,63,39,53,81,38,90,72,26,52,60,55,51,51,49,53,49,52,46,53,48,52,59,38,39,80,54,82,65,93,80,67,48,65,52,98,87,70,48,80,30,73,47,69,70,52,41,47,46,57,50,42,60,63,45,60,79,70,69,84,85,87,88,90,90,89,88,90,85,92,87,89,90,87,89,77,52,93,56,85,84,68,52,53,68,58,45,49,52,50,64,70,68,57,70,77,93,60,84,53,57,99,79,68,57,48,66,61,55,53,65,59,48,46,68,61,38,29,53,49,50,32,51,49,54,45,52,71,50,26,106

Sequence (459 aa):
MERRKVDILCVQETRWKGSKARSIGAGFKLFYYGVDSKRNGVGVVLKEEFVRNVLEVKRVSDRVMSLKLEFEGVMLNVVSGYAPQVGCELEEKERFWSELDEVMESIPTGERVVIGADFNGHVGEGNTGDEEVMGKFGVKERNLEGQMVVDFAKRMDMGVVNTYFQKREEHRVTYKSGGRSTQVDYILCRRGNLKEISDCKVVVGESVARQHRMVVCRMTLMVCKMKRQKLRQALGGQVVLPDDWETTAEVIRETGRKVLGVSSGRRKEDKETWWWNEEVQDSIQRKRLAKKKWDMDRTEENKQEYKELQRRVKREVSKAKQKAYDELYTRLDTREGEKDLYRLARQRDRDGKDVQQVRVIKDRDGRVLTSEESVQRRWKEYFEDLMNEENEREKRVEGVNSVEQKVDKIRKDEVRKALKRMKSGKAVGPDDIPVEVWKCLGEAAVEFLAKFVQQGFRE